Protein AF-A0A937MM17-F1 (afdb_monomer_lite)

Sequence (695 aa):
MYILSADNGTLSPAAGTAGKETASTADQSWEYTLTLENVSEKIFWFTDRPERNFGNVTTDYFFQTVWPNVYVKIAPNAILDGTIQPNELDDGLFLALRSPVYDSASKQVTFNVTLQNSTMTDKHPVNPVIFENIAVTINDNNQDSQVVEWVYTQMALLATLEPEGTEGKYYLNLEDVYPECYYMSLAPDRYAVTNTVGLLTDTWNNHFGDVPPNASITSYTSDGELQVNVFTLENPVYDSENTRITYTATLLANQTEADEYFYNPTLFIDAAKTDSCKKQMGADGFTGRFTVHNSSTASIWVVETSPGAPGSETAAQWDWWVNKYGEKYEIKGGGAKIFCIPDGGAPGGNFRFRMGCDDNGDNCKLGDATGPMAGINTLFEPSFGCKLNQENKKEIVPGCAFNPSANSTDFPKFPDCLTNPTSKNCPSIGGTDFFDVSTVDGYTIPLFLEVKGSNCRDGKGPRTTTDASMLDIASCPSDGKATLYSDNEQQNALIQAAAGISWLTKSGTSLQGCVSPCHWFEGSGIGDPHNPDPTPASDSPPFNSASYYCCIGTPDGPGNGSGKCAEGPSNGGKTYPITLTNYVKNLKAVGYKGYTWQYDDLEGTMTCNWGETISLTLVPGGGVPYDPATKWAYDGKKCSGGKKGSYSSLLACQQAKMKYNCETVTYATGPTVKYCIVDPQGTKTWDECQSSCTN

Foldseek 3Di:
DKKKWAFKKKWAFPPPPLPDPPDPPLDPQRKTKMKGFRIDQWIKDADKPPDGDIDIDGPCCCVVPVCVVFDAVAFKWKKKWFAWPPVRDTKIWIWRWADWDADPVRRMIMTTIGGLAMPDPPGRDSGMIMGGGIMMGTAGADPDPVFWKKKKKWKAQKWFWDDPPDPQKTKIKGFRIDQWMWIATTPPDGDIDIAGPVVCLVLVCLFQPPRFWKKWKWFADPVGDIWIWIWRWARWDADPVRRMIITTTGTSDTPDDDDRMGGGIMMMTHITGNPSVCVQLVHPFWDQFEKEFAQAQFKKKKAKFFPDDPPFPSSVLCVSCCVRQNRIHIAHHRGMDGDIAGLLWHEKIKIFMFTCAPPVRAPTLECHCDDLRNQFAWIKIKGAAHHDDPVPSPDGDPRHFFHLPCDCVNPVQANCCVRDNDPNRTDGGHQKMKIFTACQFFYTWFKKKFWADSFKAALVGHDGIFGRLQQQLLLFDFAAPQADAWPDPQLNVQRPDPRHWTQWDDDPLWTHGRGAPLSQQQTAPGTVVTDPDRDDADQEPPTTQSCLSQQHYDCVASVVADARSCQGDDDRRHRHHSCRTPQNQSCQAAVGQAHSHDRSRSRNMMMDGHPIHMYMYINPLYYDSGHQCWEWADPLQAIGIDNDYDHSGRSRRCLVRFAWDWDWDDDPNHDTAIHTYTDNPHDDHPVRRVVVRDD

pLDDT: mean 85.94, std 12.06, range [29.98, 98.12]

Structure (mmCIF, N/CA/C/O backbone):
data_AF-A0A937MM17-F1
#
_entry.id   AF-A0A937MM17-F1
#
loop_
_atom_site.group_PDB
_atom_site.id
_atom_site.type_symbol
_atom_site.label_atom_id
_atom_site.label_alt_id
_atom_site.label_comp_id
_atom_site.label_asym_id
_atom_site.label_entity_id
_atom_site.label_seq_id
_atom_site.pdbx_PDB_ins_code
_atom_site.Cartn_x
_atom_site.Cartn_y
_atom_site.Cartn_z
_atom_site.occupancy
_atom_site.B_iso_or_equiv
_atom_site.auth_seq_id
_atom_site.auth_comp_id
_atom_site.auth_asym_id
_atom_site.auth_atom_id
_atom_site.pdbx_PDB_model_num
ATOM 1 N N . MET A 1 1 ? -14.307 8.359 27.142 1.00 91.25 1 MET A N 1
ATOM 2 C CA . MET A 1 1 ? -15.031 8.145 25.868 1.00 91.25 1 MET A CA 1
ATOM 3 C C . MET A 1 1 ? -16.527 8.204 26.121 1.00 91.25 1 MET A C 1
ATOM 5 O O . MET A 1 1 ? -16.949 7.893 27.233 1.00 91.25 1 MET A O 1
ATOM 9 N N . TYR A 1 2 ? -17.309 8.626 25.126 1.00 95.06 2 TYR A N 1
ATOM 10 C CA . TYR A 1 2 ? -18.762 8.809 25.233 1.00 95.06 2 TYR A CA 1
ATOM 11 C C . TYR A 1 2 ? -19.480 8.072 24.103 1.00 95.06 2 TYR A C 1
ATOM 13 O O . TYR A 1 2 ? -19.024 8.135 22.970 1.00 95.06 2 TYR A O 1
ATOM 21 N N . ILE A 1 3 ? -20.600 7.415 24.396 1.00 94.12 3 ILE A N 1
ATOM 22 C CA . ILE A 1 3 ? -21.424 6.700 23.416 1.00 94.12 3 ILE A CA 1
ATOM 23 C C . ILE A 1 3 ? -22.804 7.352 23.382 1.00 94.12 3 ILE A C 1
ATOM 25 O O . ILE A 1 3 ? -23.532 7.371 24.380 1.00 94.12 3 ILE A O 1
ATOM 29 N N . LEU A 1 4 ? -23.123 7.923 22.226 1.00 94.44 4 LEU A N 1
ATOM 30 C CA . LEU A 1 4 ? -24.390 8.565 21.898 1.00 94.44 4 LEU A CA 1
ATOM 31 C C . LEU A 1 4 ? -25.197 7.627 21.003 1.00 94.44 4 LEU A C 1
ATOM 33 O O . LEU A 1 4 ? -24.645 7.134 20.030 1.00 94.44 4 LEU A O 1
ATOM 37 N N . SER A 1 5 ? -26.486 7.439 21.269 1.00 92.44 5 SER A N 1
ATOM 38 C CA . SER A 1 5 ? -27.364 6.669 20.382 1.00 92.44 5 SER A CA 1
ATOM 39 C C . SER A 1 5 ? -28.492 7.508 19.793 1.00 92.44 5 SER A C 1
ATOM 41 O O . SER A 1 5 ? -28.928 8.495 20.398 1.00 92.44 5 SER A O 1
ATOM 43 N N . ALA A 1 6 ? -28.936 7.121 18.600 1.00 93.19 6 ALA A N 1
ATOM 44 C CA . ALA A 1 6 ? -30.027 7.749 17.864 1.00 93.19 6 ALA A CA 1
ATOM 45 C C . ALA A 1 6 ? -30.747 6.712 16.990 1.00 93.19 6 ALA A C 1
ATOM 47 O O . ALA A 1 6 ? -30.114 5.784 16.486 1.00 93.19 6 ALA A O 1
ATOM 48 N N . ASP A 1 7 ? -32.050 6.890 16.774 1.00 91.00 7 ASP A N 1
ATOM 49 C CA . ASP A 1 7 ? -32.824 5.959 15.940 1.00 91.00 7 ASP A CA 1
ATOM 50 C C . ASP A 1 7 ? -32.467 6.113 14.459 1.00 91.00 7 ASP A C 1
ATOM 52 O O . ASP A 1 7 ? -32.375 5.130 13.730 1.00 91.00 7 ASP A O 1
ATOM 56 N N . ASN A 1 8 ? -32.295 7.363 14.014 1.00 92.75 8 ASN A N 1
ATOM 57 C CA . ASN A 1 8 ? -32.119 7.710 12.608 1.00 92.75 8 ASN A CA 1
ATOM 58 C C . ASN A 1 8 ? -31.039 8.771 12.435 1.00 92.75 8 ASN A C 1
ATOM 60 O O . ASN A 1 8 ? -30.802 9.609 13.312 1.00 92.75 8 ASN A O 1
ATOM 64 N N . GLY A 1 9 ? -30.424 8.786 11.259 1.00 94.94 9 GLY A N 1
ATOM 65 C CA . GLY A 1 9 ? -29.416 9.773 10.929 1.00 94.94 9 GLY A CA 1
ATOM 66 C C . GLY A 1 9 ? -29.244 9.972 9.438 1.00 94.94 9 GLY A C 1
ATOM 67 O O . GLY A 1 9 ? -29.578 9.124 8.614 1.00 94.94 9 GLY A O 1
ATOM 68 N N . THR A 1 10 ? -28.730 11.138 9.071 1.00 95.38 10 THR A N 1
ATOM 69 C CA . THR A 1 10 ? -28.422 11.481 7.686 1.00 95.38 10 THR A CA 1
ATOM 70 C C . THR A 1 10 ? -27.063 12.156 7.606 1.00 95.38 10 THR A C 1
ATOM 72 O O . THR A 1 10 ? -26.832 13.183 8.247 1.00 95.38 10 THR A O 1
ATOM 75 N N . LEU A 1 11 ? -26.179 11.611 6.771 1.00 94.31 11 LEU A N 1
ATOM 76 C CA . LEU A 1 11 ? -24.924 12.243 6.376 1.00 94.31 11 LEU A CA 1
ATOM 77 C C . LEU A 1 11 ? -25.126 12.930 5.023 1.00 94.31 11 LEU A C 1
ATOM 79 O O . LEU A 1 11 ? -25.283 12.263 4.004 1.00 94.31 11 LEU A O 1
ATOM 83 N N . SER A 1 12 ? -25.130 14.261 5.003 1.00 93.06 12 SER A N 1
ATOM 84 C CA . SER A 1 12 ? -25.339 15.062 3.789 1.00 93.06 12 SER A CA 1
ATOM 85 C C . SER A 1 12 ? -24.071 15.814 3.390 1.00 93.06 12 SER A C 1
ATOM 87 O O . SER A 1 12 ? -23.432 16.398 4.267 1.00 93.06 12 SER A O 1
ATOM 89 N N . PRO A 1 13 ? -23.692 15.865 2.098 1.00 88.31 13 PRO A N 1
ATOM 90 C CA . PRO A 1 13 ? -22.587 16.712 1.648 1.00 88.31 13 PRO A CA 1
ATOM 91 C C . PRO A 1 13 ? -22.806 18.172 2.064 1.00 88.31 13 PRO A C 1
ATOM 93 O O . PRO A 1 13 ? -23.921 18.688 1.945 1.00 88.31 13 PRO A O 1
ATOM 96 N N . ALA A 1 14 ? -21.761 18.853 2.540 1.00 81.69 14 ALA A N 1
ATOM 97 C CA . ALA A 1 14 ? -21.886 20.242 2.975 1.00 81.69 14 ALA A CA 1
ATOM 98 C C . ALA A 1 14 ? -22.383 21.162 1.834 1.00 81.69 14 ALA A C 1
ATOM 100 O O . ALA A 1 14 ? -21.933 21.087 0.686 1.00 81.69 14 ALA A O 1
ATOM 101 N N . ALA A 1 15 ? -23.318 22.072 2.133 1.00 58.97 15 ALA A N 1
ATOM 102 C CA . ALA A 1 15 ? -23.871 22.996 1.142 1.00 58.97 15 ALA A CA 1
ATOM 103 C C . ALA A 1 15 ? -22.771 23.922 0.575 1.00 58.97 15 ALA A C 1
ATOM 105 O O . ALA A 1 15 ? -22.318 24.850 1.242 1.00 58.97 15 ALA A O 1
ATOM 106 N N . GLY A 1 16 ? -22.335 23.662 -0.665 1.00 51.31 16 GLY A N 1
ATOM 107 C CA . GLY A 1 16 ? -21.262 24.396 -1.353 1.00 51.31 16 GLY A CA 1
ATOM 108 C C . GLY A 1 16 ? -20.172 23.521 -1.988 1.00 51.31 16 GLY A C 1
ATOM 109 O O . GLY A 1 16 ? -19.442 24.020 -2.844 1.00 51.31 16 GLY A O 1
ATOM 110 N N . THR A 1 17 ? -20.090 22.233 -1.630 1.00 44.41 17 THR A N 1
ATOM 111 C CA . THR A 1 17 ? -19.198 21.237 -2.267 1.00 44.41 17 THR A CA 1
ATOM 112 C C . THR A 1 17 ? -19.915 20.372 -3.308 1.00 44.41 17 THR A C 1
ATOM 114 O O . THR A 1 17 ? -19.273 19.853 -4.221 1.00 44.41 17 THR A O 1
ATOM 117 N N . ALA A 1 18 ? -21.248 20.290 -3.258 1.00 36.09 18 ALA A N 1
ATOM 118 C CA . ALA A 1 18 ? -22.059 19.667 -4.301 1.00 36.09 18 ALA A CA 1
ATOM 119 C C . ALA A 1 18 ? -21.964 20.468 -5.619 1.00 36.09 18 ALA A C 1
ATOM 121 O O . ALA A 1 18 ? -22.639 21.481 -5.803 1.00 36.09 18 ALA A O 1
ATOM 122 N N . GLY A 1 19 ? -21.095 20.022 -6.535 1.00 37.53 19 GLY A N 1
ATOM 123 C CA . GLY A 1 19 ? -21.005 20.534 -7.909 1.00 37.53 19 GLY A CA 1
ATOM 124 C C . GLY A 1 19 ? -19.837 21.476 -8.237 1.00 37.53 19 GLY A C 1
ATOM 125 O O . GLY A 1 19 ? -19.891 22.140 -9.271 1.00 37.53 19 GLY A O 1
ATOM 126 N N . LYS A 1 20 ? -18.773 21.547 -7.421 1.00 31.45 20 LYS A N 1
ATOM 127 C CA . LYS A 1 20 ? -17.515 22.228 -7.798 1.00 31.45 20 LYS A CA 1
ATOM 128 C C . LYS A 1 20 ? -16.298 21.303 -7.686 1.00 31.45 20 LYS A C 1
ATOM 130 O O . LYS A 1 20 ? -15.601 21.304 -6.677 1.00 31.45 20 LYS A O 1
ATOM 135 N N . GLU A 1 21 ? -15.978 20.604 -8.773 1.00 35.09 21 GLU A N 1
ATOM 136 C CA . GLU A 1 21 ? -14.653 20.003 -9.013 1.00 35.09 21 GLU A CA 1
ATOM 137 C C . GLU A 1 21 ? -13.604 21.087 -9.344 1.00 35.09 21 GLU A C 1
ATOM 139 O O . GLU A 1 21 ? -13.037 21.122 -10.433 1.00 35.09 21 GLU A O 1
ATOM 144 N N . THR A 1 22 ? -13.357 22.042 -8.442 1.00 32.69 22 THR A N 1
ATOM 145 C CA . THR A 1 22 ? -12.294 23.049 -8.660 1.00 32.69 22 THR A CA 1
ATOM 146 C C . THR A 1 22 ? -11.387 23.278 -7.455 1.00 32.69 22 THR A C 1
ATOM 148 O O . THR A 1 22 ? -10.758 24.328 -7.365 1.00 32.69 22 THR A O 1
ATOM 151 N N . ALA A 1 23 ? -11.275 22.319 -6.539 1.00 29.98 23 ALA A N 1
ATOM 152 C CA . ALA A 1 23 ? -10.208 22.320 -5.541 1.00 29.98 23 ALA A CA 1
ATOM 153 C C . ALA A 1 23 ? -9.246 21.167 -5.842 1.00 29.98 23 ALA A C 1
ATOM 155 O O . ALA A 1 23 ? -9.680 20.033 -6.032 1.00 29.98 23 ALA A O 1
ATOM 156 N N . SER A 1 24 ? -7.951 21.477 -5.930 1.00 34.88 24 SER A N 1
ATOM 157 C CA . SER A 1 24 ? -6.878 20.494 -6.073 1.00 34.88 24 SER A CA 1
ATOM 158 C C . SER A 1 24 ? -7.023 19.377 -5.041 1.00 34.88 24 SER A C 1
ATOM 160 O O . SER A 1 24 ? -7.298 19.654 -3.875 1.00 34.88 24 SER A O 1
ATOM 162 N N . THR A 1 25 ? -6.742 18.144 -5.449 1.00 36.84 25 THR A N 1
ATOM 163 C CA . THR A 1 25 ? -6.749 16.899 -4.655 1.00 36.84 25 THR A CA 1
ATOM 164 C C . THR A 1 25 ? -5.852 16.901 -3.403 1.00 36.84 25 THR A C 1
ATOM 166 O O . THR A 1 25 ? -5.766 15.887 -2.724 1.00 36.84 25 THR A O 1
ATOM 169 N N . ALA A 1 26 ? -5.188 18.016 -3.080 1.00 32.22 26 ALA A N 1
ATOM 170 C CA . ALA A 1 26 ? -4.282 18.168 -1.939 1.00 32.22 26 ALA A CA 1
ATOM 171 C C . ALA A 1 26 ? -4.986 18.342 -0.581 1.00 32.22 26 ALA A C 1
ATOM 173 O O . ALA A 1 26 ? -4.371 18.064 0.436 1.00 32.22 26 ALA A O 1
ATOM 174 N N . ASP A 1 27 ? -6.243 18.802 -0.564 1.00 36.81 27 ASP A N 1
ATOM 175 C CA . ASP A 1 27 ? -6.941 19.242 0.660 1.00 36.81 27 ASP A CA 1
ATOM 176 C C . ASP A 1 27 ? -8.403 18.752 0.720 1.00 36.81 27 ASP A C 1
ATOM 178 O O . ASP A 1 27 ? -9.281 19.449 1.231 1.00 36.81 27 ASP A O 1
ATOM 182 N N . GLN A 1 28 ? -8.729 17.573 0.179 1.00 45.12 28 GLN A N 1
ATOM 183 C CA . GLN A 1 28 ? -10.096 17.051 0.313 1.00 45.12 28 GLN A CA 1
ATOM 184 C C . GLN A 1 28 ? -10.323 16.479 1.718 1.00 45.12 28 GLN A C 1
ATOM 186 O O . GLN A 1 28 ? -10.342 15.271 1.932 1.00 45.12 28 GLN A O 1
ATOM 191 N N . SER A 1 29 ? -10.534 17.369 2.692 1.00 53.00 29 SER A N 1
ATOM 192 C CA . SER A 1 29 ? -11.378 17.031 3.829 1.00 53.00 29 SER A CA 1
ATOM 193 C C . SER A 1 29 ? -12.802 16.895 3.287 1.00 53.00 29 SER A C 1
ATOM 195 O O . SER A 1 29 ? -13.387 17.845 2.763 1.00 53.00 29 SER A O 1
ATOM 197 N N . TRP A 1 30 ? -13.345 15.679 3.308 1.00 75.12 30 TRP A N 1
ATOM 198 C CA . TRP A 1 30 ? -14.703 15.446 2.834 1.00 75.12 30 TRP A CA 1
ATOM 199 C C . TRP A 1 30 ? -15.670 15.936 3.898 1.00 75.12 30 TRP A C 1
ATOM 201 O O . TRP A 1 30 ? -15.914 15.271 4.904 1.00 75.12 30 TRP A O 1
ATOM 211 N N . GLU A 1 31 ? -16.115 17.171 3.702 1.00 89.62 31 GLU A N 1
ATOM 212 C CA . GLU A 1 31 ? -16.973 17.889 4.630 1.00 89.62 31 GLU A CA 1
ATOM 213 C C . GLU A 1 31 ? -18.442 17.529 4.427 1.00 89.62 31 GLU A C 1
ATOM 215 O O . GLU A 1 31 ? -19.008 17.689 3.339 1.00 89.62 31 GLU A O 1
ATOM 220 N N . TYR A 1 32 ? -19.068 17.114 5.520 1.00 93.69 32 TYR A N 1
ATOM 221 C CA . TYR A 1 32 ? -20.465 16.728 5.587 1.00 93.69 32 TYR A CA 1
ATOM 222 C C . TYR A 1 32 ? -21.164 17.401 6.767 1.00 93.69 32 TYR A C 1
ATOM 224 O O . TYR A 1 32 ? -20.549 17.914 7.705 1.00 93.69 32 TYR A O 1
ATOM 232 N N . THR A 1 33 ? -22.485 17.346 6.728 1.00 96.06 33 THR A N 1
ATOM 233 C CA . THR A 1 33 ? -23.360 17.588 7.865 1.00 96.06 33 THR A CA 1
ATOM 234 C C . THR A 1 33 ? -23.957 16.251 8.287 1.00 96.06 33 THR A C 1
ATOM 236 O O . THR A 1 33 ? -24.604 15.590 7.477 1.00 96.06 33 THR A O 1
ATOM 239 N N . LEU A 1 34 ? -23.722 15.852 9.537 1.00 97.00 34 LEU A N 1
ATOM 240 C CA . LEU A 1 34 ? -24.357 14.688 10.150 1.00 97.00 34 LEU A CA 1
ATOM 241 C C . LEU A 1 34 ? -25.508 15.170 11.029 1.00 97.00 34 LEU A C 1
ATOM 243 O O . LEU A 1 34 ? -25.267 15.872 12.009 1.00 97.00 34 LEU A O 1
ATOM 247 N N . THR A 1 35 ? -26.731 14.772 10.703 1.00 97.62 35 THR A N 1
ATOM 248 C CA . THR A 1 35 ? -27.919 15.014 11.529 1.00 97.62 35 THR A CA 1
ATOM 249 C C . THR A 1 35 ? -28.373 13.694 12.131 1.00 97.62 35 THR A C 1
ATOM 251 O O . THR A 1 35 ? -28.565 12.737 11.392 1.00 97.62 35 THR A O 1
ATOM 254 N N . LEU A 1 36 ? -28.528 13.645 13.453 1.00 97.75 36 LEU A N 1
ATOM 255 C CA . LEU A 1 36 ? -29.047 12.502 14.202 1.00 97.75 36 LEU A CA 1
ATOM 256 C C . LEU A 1 36 ? -30.385 12.887 14.833 1.00 97.75 36 LEU A C 1
ATOM 258 O O . LEU A 1 36 ? -30.500 13.963 15.427 1.00 97.75 36 LEU A O 1
ATOM 262 N N . GLU A 1 37 ? -31.373 12.011 14.717 1.00 97.06 37 GLU A N 1
ATOM 263 C CA . GLU A 1 37 ? -32.752 12.220 15.158 1.00 97.06 37 GLU A CA 1
ATOM 264 C C . GLU A 1 37 ? -33.151 11.191 16.215 1.00 97.06 37 GLU A C 1
ATOM 266 O O . GLU A 1 37 ? -32.625 10.079 16.246 1.00 97.06 37 GLU A O 1
ATOM 271 N N . ASN A 1 38 ? -34.094 11.567 17.084 1.00 95.38 38 ASN A N 1
ATOM 272 C CA . ASN A 1 38 ? -34.496 10.773 18.249 1.00 95.38 38 ASN A CA 1
ATOM 273 C C . ASN A 1 38 ? -33.299 10.353 19.112 1.00 95.38 38 ASN A C 1
ATOM 275 O O . ASN A 1 38 ? -33.165 9.210 19.539 1.00 95.38 38 ASN A O 1
ATOM 279 N N . VAL A 1 39 ? -32.411 11.306 19.372 1.00 95.00 39 VAL A N 1
ATOM 280 C CA . VAL A 1 39 ? -31.234 11.090 20.205 1.00 95.00 39 VAL A CA 1
ATOM 281 C C . VAL A 1 39 ? -31.663 10.675 21.616 1.00 95.00 39 VAL A C 1
ATOM 283 O O . VAL A 1 39 ? -32.557 11.292 22.211 1.00 95.00 39 VAL A O 1
ATOM 286 N N . SER A 1 40 ? -31.003 9.655 22.170 1.00 92.62 40 SER A N 1
ATOM 287 C CA . SER A 1 40 ? -31.236 9.194 23.543 1.00 92.62 40 SER A CA 1
ATOM 288 C C . SER A 1 40 ? -31.088 10.336 24.554 1.00 92.62 40 SER A C 1
ATOM 290 O O . SER A 1 40 ? -30.266 11.237 24.396 1.00 92.62 40 SER A O 1
ATOM 292 N N . GLU A 1 41 ? -31.863 10.300 25.641 1.00 93.12 41 GLU A N 1
ATOM 293 C CA . GLU A 1 41 ? -31.779 11.291 26.728 1.00 93.12 41 GLU A CA 1
ATOM 294 C C . GLU A 1 41 ? -30.521 11.119 27.596 1.00 93.12 41 GLU A C 1
ATOM 296 O O . GLU A 1 41 ? -30.167 12.014 28.376 1.00 93.12 41 GLU A O 1
ATOM 301 N N . LYS A 1 42 ? -29.851 9.967 27.473 1.00 92.44 42 LYS A N 1
ATOM 302 C CA . LYS A 1 42 ? -28.641 9.617 28.214 1.00 92.44 42 LYS A CA 1
ATOM 303 C C . LYS A 1 42 ? -27.507 9.272 27.260 1.00 92.44 42 LYS A C 1
ATOM 305 O O . LYS A 1 42 ? -27.696 8.543 26.293 1.00 92.44 42 LYS A O 1
ATOM 310 N N . ILE A 1 43 ? -26.315 9.733 27.615 1.00 94.19 43 ILE A N 1
ATOM 311 C CA . ILE A 1 43 ? -25.055 9.370 26.974 1.00 94.19 43 ILE A CA 1
ATOM 312 C C . ILE A 1 43 ? -24.272 8.517 27.958 1.00 94.19 43 ILE A C 1
ATOM 314 O O . ILE A 1 43 ? -24.003 8.945 29.090 1.00 94.19 43 ILE A O 1
ATOM 318 N N . PHE A 1 44 ? -23.906 7.320 27.517 1.00 93.31 44 PHE A N 1
ATOM 319 C CA . PHE A 1 44 ? -23.053 6.430 28.285 1.00 93.31 44 PHE A CA 1
ATOM 320 C C . PHE A 1 44 ? -21.598 6.883 28.167 1.00 93.31 44 PHE A C 1
ATOM 322 O O . PHE A 1 44 ? -21.174 7.376 27.123 1.00 93.31 44 PHE A O 1
ATOM 329 N N . TRP A 1 45 ? -20.814 6.733 29.226 1.00 94.00 45 TRP A N 1
ATOM 330 C CA . TRP A 1 45 ? -19.387 7.027 29.187 1.00 94.00 45 TRP A CA 1
ATOM 331 C C . TRP A 1 45 ? -18.595 6.000 29.977 1.00 94.00 45 TRP A C 1
ATOM 333 O O . TRP A 1 45 ? -19.078 5.449 30.966 1.00 94.00 45 TRP A O 1
ATOM 343 N N . PHE A 1 46 ? -17.353 5.796 29.554 1.00 93.50 46 PHE A N 1
ATOM 344 C CA . PHE A 1 46 ? -16.355 5.024 30.282 1.00 93.50 46 PHE A CA 1
ATOM 345 C C . PHE A 1 46 ? -14.968 5.651 30.104 1.00 93.50 46 PHE A C 1
ATOM 347 O O . PHE A 1 46 ? -14.716 6.389 29.141 1.00 93.50 46 PHE A O 1
ATOM 354 N N . THR A 1 47 ? -14.087 5.433 31.076 1.00 91.31 47 THR A N 1
ATOM 355 C CA . THR A 1 47 ? -12.706 5.925 31.030 1.00 91.31 47 THR A CA 1
ATOM 356 C C . THR A 1 47 ? -11.830 5.034 30.167 1.00 91.31 47 THR A C 1
ATOM 358 O O . THR A 1 47 ? -12.082 3.838 30.049 1.00 91.31 47 THR A O 1
ATOM 361 N N . ASP A 1 48 ? -10.776 5.619 29.607 1.00 86.94 48 ASP A N 1
ATOM 362 C CA . ASP A 1 48 ? -9.631 4.848 29.125 1.00 86.94 48 ASP A CA 1
ATOM 363 C C . ASP A 1 48 ? -8.897 4.202 30.314 1.00 86.94 48 ASP A C 1
ATOM 365 O O . ASP A 1 48 ? -9.139 4.550 31.478 1.00 86.94 48 ASP A O 1
ATOM 369 N N . ARG A 1 49 ? -8.009 3.253 30.033 1.00 87.88 49 ARG A N 1
ATOM 370 C CA . ARG A 1 49 ? -7.122 2.650 31.024 1.00 87.88 49 ARG A CA 1
ATOM 371 C C . ARG A 1 49 ? -6.074 3.649 31.548 1.00 87.88 49 ARG A C 1
ATOM 373 O O . ARG A 1 49 ? -5.636 4.524 30.806 1.00 87.88 49 ARG A O 1
ATOM 380 N N . PRO A 1 50 ? -5.584 3.480 32.795 1.00 88.25 50 PRO A N 1
ATOM 381 C CA . PRO A 1 50 ? -5.841 2.379 33.736 1.00 88.25 50 PRO A CA 1
ATOM 382 C C . PRO A 1 50 ? -7.158 2.488 34.516 1.00 88.25 50 PRO A C 1
ATOM 384 O O . PRO A 1 50 ? -7.551 1.528 35.181 1.00 88.25 50 PRO A O 1
ATOM 387 N N . GLU A 1 51 ? -7.845 3.626 34.464 1.00 91.88 51 GLU A N 1
ATOM 388 C CA . GLU A 1 51 ? -9.125 3.803 35.136 1.00 91.88 51 GLU A CA 1
ATOM 389 C C . GLU A 1 51 ? -10.201 2.861 34.561 1.00 91.88 51 GLU A C 1
ATOM 391 O O . GLU A 1 51 ? -10.154 2.416 33.413 1.00 91.88 51 GLU A O 1
ATOM 396 N N . ARG A 1 52 ? -11.189 2.516 35.393 1.00 92.88 52 ARG A N 1
ATOM 397 C CA . ARG A 1 52 ? -12.282 1.574 35.073 1.00 92.88 52 ARG A CA 1
ATOM 398 C C . ARG A 1 52 ? -13.653 2.172 35.385 1.00 92.88 52 ARG A C 1
ATOM 400 O O . ARG A 1 52 ? -14.585 1.463 35.752 1.00 92.88 52 ARG A O 1
ATOM 407 N N . ASN A 1 53 ? -13.752 3.498 35.330 1.00 93.06 53 ASN A N 1
ATOM 408 C CA . ASN A 1 53 ? -14.971 4.204 35.692 1.00 93.06 53 ASN A CA 1
ATOM 409 C C . ASN A 1 53 ? -15.920 4.248 34.499 1.00 93.06 53 ASN A C 1
ATOM 411 O O . ASN A 1 53 ? -15.492 4.396 33.357 1.00 93.06 53 ASN A O 1
ATOM 415 N N . PHE A 1 54 ? -17.213 4.183 34.782 1.00 93.50 54 PHE A N 1
ATOM 416 C CA . PHE A 1 54 ? -18.267 4.301 33.788 1.00 93.50 54 PHE A CA 1
ATOM 417 C C . PHE A 1 54 ? -19.504 4.944 34.405 1.00 93.50 54 PHE A C 1
ATOM 419 O O . PHE A 1 54 ? -19.651 5.020 35.629 1.00 93.50 54 PHE A O 1
ATOM 426 N N . GLY A 1 55 ? -20.415 5.407 33.559 1.00 93.44 55 GLY A N 1
ATOM 427 C CA . GLY A 1 55 ? -21.670 5.977 34.010 1.00 93.44 55 GLY A CA 1
ATOM 428 C C . GLY A 1 55 ? -22.514 6.524 32.875 1.00 93.44 55 GLY A C 1
ATOM 429 O O . GLY A 1 55 ? -22.272 6.271 31.700 1.00 93.44 55 GLY A O 1
ATOM 430 N N . ASN A 1 56 ? -23.525 7.302 33.251 1.00 93.19 56 ASN A N 1
ATOM 431 C CA . ASN A 1 56 ? -24.386 8.008 32.316 1.00 93.19 56 ASN A CA 1
ATOM 432 C C . ASN A 1 56 ? -24.414 9.496 32.668 1.00 93.19 56 ASN A C 1
ATOM 434 O O . ASN A 1 56 ? -24.405 9.865 33.844 1.00 93.19 56 ASN A O 1
ATOM 438 N N . VAL A 1 57 ? -24.491 10.342 31.648 1.00 96.00 57 VAL A N 1
ATOM 439 C CA . VAL A 1 57 ? -24.832 11.765 31.771 1.00 96.00 57 VAL A CA 1
ATOM 440 C C . VAL A 1 57 ? -26.053 12.065 30.912 1.00 96.00 57 VAL A C 1
ATOM 442 O O . VAL A 1 57 ? -26.372 11.297 30.008 1.00 96.00 57 VAL A O 1
ATOM 445 N N . THR A 1 58 ? -26.758 13.163 31.179 1.00 97.25 58 THR A N 1
ATOM 446 C CA . THR A 1 58 ? -27.837 13.589 30.279 1.00 97.25 58 THR A CA 1
ATOM 447 C C . THR A 1 58 ? -27.260 14.190 29.001 1.00 97.25 58 THR A C 1
ATOM 449 O O . THR A 1 58 ? -26.210 14.841 29.028 1.00 97.25 58 THR A O 1
ATOM 452 N N . THR A 1 59 ? -27.966 14.017 27.889 1.00 96.56 59 THR A N 1
ATOM 453 C CA . THR A 1 59 ? -27.576 14.573 26.582 1.00 96.56 59 THR A CA 1
ATOM 454 C C . THR A 1 59 ? -27.475 16.101 26.624 1.00 96.56 59 THR A C 1
ATOM 456 O O . THR A 1 59 ? -26.511 16.673 26.115 1.00 96.56 59 THR A O 1
ATOM 459 N N . ASP A 1 60 ? -28.382 16.766 27.353 1.00 96.94 60 ASP A N 1
ATOM 460 C CA . ASP A 1 60 ? -28.294 18.205 27.639 1.00 96.94 60 ASP A CA 1
ATOM 461 C C . ASP A 1 60 ? -26.989 18.581 28.352 1.00 96.94 60 ASP A C 1
ATOM 463 O O . ASP A 1 60 ? -26.287 19.500 27.929 1.00 96.94 60 ASP A O 1
ATOM 467 N N . TYR A 1 61 ? -26.633 17.868 29.427 1.00 97.62 61 TYR A N 1
ATOM 468 C CA . TYR A 1 61 ? -25.415 18.158 30.183 1.00 97.62 61 TYR A CA 1
ATOM 469 C C . TYR A 1 61 ? -24.164 17.970 29.322 1.00 97.62 61 TYR A C 1
ATOM 471 O O . TYR A 1 61 ? -23.248 18.794 29.373 1.00 97.62 61 TYR A O 1
ATOM 479 N N . PHE A 1 62 ? -24.130 16.920 28.502 1.00 97.62 62 PHE A N 1
ATOM 480 C CA . PHE A 1 62 ? -23.009 16.667 27.609 1.00 97.62 62 PHE A CA 1
ATOM 481 C C . PHE A 1 62 ? -22.792 17.820 26.622 1.00 97.62 62 PHE A C 1
ATOM 483 O O . PHE A 1 62 ? -21.708 18.404 26.608 1.00 97.62 62 PHE A O 1
ATOM 490 N N . PHE A 1 63 ? -23.811 18.214 25.853 1.00 97.44 63 PHE A N 1
ATOM 491 C CA . PHE A 1 63 ? -23.646 19.262 24.841 1.00 97.44 63 PHE A CA 1
ATOM 492 C C . PHE A 1 63 ? -23.500 20.671 25.430 1.00 97.44 63 PHE A C 1
ATOM 494 O O . PHE A 1 63 ? -22.807 21.500 24.844 1.00 97.44 63 PHE A O 1
ATOM 501 N N . GLN A 1 64 ? -24.093 20.954 26.595 1.00 96.38 64 GLN A N 1
ATOM 502 C CA . GLN A 1 64 ? -24.008 22.280 27.223 1.00 96.38 64 GLN A CA 1
ATOM 503 C C . GLN A 1 64 ? -22.773 22.455 28.117 1.00 96.38 64 GLN A C 1
ATOM 505 O O . GLN A 1 64 ? -22.320 23.582 28.310 1.00 96.38 64 GLN A O 1
ATOM 510 N N . THR A 1 65 ? -22.231 21.368 28.679 1.00 96.50 65 THR A N 1
ATOM 511 C CA . THR A 1 65 ? -21.147 21.436 29.676 1.00 96.50 65 THR A CA 1
ATOM 512 C C . THR A 1 65 ? -19.904 20.660 29.264 1.00 96.50 65 THR A C 1
ATOM 514 O O . THR A 1 65 ? -18.808 21.210 29.324 1.00 96.50 65 THR A O 1
ATOM 517 N N . VAL A 1 66 ? -20.025 19.399 28.849 1.00 95.88 66 VAL A N 1
ATOM 518 C CA . VAL A 1 66 ? -18.845 18.576 28.523 1.00 95.88 66 VAL A CA 1
ATOM 519 C C . VAL A 1 66 ? -18.213 19.043 27.213 1.00 95.88 66 VAL A C 1
ATOM 521 O O . VAL A 1 66 ? -17.033 19.392 27.185 1.00 95.88 66 VAL A O 1
ATOM 524 N N . TRP A 1 67 ? -19.004 19.124 26.142 1.00 96.19 67 TRP A N 1
ATOM 525 C CA . TRP A 1 67 ? -18.505 19.453 24.810 1.00 96.19 67 TRP A CA 1
ATOM 526 C C . TRP A 1 67 ? -17.758 20.794 24.747 1.00 96.19 67 TRP A C 1
ATOM 528 O O . TRP A 1 67 ? -16.631 20.812 24.240 1.00 96.19 67 TRP A O 1
ATOM 538 N N . PRO A 1 68 ? -18.296 21.909 25.291 1.00 95.44 68 PRO A N 1
ATOM 539 C CA . PRO A 1 68 ? -17.615 23.199 25.235 1.00 95.44 68 PRO A CA 1
ATOM 540 C C . PRO A 1 68 ? -16.261 23.211 25.951 1.00 95.44 68 PRO A C 1
ATOM 542 O O . PRO A 1 68 ? -15.367 23.960 25.561 1.00 95.44 68 PRO A O 1
ATOM 545 N N . ASN A 1 69 ? -16.107 22.372 26.979 1.00 93.31 69 ASN A N 1
ATOM 546 C CA . ASN A 1 69 ? -14.913 22.322 27.816 1.00 93.31 69 ASN A CA 1
ATOM 547 C C . ASN A 1 69 ? -13.840 21.367 27.280 1.00 93.31 69 ASN A C 1
ATOM 549 O O . ASN A 1 69 ? -12.654 21.643 27.447 1.00 93.31 69 ASN A O 1
ATOM 553 N N . VAL A 1 70 ? -14.237 20.264 26.638 1.00 91.31 70 VAL A N 1
ATOM 554 C CA . VAL A 1 70 ? -13.307 19.200 26.217 1.00 91.31 70 VAL A CA 1
ATOM 555 C C . VAL A 1 70 ? -12.956 19.296 24.728 1.00 91.31 70 VAL A C 1
ATOM 557 O O . VAL A 1 70 ? -11.793 19.161 24.349 1.00 91.31 70 VAL A O 1
ATOM 560 N N . TYR A 1 71 ? -13.938 19.593 23.873 1.00 94.00 71 TYR A N 1
ATOM 561 C CA . TYR A 1 71 ? -13.858 19.317 22.432 1.00 94.00 71 TYR A CA 1
ATOM 562 C C . TYR A 1 71 ? -13.814 20.561 21.533 1.00 94.00 71 TYR A C 1
ATOM 564 O O . TYR A 1 71 ? -13.609 20.453 20.325 1.00 94.00 71 TYR A O 1
ATOM 572 N N . VAL A 1 72 ? -13.969 21.769 22.087 1.00 88.44 72 VAL A N 1
ATOM 573 C CA . VAL A 1 72 ? -13.955 23.010 21.283 1.00 88.44 72 VAL A CA 1
ATOM 574 C C . VAL A 1 72 ? -12.574 23.328 20.722 1.00 88.44 72 VAL A C 1
ATOM 576 O O . VAL A 1 72 ? -12.462 23.761 19.577 1.00 88.44 72 VAL A O 1
ATOM 579 N N . LYS A 1 73 ? -11.514 23.136 21.517 1.00 87.31 73 LYS A N 1
ATOM 580 C CA . LYS A 1 73 ? -10.146 23.462 21.085 1.00 87.31 73 LYS A CA 1
ATOM 581 C C . LYS A 1 73 ? -9.637 22.472 20.038 1.00 87.31 73 LYS A C 1
ATOM 583 O O . LYS A 1 73 ? -8.969 22.873 19.089 1.00 87.31 73 LYS A O 1
ATOM 588 N N . ILE A 1 74 ? -9.928 21.191 20.239 1.00 89.31 74 ILE A N 1
ATOM 589 C CA . ILE A 1 74 ? -9.546 20.096 19.353 1.00 89.31 74 ILE A CA 1
ATOM 590 C C . ILE A 1 74 ? -10.793 19.241 19.153 1.00 89.31 74 ILE A C 1
ATOM 592 O O . ILE A 1 74 ? -11.290 18.628 20.095 1.00 89.31 74 ILE A O 1
ATOM 596 N N . ALA A 1 75 ? -11.290 19.218 17.920 1.00 92.69 75 ALA A N 1
ATOM 597 C CA . ALA A 1 75 ? -12.415 18.380 17.534 1.00 92.69 75 ALA A CA 1
ATOM 598 C C . ALA A 1 75 ? -12.078 16.894 17.762 1.00 92.69 75 ALA A C 1
ATOM 600 O O . ALA A 1 75 ? -10.996 16.481 17.328 1.00 92.69 75 ALA A O 1
ATOM 601 N N . PRO A 1 76 ? -12.946 16.093 18.397 1.00 95.25 76 PRO A N 1
ATOM 602 C CA . PRO A 1 76 ? -12.688 14.678 18.613 1.00 95.25 76 PRO A CA 1
ATOM 603 C C . PRO A 1 76 ? -12.832 13.887 17.319 1.00 95.25 76 PRO A C 1
ATOM 605 O O . PRO A 1 76 ? -13.576 14.273 16.411 1.00 95.25 76 PRO A O 1
ATOM 608 N N . ASN A 1 77 ? -12.127 12.760 17.267 1.00 93.56 77 ASN A N 1
ATOM 609 C CA . ASN A 1 77 ? -12.462 11.691 16.336 1.00 93.56 77 ASN A CA 1
ATOM 610 C C . ASN A 1 77 ? -13.603 10.848 16.924 1.00 93.56 77 ASN A C 1
ATOM 612 O O . ASN A 1 77 ? -13.756 10.764 18.145 1.00 93.56 77 ASN A O 1
ATOM 616 N N . ALA A 1 78 ? -14.405 10.239 16.063 1.00 94.50 78 ALA A N 1
ATOM 617 C CA . ALA A 1 78 ? -15.528 9.407 16.449 1.00 94.50 78 ALA A CA 1
ATOM 618 C C . ALA A 1 78 ? -15.755 8.279 15.443 1.00 94.50 78 ALA A C 1
ATOM 620 O O . ALA A 1 78 ? -15.394 8.396 14.269 1.00 94.50 78 ALA A O 1
ATOM 621 N N . ILE A 1 79 ? -16.389 7.217 15.925 1.00 91.62 79 ILE A N 1
ATOM 622 C CA . ILE A 1 79 ? -16.920 6.127 15.108 1.00 91.62 79 ILE A CA 1
ATOM 623 C C . ILE A 1 79 ? -18.427 6.242 15.127 1.00 91.62 79 ILE A C 1
ATOM 625 O O . ILE A 1 79 ? -19.002 6.379 16.204 1.00 91.62 79 ILE A O 1
ATOM 629 N N . LEU A 1 80 ? -19.043 6.197 13.955 1.00 91.69 80 LEU A N 1
ATOM 630 C CA . LEU A 1 80 ? -20.472 5.962 13.818 1.00 91.69 80 LEU A CA 1
ATOM 631 C C . LEU A 1 80 ? -20.651 4.535 13.313 1.00 91.69 80 LEU A C 1
ATOM 633 O O . LEU A 1 80 ? -20.131 4.223 12.241 1.00 91.69 80 LEU A O 1
ATOM 637 N N . ASP A 1 81 ? -21.358 3.707 14.074 1.00 86.94 81 ASP A N 1
ATOM 638 C CA . ASP A 1 81 ? -21.945 2.465 13.583 1.00 86.94 81 ASP A CA 1
ATOM 639 C C . ASP A 1 81 ? -23.444 2.670 13.321 1.00 86.94 81 ASP A C 1
ATOM 641 O O . ASP A 1 81 ? -24.083 3.568 13.879 1.00 86.94 81 ASP A O 1
ATOM 645 N N . GLY A 1 82 ? -23.974 1.901 12.378 1.00 83.56 82 GLY A N 1
ATOM 646 C CA . GLY A 1 82 ? -25.377 1.945 12.005 1.00 83.56 82 GLY A CA 1
ATOM 647 C C . GLY A 1 82 ? -25.636 1.227 10.691 1.00 83.56 82 GLY A C 1
ATOM 648 O O . GLY A 1 82 ? -24.722 0.959 9.907 1.00 83.56 82 GLY A O 1
ATOM 649 N N . THR A 1 83 ? -26.905 0.932 10.445 1.00 82.81 83 THR A N 1
ATOM 650 C CA . THR A 1 83 ? -27.340 0.188 9.265 1.00 82.81 83 THR A CA 1
ATOM 651 C C . THR A 1 83 ? -27.646 1.150 8.117 1.00 82.81 83 THR A C 1
ATOM 653 O O . THR A 1 83 ? -28.440 2.082 8.272 1.00 82.81 83 THR A O 1
ATOM 656 N N . ILE A 1 84 ? -27.035 0.931 6.945 1.00 81.88 84 ILE A N 1
ATOM 657 C CA . ILE A 1 84 ? -27.258 1.764 5.752 1.00 81.88 84 ILE A CA 1
ATOM 658 C C . ILE A 1 84 ? -28.427 1.238 4.912 1.00 81.88 84 ILE A C 1
ATOM 660 O O . ILE A 1 84 ? -28.409 0.119 4.391 1.00 81.88 84 ILE A O 1
ATOM 664 N N . GLN A 1 85 ? -29.410 2.104 4.672 1.00 76.50 85 GLN A N 1
ATOM 665 C CA . GLN A 1 85 ? -30.560 1.813 3.812 1.00 76.50 85 GLN A CA 1
ATOM 666 C C . GLN A 1 85 ? -30.239 2.029 2.313 1.00 76.50 85 GLN A C 1
ATOM 668 O O . GLN A 1 85 ? -29.508 2.963 1.967 1.00 76.50 85 GLN A O 1
ATOM 673 N N . PRO A 1 86 ? -30.791 1.223 1.376 1.00 59.22 86 PRO A N 1
ATOM 674 C CA . PRO A 1 86 ? -31.718 0.097 1.560 1.00 59.22 86 PRO A CA 1
ATOM 675 C C . PRO A 1 86 ? -31.033 -1.280 1.660 1.00 59.22 86 PRO A C 1
ATOM 677 O O . PRO A 1 86 ? -31.705 -2.303 1.588 1.00 59.22 86 PRO A O 1
ATOM 680 N N . ASN A 1 87 ? -29.699 -1.320 1.694 1.00 58.78 87 ASN A N 1
ATOM 681 C CA . ASN A 1 87 ? -28.941 -2.561 1.509 1.00 58.78 87 ASN A CA 1
ATOM 682 C C . ASN A 1 87 ? -28.697 -3.333 2.815 1.00 58.78 87 ASN A C 1
ATOM 684 O O . ASN A 1 87 ? -28.128 -4.417 2.741 1.00 58.78 87 ASN A O 1
ATOM 688 N N . GLU A 1 88 ? -29.099 -2.774 3.964 1.00 62.69 88 GLU A N 1
ATOM 689 C CA . GLU A 1 88 ? -28.912 -3.346 5.306 1.00 62.69 88 GLU A CA 1
ATOM 690 C C . GLU A 1 88 ? -27.454 -3.759 5.578 1.00 62.69 88 GLU A C 1
ATOM 692 O O . GLU A 1 88 ? -27.178 -4.807 6.151 1.00 62.69 88 GLU A O 1
ATOM 697 N N . LEU A 1 89 ? -26.501 -2.945 5.113 1.00 60.88 89 LEU A N 1
ATOM 698 C CA . LEU A 1 89 ? -25.083 -3.160 5.389 1.00 60.88 89 LEU A CA 1
ATOM 699 C C . LEU A 1 89 ? -24.703 -2.413 6.666 1.00 60.88 89 LEU A C 1
ATOM 701 O O . LEU A 1 89 ? -24.999 -1.220 6.787 1.00 60.88 89 LEU A O 1
ATOM 705 N N . ASP A 1 90 ? -24.031 -3.110 7.580 1.00 63.47 90 ASP A N 1
ATOM 706 C CA . ASP A 1 90 ? -23.407 -2.499 8.750 1.00 63.47 90 ASP A CA 1
ATOM 707 C C . ASP A 1 90 ? -22.080 -1.875 8.311 1.00 63.47 90 ASP A C 1
ATOM 709 O O . ASP A 1 90 ? -21.097 -2.571 8.053 1.00 63.47 90 ASP A O 1
ATOM 713 N N . ASP A 1 91 ? -22.072 -0.549 8.182 1.00 68.25 91 ASP A N 1
ATOM 714 C CA . ASP A 1 91 ? -20.914 0.210 7.721 1.00 68.25 91 ASP A CA 1
ATOM 715 C C . ASP A 1 91 ? -20.476 1.235 8.779 1.00 68.25 91 ASP A C 1
ATOM 717 O O . ASP A 1 91 ? -21.230 2.125 9.170 1.00 68.25 91 ASP A O 1
ATOM 721 N N . GLY A 1 92 ? -19.219 1.143 9.216 1.00 76.56 92 GLY A N 1
ATOM 722 C CA . GLY A 1 92 ? -18.596 2.109 10.116 1.00 76.56 92 GLY A CA 1
ATOM 723 C C . GLY A 1 92 ? -18.089 3.366 9.395 1.00 76.56 92 GLY A C 1
ATOM 724 O O . GLY A 1 92 ? -17.346 3.293 8.405 1.00 76.56 92 GLY A O 1
ATOM 725 N N . LEU A 1 93 ? -18.422 4.545 9.931 1.00 87.00 93 LEU A N 1
ATOM 726 C CA . LEU A 1 93 ? -17.821 5.818 9.523 1.00 87.00 93 LEU A CA 1
ATOM 727 C C . LEU A 1 93 ? -16.789 6.306 10.538 1.00 87.00 93 LEU A C 1
ATOM 729 O O . LEU A 1 93 ? -17.058 6.355 11.737 1.00 87.00 93 LEU A O 1
ATOM 733 N N . PHE A 1 94 ? -15.653 6.793 10.038 1.00 88.62 94 PHE A N 1
ATOM 734 C CA . PHE A 1 94 ? -14.627 7.457 10.842 1.00 88.62 94 PHE A CA 1
ATOM 735 C C . PHE A 1 94 ? -14.739 8.961 10.652 1.00 88.62 94 PHE A C 1
ATOM 737 O O . PHE A 1 94 ? -14.517 9.476 9.555 1.00 88.62 94 PHE A O 1
ATOM 744 N N . LEU A 1 95 ? -15.096 9.675 11.712 1.00 92.56 95 LEU A N 1
ATOM 745 C CA . LEU A 1 95 ? -15.503 11.073 11.639 1.00 92.56 95 LEU A CA 1
ATOM 746 C C . LEU A 1 95 ? -14.630 11.947 12.535 1.00 92.56 95 LEU A C 1
ATOM 748 O O . LEU A 1 95 ? -14.281 11.554 13.641 1.00 92.56 95 LEU A O 1
ATOM 752 N N . ALA A 1 96 ? -14.349 13.175 12.106 1.00 93.19 96 ALA A N 1
ATOM 753 C CA . ALA A 1 96 ? -13.979 14.253 13.021 1.00 93.19 96 ALA A CA 1
ATOM 754 C C . ALA A 1 96 ? -15.204 15.144 13.252 1.00 93.19 96 ALA A C 1
ATOM 756 O O . ALA A 1 96 ? -15.691 15.769 12.309 1.00 93.19 96 ALA A O 1
ATOM 757 N N . LEU A 1 97 ? -15.705 15.202 14.488 1.00 95.88 97 LEU A N 1
ATOM 758 C CA . LEU A 1 97 ? -16.967 15.869 14.822 1.00 95.88 97 LEU A CA 1
ATOM 759 C C . LEU A 1 97 ? -16.742 17.316 15.269 1.00 95.88 97 LEU A C 1
ATOM 761 O O . LEU A 1 97 ? -15.932 17.589 16.154 1.00 95.88 97 LEU A O 1
ATOM 765 N N . ARG A 1 98 ? -17.483 18.265 14.692 1.00 95.00 98 ARG A N 1
ATOM 766 C CA . ARG A 1 98 ? -17.338 19.701 14.966 1.00 95.00 98 ARG A CA 1
ATOM 767 C C . ARG A 1 98 ? -18.677 20.386 15.161 1.00 95.00 98 ARG A C 1
ATOM 769 O O . ARG A 1 98 ? -19.673 20.033 14.539 1.00 95.00 98 ARG A O 1
ATOM 776 N N . SER A 1 99 ? -18.642 21.437 15.978 1.00 94.19 99 SER A N 1
ATOM 777 C CA . SER A 1 99 ? -19.721 22.424 16.098 1.00 94.19 99 SER A CA 1
ATOM 778 C C . SER A 1 99 ? -21.120 21.806 16.261 1.00 94.19 99 SER A C 1
ATOM 780 O O . SER A 1 99 ? -21.993 22.111 15.450 1.00 94.19 99 SER A O 1
ATOM 782 N N . PRO A 1 100 ? -21.348 20.940 17.268 1.00 97.06 100 PRO A N 1
ATOM 783 C CA . PRO A 1 100 ? -22.658 20.355 17.481 1.00 97.06 100 PRO A CA 1
ATOM 784 C C . PRO A 1 100 ? -23.697 21.431 17.777 1.00 97.06 100 PRO A C 1
ATOM 786 O O . PRO A 1 100 ? -23.442 22.374 18.532 1.00 97.06 100 PRO A O 1
ATOM 789 N N . VAL A 1 101 ? -24.892 21.231 17.239 1.00 97.31 101 VAL A N 1
ATOM 790 C CA . VAL A 1 101 ? -26.102 21.966 17.597 1.00 97.31 101 VAL A CA 1
ATOM 791 C C . VAL A 1 101 ? -27.120 20.940 18.067 1.00 97.31 101 VAL A C 1
ATOM 793 O O . VAL A 1 101 ? -27.621 20.166 17.256 1.00 97.31 101 VAL A O 1
ATOM 796 N N . TYR A 1 102 ? -27.380 20.912 19.373 1.00 97.25 102 TYR A N 1
ATOM 797 C CA . TYR A 1 102 ? -28.363 20.024 19.987 1.00 97.25 102 TYR A CA 1
ATOM 798 C C . TYR A 1 102 ? -29.643 20.794 20.316 1.00 97.25 102 TYR A C 1
ATOM 800 O O . TYR A 1 102 ? -29.594 21.827 20.987 1.00 97.25 102 TYR A O 1
ATOM 808 N N . ASP A 1 103 ? -30.775 20.274 19.851 1.00 97.06 103 ASP A N 1
ATOM 809 C CA . ASP A 1 103 ? -32.115 20.734 20.190 1.00 97.06 103 ASP A CA 1
ATOM 810 C C . ASP A 1 103 ? -32.828 19.650 21.005 1.00 97.06 103 ASP A C 1
ATOM 812 O O . ASP A 1 103 ? -33.260 18.620 20.483 1.00 97.06 103 ASP A O 1
ATOM 816 N N . SER A 1 104 ? -32.966 19.892 22.309 1.00 94.12 104 SER A N 1
ATOM 817 C CA . SER A 1 104 ? -33.618 18.958 23.225 1.00 94.12 104 SER A CA 1
ATOM 818 C C . SER A 1 104 ? -35.129 18.858 23.026 1.00 94.12 104 SER A C 1
ATOM 820 O O . SER A 1 104 ? -35.716 17.848 23.413 1.00 94.12 104 SER A O 1
ATOM 822 N N . ALA A 1 105 ? -35.774 19.850 22.397 1.00 94.06 105 ALA A N 1
ATOM 823 C CA . ALA A 1 105 ? -37.209 19.800 22.127 1.00 94.06 105 ALA A CA 1
ATOM 824 C C . ALA A 1 105 ? -37.539 18.826 20.989 1.00 94.06 105 ALA A C 1
ATOM 826 O O . ALA A 1 105 ? -38.542 18.116 21.062 1.00 94.06 105 ALA A O 1
ATOM 827 N N . SER A 1 106 ? -36.691 18.782 19.958 1.00 94.81 106 SER A N 1
ATOM 828 C CA . SER A 1 106 ? -36.814 17.854 18.828 1.00 94.81 106 SER A CA 1
ATOM 829 C C . SER A 1 106 ? -35.976 16.580 18.980 1.00 94.81 106 SER A C 1
ATOM 831 O O . SER A 1 106 ? -36.076 15.695 18.135 1.00 94.81 106 SER A O 1
ATOM 833 N N . LYS A 1 107 ? -35.175 16.465 20.052 1.00 96.44 107 LYS A N 1
ATOM 834 C CA . LYS A 1 107 ? -34.203 15.377 20.271 1.00 96.44 107 LYS A CA 1
ATOM 835 C C . LYS A 1 107 ? -33.289 15.177 19.059 1.00 96.44 107 LYS A C 1
ATOM 837 O O . LYS A 1 107 ? -33.007 14.049 18.662 1.00 96.44 107 LYS A O 1
ATOM 842 N N . GLN A 1 108 ? -32.842 16.280 18.466 1.00 97.88 108 GLN A N 1
ATOM 843 C CA . GLN A 1 108 ? -32.009 16.280 17.270 1.00 97.88 108 GLN A CA 1
ATOM 844 C C . GLN A 1 108 ? -30.639 16.877 17.588 1.00 97.88 108 GLN A C 1
ATOM 846 O O . GLN A 1 108 ? -30.542 17.907 18.258 1.00 97.88 108 GLN A O 1
ATOM 851 N N . VAL A 1 109 ? -29.570 16.264 17.080 1.00 98.12 109 VAL A N 1
ATOM 852 C CA . VAL A 1 109 ? -28.240 16.886 17.054 1.00 98.12 109 VAL A CA 1
ATOM 853 C C . VAL A 1 109 ? -27.712 16.948 15.633 1.00 98.12 109 VAL A C 1
ATOM 855 O O . VAL A 1 109 ? -27.850 16.005 14.861 1.00 98.12 109 VAL A O 1
ATOM 858 N N . THR A 1 110 ? -27.088 18.069 15.284 1.00 97.88 110 THR A N 1
ATOM 859 C CA . THR A 1 110 ? -26.383 18.232 14.011 1.00 97.88 110 THR A CA 1
ATOM 860 C C . THR A 1 110 ? -24.914 18.547 14.250 1.00 97.88 110 THR A C 1
ATOM 862 O O . THR A 1 110 ? -24.604 19.423 15.053 1.00 97.88 110 THR A O 1
ATOM 865 N N . PHE A 1 111 ? -24.020 17.872 13.531 1.00 97.50 111 PHE A N 1
ATOM 866 C CA . PHE A 1 111 ? -22.579 18.114 13.521 1.00 97.50 111 PHE A CA 1
ATOM 867 C C . PHE A 1 111 ? -22.113 18.545 12.130 1.00 97.50 111 PHE A C 1
ATOM 869 O O . PHE A 1 111 ? -22.577 18.024 11.116 1.00 97.50 111 PHE A O 1
ATOM 876 N N . ASN A 1 112 ? -21.104 19.412 12.087 1.00 95.50 112 ASN A N 1
ATOM 877 C CA . ASN A 1 112 ? -20.216 19.491 10.930 1.00 95.50 112 ASN A CA 1
ATOM 878 C C . ASN A 1 112 ? -19.183 18.374 11.071 1.00 95.50 112 ASN A C 1
ATOM 880 O O . ASN A 1 112 ? -18.550 18.272 12.122 1.00 95.50 112 ASN A O 1
ATOM 884 N N . VAL A 1 113 ? -18.985 17.551 10.046 1.00 94.25 113 VAL A N 1
ATOM 885 C CA . VAL A 1 113 ? -18.085 16.398 10.140 1.00 94.25 113 VAL A CA 1
ATOM 886 C C . VAL A 1 113 ? -17.122 16.340 8.967 1.00 94.25 113 VAL A C 1
ATOM 888 O O . VAL A 1 113 ? -17.504 16.586 7.828 1.00 94.25 113 VAL A O 1
ATOM 891 N N . THR A 1 114 ? -15.876 15.971 9.249 1.00 90.25 114 THR A N 1
ATOM 892 C CA . THR A 1 114 ? -14.955 15.497 8.211 1.00 90.25 114 THR A CA 1
ATOM 893 C C . THR A 1 114 ? -14.991 13.976 8.208 1.00 90.25 114 THR A C 1
ATOM 895 O O . THR A 1 114 ? -14.696 13.370 9.241 1.00 90.25 114 THR A O 1
ATOM 898 N N . LEU A 1 115 ? -15.312 13.363 7.068 1.00 87.81 115 LEU A N 1
ATOM 899 C CA . LEU A 1 115 ? -15.207 11.916 6.884 1.00 87.81 115 LEU A CA 1
ATOM 900 C C . LEU A 1 115 ? -13.740 11.539 6.632 1.00 87.81 115 LEU A C 1
ATOM 902 O O . LEU A 1 115 ? -13.182 11.871 5.588 1.00 87.81 115 LEU A O 1
ATOM 906 N N . GLN A 1 116 ? -13.118 10.880 7.610 1.00 81.69 116 GLN A N 1
ATOM 907 C CA . GLN A 1 116 ? -11.709 10.470 7.576 1.00 81.69 116 GLN A CA 1
ATOM 908 C C . GLN A 1 116 ? -11.517 9.156 6.814 1.00 81.69 116 GLN A C 1
ATOM 910 O O . GLN A 1 116 ? -10.552 8.996 6.073 1.00 81.69 116 GLN A O 1
ATOM 915 N N . ASN A 1 117 ? -12.430 8.204 7.002 1.00 80.50 117 ASN A N 1
ATOM 916 C CA . ASN A 1 117 ? -12.449 6.913 6.319 1.00 80.50 117 ASN A CA 1
ATOM 917 C C . ASN A 1 117 ? -13.857 6.301 6.446 1.00 80.50 117 ASN A C 1
ATOM 919 O O . ASN A 1 117 ? -14.666 6.761 7.256 1.00 80.50 117 ASN A O 1
ATOM 923 N N . SER A 1 118 ? -14.145 5.251 5.686 1.00 82.38 118 SER A N 1
ATOM 924 C CA . SER A 1 118 ? -15.380 4.474 5.813 1.00 82.38 118 SER A CA 1
ATOM 925 C C . SER A 1 118 ? -15.219 3.069 5.244 1.00 82.38 118 SER A C 1
ATOM 927 O O . SER A 1 118 ? -14.311 2.793 4.452 1.00 82.38 118 SER A O 1
ATOM 929 N N . THR A 1 119 ? -16.120 2.187 5.658 1.00 74.88 119 THR A N 1
ATOM 930 C CA . THR A 1 119 ? -16.284 0.828 5.113 1.00 74.88 119 THR A CA 1
ATOM 931 C C . THR A 1 119 ? -17.220 0.791 3.911 1.00 74.88 119 THR A C 1
ATOM 933 O O . THR A 1 119 ? -17.199 -0.163 3.136 1.00 74.88 119 THR A O 1
ATOM 936 N N . MET A 1 120 ? -17.968 1.879 3.712 1.00 78.00 120 MET A N 1
ATOM 937 C CA . MET A 1 120 ? -18.879 2.055 2.595 1.00 78.00 120 MET A CA 1
ATOM 938 C C . MET A 1 120 ? -18.200 1.787 1.253 1.00 78.00 120 MET A C 1
ATOM 940 O O . MET A 1 120 ? -17.081 2.228 0.973 1.00 78.00 120 MET A O 1
ATOM 944 N N . THR A 1 121 ? -18.951 1.139 0.360 1.00 70.50 121 THR A N 1
ATOM 945 C CA . THR A 1 121 ? -18.524 0.925 -1.033 1.00 70.50 121 THR A CA 1
ATOM 946 C C . THR A 1 121 ? -18.225 2.250 -1.744 1.00 70.50 121 THR A C 1
ATOM 948 O O . THR A 1 121 ? -17.297 2.328 -2.552 1.00 70.50 121 THR A O 1
ATOM 951 N N . ASP A 1 122 ? -19.015 3.289 -1.463 1.00 72.50 122 ASP A N 1
ATOM 952 C CA . ASP A 1 122 ? -18.717 4.661 -1.864 1.00 72.50 122 ASP A CA 1
ATOM 953 C C . ASP A 1 122 ? -18.090 5.402 -0.683 1.00 72.50 122 ASP A C 1
ATOM 955 O O . ASP A 1 122 ? -18.785 5.830 0.237 1.00 72.50 122 ASP A O 1
ATOM 959 N N . LYS A 1 123 ? -16.761 5.539 -0.700 1.00 71.81 123 LYS A N 1
ATOM 960 C CA . LYS A 1 123 ? -16.029 6.169 0.403 1.00 71.81 123 LYS A CA 1
ATOM 961 C C . LYS A 1 123 ? -16.334 7.660 0.555 1.00 71.81 123 LYS A C 1
ATOM 963 O O . LYS A 1 123 ? -16.117 8.202 1.638 1.00 71.81 123 LYS A O 1
ATOM 968 N N . HIS A 1 124 ? -16.835 8.309 -0.500 1.00 77.50 124 HIS A N 1
ATOM 969 C CA . HIS A 1 124 ? -17.085 9.750 -0.557 1.00 77.50 124 HIS A CA 1
ATOM 970 C C . HIS A 1 124 ? -18.445 10.028 -1.201 1.00 77.50 124 HIS A C 1
ATOM 972 O O . HIS A 1 124 ? -18.517 10.534 -2.326 1.00 77.50 124 HIS A O 1
ATOM 978 N N . PRO A 1 125 ? -19.542 9.708 -0.494 1.00 80.12 125 PRO A N 1
ATOM 979 C CA . PRO A 1 125 ? -20.874 9.828 -1.054 1.00 80.12 125 PRO A CA 1
ATOM 980 C C . PRO A 1 125 ? -21.166 11.277 -1.451 1.00 80.12 125 PRO A C 1
ATOM 982 O O . PRO A 1 125 ? -20.971 12.212 -0.673 1.00 80.12 125 PRO A O 1
ATOM 985 N N . VAL A 1 126 ? -21.646 11.460 -2.681 1.00 79.12 126 VAL A N 1
ATOM 986 C CA . VAL A 1 126 ? -22.094 12.764 -3.218 1.00 79.12 126 VAL A CA 1
ATOM 987 C C . VAL A 1 126 ? -23.592 13.000 -3.026 1.00 79.12 126 VAL A C 1
ATOM 989 O O . VAL A 1 126 ? -24.088 14.098 -3.269 1.00 79.12 126 VAL A O 1
ATOM 992 N N . ASN A 1 127 ? -24.311 11.967 -2.591 1.00 85.75 127 ASN A N 1
ATOM 993 C CA . ASN A 1 127 ? -25.716 12.022 -2.214 1.00 85.75 127 ASN A CA 1
ATOM 994 C C . ASN A 1 127 ? -25.841 11.763 -0.707 1.00 85.75 127 ASN A C 1
ATOM 996 O O . ASN A 1 127 ? -24.959 11.115 -0.142 1.00 85.75 127 ASN A O 1
ATOM 1000 N N . PRO A 1 128 ? -26.918 12.235 -0.057 1.00 90.50 128 PRO A N 1
ATOM 1001 C CA . PRO A 1 128 ? -27.162 11.922 1.342 1.00 90.50 128 PRO A CA 1
ATOM 1002 C C . PRO A 1 128 ? -27.202 10.412 1.606 1.00 90.50 128 PRO A C 1
ATOM 1004 O O . PRO A 1 128 ? -27.806 9.667 0.833 1.00 90.50 128 PRO A O 1
ATOM 1007 N N . VAL A 1 129 ? -26.586 9.989 2.709 1.00 90.69 129 VAL A N 1
ATOM 1008 C CA . VAL A 1 129 ? -26.627 8.608 3.213 1.00 90.69 129 VAL A CA 1
ATOM 1009 C C . VAL A 1 129 ? -27.514 8.566 4.450 1.00 90.69 129 VAL A C 1
ATOM 1011 O O . VAL A 1 129 ? -27.385 9.430 5.318 1.00 90.69 129 VAL A O 1
ATOM 1014 N N . ILE A 1 130 ? -28.416 7.587 4.506 1.00 91.81 130 ILE A N 1
ATOM 1015 C CA . ILE A 1 130 ? -29.393 7.415 5.584 1.00 91.81 130 ILE A CA 1
ATOM 1016 C C . ILE A 1 130 ? -28.977 6.218 6.435 1.00 91.81 130 ILE A C 1
ATOM 1018 O O . ILE A 1 130 ? -28.682 5.151 5.892 1.00 91.81 130 ILE A O 1
ATOM 1022 N N . PHE A 1 131 ? -28.982 6.427 7.747 1.00 90.00 131 PHE A N 1
ATOM 1023 C CA . PHE A 1 131 ? -28.613 5.451 8.761 1.00 90.00 131 PHE A CA 1
ATOM 1024 C C . PHE A 1 131 ? -29.789 5.208 9.701 1.00 90.00 131 PHE A C 1
ATOM 1026 O O . PHE A 1 131 ? -30.506 6.149 10.053 1.00 90.00 131 PHE A O 1
ATOM 1033 N N . GLU A 1 132 ? -29.920 3.967 10.143 1.00 88.75 132 GLU A N 1
ATOM 1034 C CA . GLU A 1 132 ? -30.807 3.541 11.224 1.00 88.75 132 GLU A CA 1
ATOM 1035 C C . GLU A 1 132 ? -29.979 2.839 12.305 1.00 88.75 132 GLU A C 1
ATOM 1037 O O . GLU A 1 132 ? -28.873 2.375 12.016 1.00 88.75 132 GLU A O 1
ATOM 1042 N N . ASN A 1 133 ? -30.514 2.752 13.527 1.00 84.50 133 ASN A N 1
ATOM 1043 C CA . ASN A 1 133 ? -29.891 2.042 14.650 1.00 84.50 133 ASN A CA 1
ATOM 1044 C C . ASN A 1 133 ? -28.450 2.525 14.893 1.00 84.50 133 ASN A C 1
ATOM 1046 O O . ASN A 1 133 ? -27.480 1.830 14.603 1.00 84.50 133 ASN A O 1
ATOM 1050 N N . ILE A 1 134 ? -28.302 3.769 15.345 1.00 89.00 134 ILE A N 1
ATOM 1051 C CA . ILE A 1 134 ? -27.005 4.448 15.348 1.00 89.00 134 ILE A CA 1
ATOM 1052 C C . ILE A 1 134 ? -26.395 4.438 16.743 1.00 89.00 134 ILE A C 1
ATOM 1054 O O . ILE A 1 134 ? -27.028 4.925 17.688 1.00 89.00 134 ILE A O 1
ATOM 1058 N N . ALA A 1 135 ? -25.124 4.041 16.853 1.00 90.94 135 ALA A N 1
ATOM 1059 C CA . ALA A 1 135 ? -24.264 4.428 17.962 1.00 90.94 135 ALA A CA 1
ATOM 1060 C C . ALA A 1 135 ? -23.051 5.236 17.469 1.00 90.94 135 ALA A C 1
ATOM 1062 O O . ALA A 1 135 ? -22.313 4.878 16.554 1.00 90.94 135 ALA A O 1
ATOM 1063 N N . VAL A 1 136 ? -22.821 6.378 18.115 1.00 94.19 136 VAL A N 1
ATOM 1064 C CA . VAL A 1 136 ? -21.655 7.229 17.891 1.00 94.19 136 VAL A CA 1
ATOM 1065 C C . VAL A 1 136 ? -20.748 7.157 19.108 1.00 94.19 136 VAL A C 1
ATOM 1067 O O . VAL A 1 136 ? -21.059 7.716 20.163 1.00 94.19 136 VAL A O 1
ATOM 1070 N N . THR A 1 137 ? -19.598 6.507 18.947 1.00 94.00 137 THR A N 1
ATOM 1071 C CA . THR A 1 137 ? -18.529 6.483 19.949 1.00 94.00 137 THR A CA 1
ATOM 1072 C C . THR A 1 137 ? -17.607 7.679 19.730 1.00 94.00 137 THR A C 1
ATOM 1074 O O . THR A 1 137 ? -16.856 7.737 18.760 1.00 94.00 137 THR A O 1
ATOM 1077 N N . ILE A 1 138 ? -17.686 8.660 20.627 1.00 95.56 138 ILE A N 1
ATOM 1078 C CA . ILE A 1 138 ? -16.887 9.887 20.638 1.00 95.56 138 ILE A CA 1
ATOM 1079 C C . ILE A 1 138 ? -15.645 9.652 21.498 1.00 95.56 138 ILE A C 1
ATOM 1081 O O . ILE A 1 138 ? -15.733 9.420 22.715 1.00 95.56 138 ILE A O 1
ATOM 1085 N N . ASN A 1 139 ? -14.482 9.743 20.861 1.00 93.50 139 ASN A N 1
ATOM 1086 C CA . ASN A 1 139 ? -13.213 9.451 21.508 1.00 93.50 139 ASN A CA 1
ATOM 1087 C C . ASN A 1 139 ? -12.744 10.610 22.392 1.00 93.50 139 ASN A C 1
ATOM 1089 O O . ASN A 1 139 ? -13.192 11.754 22.265 1.00 93.50 139 ASN A O 1
ATOM 1093 N N . ASP A 1 140 ? -11.827 10.309 23.310 1.00 89.62 140 ASP A N 1
ATOM 1094 C CA . ASP A 1 140 ? -11.086 11.368 23.990 1.00 89.62 140 ASP A CA 1
ATOM 1095 C C . ASP A 1 140 ? -10.036 11.982 23.049 1.00 89.62 140 ASP A C 1
ATOM 1097 O O . ASP A 1 140 ? -9.700 11.429 21.997 1.00 89.62 140 ASP A O 1
ATOM 1101 N N . ASN A 1 141 ? -9.526 13.148 23.423 1.00 89.62 141 ASN A N 1
ATOM 1102 C CA . ASN A 1 141 ? -8.388 13.751 22.755 1.00 89.62 141 ASN A CA 1
ATOM 1103 C C . ASN A 1 141 ? -7.109 13.347 23.482 1.00 89.62 141 ASN A C 1
ATOM 1105 O O . ASN A 1 141 ? -7.004 13.462 24.704 1.00 89.62 141 ASN A O 1
ATOM 1109 N N . ASN A 1 142 ? -6.104 12.967 22.713 1.00 82.06 142 ASN A N 1
ATOM 1110 C CA . ASN A 1 142 ? -4.771 12.753 23.221 1.00 82.06 142 ASN A CA 1
ATOM 1111 C C . ASN A 1 142 ? -4.164 14.088 23.686 1.00 82.06 142 ASN A C 1
ATOM 1113 O O . ASN A 1 142 ? -3.999 15.043 22.919 1.00 82.06 142 ASN A O 1
ATOM 1117 N N . GLN A 1 143 ? -3.855 14.148 24.980 1.00 71.00 143 GLN A N 1
ATOM 1118 C CA . GLN A 1 143 ? -3.281 15.321 25.639 1.00 71.00 143 GLN A CA 1
ATOM 1119 C C . GLN A 1 143 ? -1.806 15.540 25.246 1.00 71.00 143 GLN A C 1
ATOM 1121 O O . GLN A 1 143 ? -1.309 16.660 25.372 1.00 71.00 143 GLN A O 1
ATOM 1126 N N . ASP A 1 144 ? -1.117 14.498 24.764 1.00 62.84 144 ASP A N 1
ATOM 1127 C CA . ASP A 1 144 ? 0.282 14.522 24.334 1.00 62.84 144 ASP A CA 1
ATOM 1128 C C . ASP A 1 144 ? 0.391 14.375 22.810 1.00 62.84 144 ASP A C 1
ATOM 1130 O O . ASP A 1 144 ? 0.468 13.277 22.261 1.00 62.84 144 ASP A O 1
ATOM 1134 N N . SER A 1 145 ? 0.456 15.506 22.106 1.00 56.62 145 SER A N 1
ATOM 1135 C CA . SER A 1 145 ? 0.537 15.534 20.640 1.00 56.62 145 SER A CA 1
ATOM 1136 C C . SER A 1 145 ? 1.834 14.952 20.053 1.00 56.62 145 SER A C 1
ATOM 1138 O O . SER A 1 145 ? 2.033 15.050 18.844 1.00 56.62 145 SER A O 1
ATOM 1140 N N . GLN A 1 146 ? 2.759 14.437 20.874 1.00 50.62 146 GLN A N 1
ATOM 1141 C CA . GLN A 1 146 ? 4.011 13.832 20.406 1.00 50.62 146 GLN A CA 1
ATOM 1142 C C . GLN A 1 146 ? 3.927 12.310 20.224 1.00 50.62 146 GLN A C 1
ATOM 1144 O O . GLN A 1 146 ? 4.805 11.735 19.577 1.00 50.62 146 GLN A O 1
ATOM 1149 N N . VAL A 1 147 ? 2.898 11.655 20.769 1.00 63.78 147 VAL A N 1
ATOM 1150 C CA . VAL A 1 147 ? 2.710 10.199 20.691 1.00 63.78 147 VAL A CA 1
ATOM 1151 C C . VAL A 1 147 ? 1.357 9.916 20.071 1.00 63.78 147 VAL A C 1
ATOM 1153 O O . VAL A 1 147 ? 0.364 10.367 20.608 1.00 63.78 147 VAL A O 1
ATOM 1156 N N . VAL A 1 148 ? 1.282 9.144 18.987 1.00 70.81 148 VAL A N 1
ATOM 1157 C CA . VAL A 1 148 ? -0.020 8.753 18.427 1.00 70.81 148 VAL A CA 1
ATOM 1158 C C . VAL A 1 148 ? -0.634 7.649 19.293 1.00 70.81 148 VAL A C 1
ATOM 1160 O O . VAL A 1 148 ? -0.007 6.615 19.544 1.00 70.81 148 VAL A O 1
ATOM 1163 N N . GLU A 1 149 ? -1.868 7.863 19.738 1.00 84.06 149 GLU A N 1
ATOM 1164 C CA . GLU A 1 149 ? -2.669 6.870 20.458 1.00 84.06 149 GLU A CA 1
ATOM 1165 C C . GLU A 1 149 ? -3.772 6.347 19.547 1.00 84.06 149 GLU A C 1
ATOM 1167 O O . GLU A 1 149 ? -4.433 7.140 18.884 1.00 84.06 149 GLU A O 1
ATOM 1172 N N . TRP A 1 150 ? -3.965 5.029 19.506 1.00 87.56 150 TRP A N 1
ATOM 1173 C CA . TRP A 1 150 ? -4.894 4.367 18.590 1.00 87.56 150 TRP A CA 1
ATOM 1174 C C . TRP A 1 150 ? -5.987 3.627 19.342 1.00 87.56 150 TRP A C 1
ATOM 1176 O O . TRP A 1 150 ? -5.674 2.848 20.236 1.00 87.56 150 TRP A O 1
ATOM 1186 N N . VAL A 1 151 ? -7.236 3.821 18.936 1.00 91.38 151 VAL A N 1
ATOM 1187 C CA . VAL A 1 151 ? -8.383 2.994 19.330 1.00 91.38 151 VAL A CA 1
ATOM 1188 C C . VAL A 1 151 ? -8.665 1.957 18.253 1.00 91.38 151 VAL A C 1
ATOM 1190 O O . VAL A 1 151 ? -8.319 2.167 17.083 1.00 91.38 151 VAL A O 1
ATOM 1193 N N . TYR A 1 152 ? -9.309 0.859 18.645 1.00 92.31 152 TYR A N 1
ATOM 1194 C CA . TYR A 1 152 ? -9.556 -0.273 17.755 1.00 92.31 152 TYR A CA 1
ATOM 1195 C C . TYR A 1 152 ? -11.036 -0.604 17.693 1.00 92.31 152 TYR A C 1
ATOM 1197 O O . TYR A 1 152 ? -11.756 -0.469 18.681 1.00 92.31 152 TYR A O 1
ATOM 1205 N N . THR A 1 153 ? -11.514 -1.038 16.533 1.00 90.94 153 THR A N 1
ATOM 1206 C CA . THR A 1 153 ? -12.909 -1.454 16.375 1.00 90.94 153 THR A CA 1
ATOM 1207 C C . THR A 1 153 ? -13.023 -2.689 15.509 1.00 90.94 153 THR A C 1
ATOM 1209 O O . THR A 1 153 ? -12.337 -2.815 14.493 1.00 90.94 153 THR A O 1
ATOM 1212 N N . GLN A 1 154 ? -13.873 -3.608 15.942 1.00 91.19 154 GLN A N 1
ATOM 1213 C CA . GLN A 1 154 ? -14.171 -4.865 15.273 1.00 91.19 154 GLN A CA 1
ATOM 1214 C C . GLN A 1 154 ? -15.677 -5.017 15.155 1.00 91.19 154 GLN A C 1
ATOM 1216 O O . GLN A 1 154 ? -16.423 -4.568 16.022 1.00 91.19 154 GLN A O 1
ATOM 1221 N N . MET A 1 155 ? -16.100 -5.665 14.081 1.00 87.94 155 MET A N 1
ATOM 1222 C CA . MET A 1 155 ? -17.502 -5.930 13.792 1.00 87.94 155 MET A CA 1
ATOM 1223 C C . MET A 1 155 ? -17.665 -7.433 13.593 1.00 87.94 155 MET A C 1
ATOM 1225 O O . MET A 1 155 ? -16.767 -8.090 13.059 1.00 87.94 155 MET A O 1
ATOM 1229 N N . ALA A 1 156 ? -18.790 -7.979 14.034 1.00 89.75 156 ALA A N 1
ATOM 1230 C CA . ALA A 1 156 ? -19.149 -9.383 13.850 1.00 89.75 156 ALA A CA 1
ATOM 1231 C C . ALA A 1 156 ? -20.655 -9.496 13.595 1.00 89.75 156 ALA A C 1
ATOM 1233 O O . ALA A 1 156 ? -21.393 -8.547 13.852 1.00 89.75 156 ALA A O 1
ATOM 1234 N N . LEU A 1 157 ? -21.123 -10.651 13.118 1.00 86.81 157 LEU A N 1
ATOM 1235 C CA . LEU A 1 157 ? -22.568 -10.901 13.004 1.00 86.81 157 LEU A CA 1
ATOM 1236 C C . LEU A 1 157 ? -23.182 -11.311 14.346 1.00 86.81 157 LEU A C 1
ATOM 1238 O O . LEU A 1 157 ? -24.352 -11.035 14.618 1.00 86.81 157 LEU A O 1
ATOM 1242 N N . LEU A 1 158 ? -22.390 -11.961 15.199 1.00 89.06 158 LEU A N 1
ATOM 1243 C CA . LEU A 1 158 ? -22.838 -12.466 16.488 1.00 89.06 158 LEU A CA 1
ATOM 1244 C C . LEU A 1 158 ? -21.709 -12.385 17.513 1.00 89.06 158 LEU A C 1
ATOM 1246 O O . LEU A 1 158 ? -20.553 -12.653 17.194 1.00 89.06 158 LEU A O 1
ATOM 1250 N N . ALA A 1 159 ? -22.048 -12.084 18.764 1.00 91.56 159 ALA A N 1
ATOM 1251 C CA . ALA A 1 159 ? -21.161 -12.354 19.885 1.00 91.56 159 ALA A CA 1
ATOM 1252 C C . ALA A 1 159 ? -21.870 -13.086 21.022 1.00 91.56 159 ALA A C 1
ATOM 1254 O O . ALA A 1 159 ? -23.080 -12.959 21.195 1.00 91.56 159 ALA A O 1
ATOM 1255 N N . THR A 1 160 ? -21.108 -13.858 21.792 1.00 91.62 160 THR A N 1
ATOM 1256 C CA . THR A 1 160 ? -21.606 -14.614 22.948 1.00 91.62 160 THR A CA 1
ATOM 1257 C C . THR A 1 160 ? -20.698 -14.452 24.158 1.00 91.62 160 THR A C 1
ATOM 1259 O O . THR A 1 160 ? -19.496 -14.200 24.025 1.00 91.62 160 THR A O 1
ATOM 1262 N N . LEU A 1 161 ? -21.280 -14.607 25.350 1.00 89.94 161 LEU A N 1
ATOM 1263 C CA . LEU A 1 161 ? -20.551 -14.653 26.618 1.00 89.94 161 LEU A CA 1
ATOM 1264 C C . LEU A 1 161 ? -20.646 -16.047 27.229 1.00 89.94 161 LEU A C 1
ATOM 1266 O O . LEU A 1 161 ? -21.680 -16.439 27.765 1.00 89.94 161 LEU A O 1
ATOM 1270 N N . GLU A 1 162 ? -19.536 -16.778 27.206 1.00 90.81 162 GLU A N 1
ATOM 1271 C CA . GLU A 1 162 ? -19.422 -18.074 27.873 1.00 90.81 162 GLU A CA 1
ATOM 1272 C C . GLU A 1 162 ? -18.726 -17.903 29.233 1.00 90.81 162 GLU A C 1
ATOM 1274 O O . GLU A 1 162 ? -17.641 -17.329 29.284 1.00 90.81 162 GLU A O 1
ATOM 1279 N N . PRO A 1 163 ? -19.287 -18.375 30.361 1.00 90.38 163 PRO A N 1
ATOM 1280 C CA . PRO A 1 163 ? -18.621 -18.263 31.658 1.00 90.38 163 PRO A CA 1
ATOM 1281 C C . PRO A 1 163 ? -17.251 -18.961 31.689 1.00 90.38 163 PRO A C 1
ATOM 1283 O O . PRO A 1 163 ? -17.144 -20.151 31.409 1.00 90.38 163 PRO A O 1
ATOM 1286 N N . GLU A 1 164 ? -16.211 -18.252 32.139 1.00 89.56 164 GLU A N 1
ATOM 1287 C CA . GLU A 1 164 ? -14.850 -18.810 32.281 1.00 89.56 164 GLU A CA 1
ATOM 1288 C C . GLU A 1 164 ? -14.705 -19.690 33.546 1.00 89.56 164 GLU A C 1
ATOM 1290 O O . GLU A 1 164 ? -13.708 -20.379 33.756 1.00 89.56 164 GLU A O 1
ATOM 1295 N N . GLY A 1 165 ? -15.698 -19.642 34.443 1.00 86.94 165 GLY A N 1
ATOM 1296 C CA . GLY A 1 165 ? -15.691 -20.314 35.748 1.00 86.94 165 GLY A CA 1
ATOM 1297 C C . GLY A 1 165 ? -15.313 -19.416 36.934 1.00 86.94 165 GLY A C 1
ATOM 1298 O O . GLY A 1 165 ? -15.447 -19.846 38.079 1.00 86.94 165 GLY A O 1
ATOM 1299 N N . THR A 1 166 ? -14.904 -18.165 36.686 1.00 89.75 166 THR A N 1
ATOM 1300 C CA . THR A 1 166 ? -14.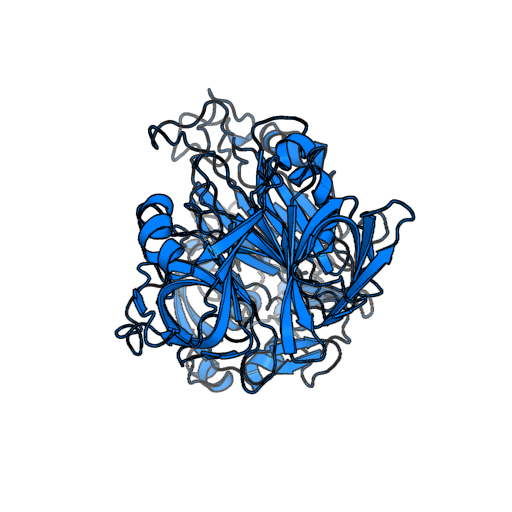756 -17.118 37.715 1.00 89.75 166 THR A CA 1
ATOM 1301 C C . THR A 1 166 ? -15.905 -16.117 37.601 1.00 89.75 166 THR A C 1
ATOM 1303 O O . THR A 1 166 ? -16.252 -15.698 36.501 1.00 89.75 166 THR A O 1
ATOM 1306 N N . GLU A 1 167 ? -16.501 -15.720 38.727 1.00 87.81 167 GLU A N 1
ATOM 1307 C CA . GLU A 1 167 ? -17.597 -14.742 38.740 1.00 87.81 167 GLU A CA 1
ATOM 1308 C C . GLU A 1 167 ? -17.177 -13.426 38.061 1.00 87.81 167 GLU A C 1
ATOM 1310 O O . GLU A 1 167 ? -16.119 -12.871 38.360 1.00 87.81 167 GLU A O 1
ATOM 1315 N N . GLY A 1 168 ? -18.001 -12.948 37.123 1.00 86.69 168 GLY A N 1
ATOM 1316 C CA . GLY A 1 168 ? -17.733 -11.736 36.344 1.00 86.69 168 GLY A CA 1
ATOM 1317 C C . GLY A 1 168 ? -16.721 -11.901 35.202 1.00 86.69 168 GLY A C 1
ATOM 1318 O O . GLY A 1 168 ? -16.440 -10.912 34.522 1.00 86.69 168 GLY A O 1
ATOM 1319 N N . LYS A 1 169 ? -16.194 -13.113 34.969 1.00 93.31 169 LYS A N 1
ATOM 1320 C CA . LYS A 1 169 ? -15.294 -13.423 33.851 1.00 93.31 169 LYS A CA 1
ATOM 1321 C C . LYS A 1 169 ? -15.918 -14.366 32.829 1.00 93.31 169 LYS A C 1
ATOM 1323 O O . LYS A 1 169 ? -16.554 -15.363 33.176 1.00 93.31 169 LYS A O 1
ATOM 1328 N N . TYR A 1 170 ? -15.667 -14.060 31.564 1.00 93.44 170 TYR A N 1
ATOM 1329 C CA . TYR A 1 170 ? -16.256 -14.726 30.413 1.00 93.44 170 TYR A CA 1
ATOM 1330 C C . TYR A 1 170 ? -15.216 -14.941 29.313 1.00 93.44 170 TYR A C 1
ATOM 1332 O O . TYR A 1 170 ? -14.233 -14.205 29.222 1.00 93.44 170 TYR A O 1
ATOM 1340 N N . TYR A 1 171 ? -15.468 -15.901 28.435 1.00 94.94 171 TYR A N 1
ATOM 1341 C CA . TYR A 1 171 ? -14.970 -15.877 27.072 1.00 94.94 171 TYR A CA 1
ATOM 1342 C C . TYR A 1 171 ? -15.965 -15.088 26.222 1.00 94.94 171 TYR A C 1
ATOM 1344 O O . TYR A 1 171 ? -17.116 -15.495 26.066 1.00 94.94 171 TYR A O 1
ATOM 1352 N N . LEU A 1 172 ? -15.526 -13.937 25.715 1.00 95.56 172 LEU A N 1
ATOM 1353 C CA . LEU A 1 172 ? -16.268 -13.159 24.729 1.00 95.56 172 LEU A CA 1
ATOM 1354 C C . LEU A 1 172 ? -15.888 -13.683 23.344 1.00 95.56 172 LEU A C 1
ATOM 1356 O O . LEU A 1 172 ? -14.755 -13.482 22.903 1.00 95.56 172 LEU A O 1
ATOM 1360 N N . ASN A 1 173 ? -16.822 -14.358 22.679 1.00 95.31 173 ASN A N 1
ATOM 1361 C CA . ASN A 1 173 ? -16.634 -14.881 21.327 1.00 95.31 173 ASN A CA 1
ATOM 1362 C C . ASN A 1 173 ? -17.325 -13.958 20.330 1.00 95.31 173 ASN A C 1
ATOM 1364 O O . ASN A 1 173 ? -18.504 -13.677 20.507 1.00 95.31 173 ASN A O 1
ATOM 1368 N N . LEU A 1 174 ? -16.612 -13.507 19.299 1.00 95.25 174 LEU A N 1
ATOM 1369 C CA . LEU A 1 174 ? -17.177 -12.829 18.132 1.00 95.25 174 LEU A CA 1
ATOM 1370 C C . LEU A 1 174 ? -17.126 -13.819 16.965 1.00 95.25 174 LEU A C 1
ATOM 1372 O O . LEU A 1 174 ? -16.037 -14.217 16.544 1.00 95.25 174 LEU A O 1
ATOM 1376 N N . GLU A 1 175 ? -18.297 -14.217 16.483 1.00 93.56 175 GLU A N 1
ATOM 1377 C CA . GLU A 1 175 ? -18.498 -15.169 15.388 1.00 93.56 175 GLU A CA 1
ATOM 1378 C C . GLU A 1 175 ? -18.775 -14.419 14.080 1.00 93.56 175 GLU A C 1
ATOM 1380 O O . GLU A 1 175 ? -19.378 -13.339 14.084 1.00 93.56 175 GLU A O 1
ATOM 1385 N N . ASP A 1 176 ? -18.326 -14.998 12.962 1.00 90.62 176 ASP A N 1
ATOM 1386 C CA . ASP A 1 176 ? -18.346 -14.358 11.641 1.00 90.62 176 ASP A CA 1
ATOM 1387 C C . ASP A 1 176 ? -17.765 -12.933 11.702 1.00 90.62 176 ASP A C 1
ATOM 1389 O O . ASP A 1 176 ? -18.335 -11.964 11.192 1.00 90.62 176 ASP A O 1
ATOM 1393 N N . VAL A 1 177 ? -16.630 -12.798 12.400 1.00 90.12 177 VAL A N 1
ATOM 1394 C CA . VAL A 1 177 ? -15.937 -11.518 12.538 1.00 90.12 177 VAL A CA 1
ATOM 1395 C C . VAL A 1 177 ? -15.457 -11.066 11.167 1.00 90.12 177 VAL A C 1
ATOM 1397 O O . VAL A 1 177 ? -14.845 -11.834 10.413 1.00 90.12 177 VAL A O 1
ATOM 1400 N N . TYR A 1 178 ? -15.706 -9.799 10.852 1.00 85.44 178 TYR A N 1
ATOM 1401 C CA . TYR A 1 178 ? -15.149 -9.196 9.653 1.00 85.44 178 TYR A CA 1
ATOM 1402 C C . TYR A 1 178 ? -13.617 -9.274 9.743 1.00 85.44 178 TYR A C 1
ATOM 1404 O O . TYR A 1 178 ? -13.048 -9.012 10.809 1.00 85.44 178 TYR A O 1
ATOM 1412 N N . PRO A 1 179 ? -12.913 -9.672 8.667 1.00 79.56 179 PRO A N 1
ATOM 1413 C CA . PRO A 1 179 ? -11.459 -9.786 8.706 1.00 79.56 179 PRO A CA 1
ATOM 1414 C C . PRO A 1 179 ? -10.787 -8.430 8.959 1.00 79.56 179 PRO A C 1
ATOM 1416 O O . PRO A 1 179 ? -9.657 -8.391 9.452 1.00 79.56 179 PRO A O 1
ATOM 1419 N N . GLU A 1 180 ? -11.476 -7.331 8.652 1.00 82.25 180 GLU A N 1
ATOM 1420 C CA . GLU A 1 180 ? -11.079 -5.961 8.924 1.00 82.25 180 GLU A CA 1
ATOM 1421 C C . GLU A 1 180 ? -11.218 -5.570 10.405 1.00 82.25 180 GLU A C 1
ATOM 1423 O O . GLU A 1 180 ? -12.251 -5.742 11.046 1.00 82.25 180 GLU A O 1
ATOM 1428 N N . CYS A 1 181 ? -10.176 -4.935 10.932 1.00 87.19 181 CYS A N 1
ATOM 1429 C CA . CYS A 1 181 ? -10.176 -4.221 12.195 1.00 87.19 181 CYS A CA 1
ATOM 1430 C C . CYS A 1 181 ? -9.765 -2.769 11.951 1.00 87.19 181 CYS A C 1
ATOM 1432 O O . CYS A 1 181 ? -8.774 -2.481 11.271 1.00 87.19 181 CYS A O 1
ATOM 1434 N N . TYR A 1 182 ? -10.521 -1.838 12.513 1.00 85.31 182 TYR A N 1
ATOM 1435 C CA . TYR A 1 182 ? -10.308 -0.413 12.311 1.00 85.31 182 TYR A CA 1
ATOM 1436 C C . TYR A 1 182 ? -9.419 0.155 13.387 1.00 85.31 182 TYR A C 1
ATOM 1438 O O . TYR A 1 182 ? -9.653 -0.068 14.566 1.00 85.31 182 TYR A O 1
ATOM 1446 N N . TYR A 1 183 ? -8.399 0.885 12.964 1.00 86.50 183 TYR A N 1
ATOM 1447 C CA . TYR A 1 183 ? -7.447 1.546 13.833 1.00 86.50 183 TYR A CA 1
ATOM 1448 C C . TYR A 1 183 ? -7.615 3.032 13.576 1.00 86.50 183 TYR A C 1
ATOM 1450 O O . TYR A 1 183 ? -7.445 3.499 12.445 1.00 86.50 183 TYR A O 1
ATOM 1458 N N . MET A 1 184 ? -7.933 3.786 14.615 1.00 86.19 184 MET A N 1
ATOM 1459 C CA . MET A 1 184 ? -8.100 5.226 14.498 1.00 86.19 184 MET A CA 1
ATOM 1460 C C . MET A 1 184 ? -7.298 5.941 15.565 1.00 86.19 184 MET A C 1
ATOM 1462 O O . MET A 1 184 ? -7.347 5.570 16.733 1.00 86.19 184 MET A O 1
ATOM 1466 N N . SER A 1 185 ? -6.575 6.984 15.172 1.00 84.94 185 SER A N 1
ATOM 1467 C CA . SER A 1 185 ? -5.858 7.798 16.136 1.00 84.94 185 SER A CA 1
ATOM 1468 C C . SER A 1 185 ? -6.828 8.619 16.988 1.00 84.94 185 SER A C 1
ATOM 1470 O O . SER A 1 185 ? -7.882 9.055 16.517 1.00 84.94 185 SER A O 1
ATOM 1472 N N . LEU A 1 186 ? -6.467 8.906 18.231 1.00 87.81 186 LEU A N 1
ATOM 1473 C CA . LEU A 1 186 ? -7.091 9.976 18.999 1.00 87.81 186 LEU A CA 1
ATOM 1474 C C . LEU A 1 186 ? -6.705 11.339 18.407 1.00 87.81 186 LEU A C 1
ATOM 1476 O O . LEU A 1 186 ? -5.639 11.497 17.816 1.00 87.81 186 LEU A O 1
ATOM 1480 N N . ALA A 1 187 ? -7.568 12.343 18.561 1.00 86.88 187 ALA A N 1
ATOM 1481 C CA . ALA A 1 187 ? -7.240 13.697 18.115 1.00 86.88 187 ALA A CA 1
ATOM 1482 C C . ALA A 1 187 ? -6.088 14.277 18.966 1.00 86.88 187 ALA A C 1
ATOM 1484 O O . ALA A 1 187 ? -6.008 13.940 20.143 1.00 86.88 187 ALA A O 1
ATOM 1485 N N . PRO A 1 188 ? -5.234 15.183 18.451 1.00 78.62 188 PRO A N 1
ATOM 1486 C CA . PRO A 1 188 ? -5.397 15.953 17.216 1.00 78.62 188 PRO A CA 1
ATOM 1487 C C . PRO A 1 188 ? -5.068 15.194 15.929 1.00 78.62 188 PRO A C 1
ATOM 1489 O O . PRO A 1 188 ? -5.438 15.685 14.859 1.00 78.62 188 PRO A O 1
ATOM 1492 N N . ASP A 1 189 ? -4.420 14.032 16.025 1.00 77.88 189 ASP A N 1
ATOM 1493 C CA . ASP A 1 189 ? -4.116 13.184 14.877 1.00 77.88 189 ASP A CA 1
ATOM 1494 C C . ASP A 1 189 ? -5.402 12.712 14.183 1.00 77.88 189 ASP A C 1
ATOM 1496 O O . ASP A 1 189 ? -6.447 12.525 14.814 1.00 77.88 189 ASP A O 1
ATOM 1500 N N . ARG A 1 190 ? -5.344 12.538 12.861 1.00 79.00 190 ARG A N 1
ATOM 1501 C CA . ARG A 1 190 ? -6.505 12.196 12.013 1.00 79.00 190 ARG A CA 1
ATOM 1502 C C . ARG A 1 190 ? -6.287 10.919 11.210 1.00 79.00 190 ARG A C 1
ATOM 1504 O O . ARG A 1 190 ? -6.849 10.753 10.133 1.00 79.00 190 ARG A O 1
ATOM 1511 N N . TYR A 1 191 ? -5.449 10.023 11.714 1.00 76.12 191 TYR A N 1
ATOM 1512 C CA . TYR A 1 191 ? -5.168 8.772 11.034 1.00 76.12 191 TYR A CA 1
ATOM 1513 C C . TYR A 1 191 ? -6.317 7.790 11.249 1.00 76.12 191 TYR A C 1
ATOM 1515 O O . TYR A 1 191 ? -6.754 7.548 12.372 1.00 76.12 191 TYR A O 1
ATOM 1523 N N . ALA A 1 192 ? -6.780 7.191 10.160 1.00 79.19 192 ALA A N 1
ATOM 1524 C CA . ALA A 1 192 ? -7.708 6.074 10.184 1.00 79.19 192 ALA A CA 1
ATOM 1525 C C . ALA A 1 192 ? -7.222 5.028 9.178 1.00 79.19 192 ALA A C 1
ATOM 1527 O O . ALA A 1 192 ? -7.071 5.315 7.986 1.00 79.19 192 ALA A O 1
ATOM 1528 N N . VAL A 1 193 ? -6.942 3.815 9.650 1.00 76.12 193 VAL A N 1
ATOM 1529 C CA . VAL A 1 193 ? -6.505 2.685 8.823 1.00 76.12 193 VAL A CA 1
ATOM 1530 C C . VAL A 1 193 ? -7.354 1.458 9.095 1.00 76.12 193 VAL A C 1
ATOM 1532 O O . VAL A 1 193 ? -7.876 1.269 10.189 1.00 76.12 193 VAL A O 1
ATOM 1535 N N . THR A 1 194 ? -7.486 0.628 8.069 1.00 78.19 194 THR A N 1
ATOM 1536 C CA . THR A 1 194 ? -8.110 -0.683 8.179 1.00 78.19 194 THR A CA 1
ATOM 1537 C C . THR A 1 194 ? -6.993 -1.710 8.123 1.00 78.19 194 THR A C 1
ATOM 1539 O O . THR A 1 194 ? -6.225 -1.754 7.164 1.00 78.19 194 THR A O 1
ATOM 1542 N N . ASN A 1 195 ? -6.877 -2.485 9.187 1.00 82.69 195 ASN A N 1
ATOM 1543 C CA . ASN A 1 195 ? -5.927 -3.572 9.359 1.00 82.69 195 ASN A CA 1
ATOM 1544 C C . ASN A 1 195 ? -6.696 -4.883 9.509 1.00 82.69 195 ASN A C 1
ATOM 1546 O O . ASN A 1 195 ? -7.913 -4.894 9.379 1.00 82.69 195 ASN A O 1
ATOM 1550 N N . THR A 1 196 ? -6.009 -5.995 9.754 1.00 84.25 196 THR A N 1
ATOM 1551 C CA . THR A 1 196 ? -6.678 -7.285 9.942 1.00 84.25 196 THR A CA 1
ATOM 1552 C C . THR A 1 196 ? -6.862 -7.608 11.421 1.00 84.25 196 THR A C 1
ATOM 1554 O O . THR A 1 196 ? -6.048 -7.212 12.258 1.00 84.25 196 THR A O 1
ATOM 1557 N N . VAL A 1 197 ? -7.900 -8.377 11.754 1.00 88.31 197 VAL A N 1
ATOM 1558 C CA . VAL A 1 197 ? -8.099 -8.926 13.110 1.00 88.31 197 VAL A CA 1
ATOM 1559 C C . VAL A 1 197 ? -6.895 -9.770 13.553 1.00 88.31 197 VAL A C 1
ATOM 1561 O O . VAL A 1 197 ? -6.468 -9.705 14.710 1.00 88.31 197 VAL A O 1
ATOM 1564 N N . GLY A 1 198 ? -6.288 -10.507 12.616 1.00 86.75 198 GLY A N 1
ATOM 1565 C CA . GLY A 1 198 ? -5.048 -11.243 12.859 1.00 86.75 198 GLY A CA 1
ATOM 1566 C C . GLY A 1 198 ? -3.895 -10.329 13.278 1.00 86.75 198 GLY A C 1
ATOM 1567 O O . GLY A 1 198 ? -3.218 -10.624 14.259 1.00 86.75 198 GLY A O 1
ATOM 1568 N N . LEU A 1 199 ? -3.724 -9.178 12.615 1.00 84.00 199 LEU A N 1
ATOM 1569 C CA . LEU A 1 199 ? -2.684 -8.220 12.986 1.00 84.00 199 LEU A CA 1
ATOM 1570 C C . LEU A 1 199 ? -2.894 -7.675 14.403 1.00 84.00 199 LEU A C 1
ATOM 1572 O O . LEU A 1 199 ? -1.933 -7.649 15.165 1.00 84.00 199 LEU A O 1
ATOM 1576 N N . LEU A 1 200 ? -4.123 -7.288 14.772 1.00 88.69 200 LEU A N 1
ATOM 1577 C CA . LEU A 1 200 ? -4.430 -6.821 16.133 1.00 88.69 200 LEU A CA 1
ATOM 1578 C C . LEU A 1 200 ? -4.070 -7.873 17.184 1.00 88.69 200 LEU A C 1
ATOM 1580 O O . LEU A 1 200 ? -3.516 -7.539 18.231 1.00 88.69 200 LEU A O 1
ATOM 1584 N N . THR A 1 201 ? -4.369 -9.137 16.891 1.00 89.81 201 THR A N 1
ATOM 1585 C CA . THR A 1 201 ? -4.063 -10.268 17.771 1.00 89.81 201 THR A CA 1
ATOM 1586 C C . THR A 1 201 ? -2.550 -10.443 17.928 1.00 89.81 201 THR A C 1
ATOM 1588 O O . THR A 1 201 ? -2.045 -10.489 19.051 1.00 89.81 201 THR A O 1
ATOM 1591 N N . ASP A 1 202 ? -1.807 -10.434 16.818 1.00 82.44 202 ASP A N 1
ATOM 1592 C CA . ASP A 1 202 ? -0.345 -10.568 16.806 1.00 82.44 202 ASP A CA 1
ATOM 1593 C C . ASP A 1 202 ? 0.363 -9.407 17.526 1.00 82.44 202 ASP A C 1
ATOM 1595 O O . ASP A 1 202 ? 1.431 -9.584 18.122 1.00 82.44 202 ASP A O 1
ATOM 1599 N N . THR A 1 203 ? -0.218 -8.204 17.487 1.00 81.44 203 THR A N 1
ATOM 1600 C CA . THR A 1 203 ? 0.342 -7.001 18.116 1.00 81.44 203 THR A CA 1
ATOM 1601 C C . THR A 1 203 ? -0.299 -6.648 19.457 1.00 81.44 203 THR A C 1
ATOM 1603 O O . THR A 1 203 ? 0.103 -5.653 20.064 1.00 81.44 203 THR A O 1
ATOM 1606 N N . TRP A 1 204 ? -1.217 -7.463 19.985 1.00 88.75 204 TRP A N 1
ATOM 1607 C CA . TRP A 1 204 ? -1.982 -7.165 21.204 1.00 88.75 204 TRP A CA 1
ATOM 1608 C C . TRP A 1 204 ? -1.089 -6.778 22.386 1.00 88.75 204 TRP A C 1
ATOM 1610 O O . TRP A 1 204 ? -1.189 -5.687 22.947 1.00 88.75 204 TRP A O 1
ATOM 1620 N N . ASN A 1 205 ? -0.114 -7.631 22.705 1.00 83.88 205 ASN A N 1
ATOM 1621 C CA . ASN A 1 205 ? 0.820 -7.404 23.811 1.00 83.88 205 ASN A CA 1
ATOM 1622 C C . ASN A 1 205 ? 1.787 -6.234 23.569 1.00 83.88 205 ASN A C 1
ATOM 1624 O O . ASN A 1 205 ? 2.497 -5.833 24.496 1.00 83.88 205 ASN A O 1
ATOM 1628 N N . ASN A 1 206 ? 1.878 -5.726 22.339 1.00 75.94 206 ASN A N 1
ATOM 1629 C CA . ASN A 1 206 ? 2.645 -4.525 22.016 1.00 75.94 206 ASN A CA 1
ATOM 1630 C C . ASN A 1 206 ? 1.803 -3.256 22.201 1.00 75.94 206 ASN A C 1
ATOM 1632 O O . ASN A 1 206 ? 2.363 -2.219 22.536 1.00 75.94 206 ASN A O 1
ATOM 1636 N N . HIS A 1 207 ? 0.486 -3.341 22.011 1.00 82.19 207 HIS A N 1
ATOM 1637 C CA . HIS A 1 207 ? -0.445 -2.235 22.230 1.00 82.19 207 HIS A CA 1
ATOM 1638 C C . HIS A 1 207 ? -0.801 -2.062 23.711 1.00 82.19 207 HIS A C 1
ATOM 1640 O O . HIS A 1 207 ? -0.771 -0.954 24.248 1.00 82.19 207 HIS A O 1
ATOM 1646 N N . PHE A 1 208 ? -1.131 -3.161 24.385 1.00 85.50 208 PHE A N 1
ATOM 1647 C CA . PHE A 1 208 ? -1.764 -3.114 25.704 1.00 85.50 208 PHE A CA 1
ATOM 1648 C C . PHE A 1 208 ? -0.804 -3.467 26.847 1.00 85.50 208 PHE A C 1
ATOM 1650 O O . PHE A 1 208 ? -0.957 -2.973 27.963 1.00 85.50 208 PHE A O 1
ATOM 1657 N N . GLY A 1 209 ? 0.253 -4.234 26.559 1.00 81.75 209 GLY A N 1
ATOM 1658 C CA . GLY A 1 209 ? 1.235 -4.637 27.565 1.00 81.75 209 GLY A CA 1
ATOM 1659 C C . GLY A 1 209 ? 0.571 -5.338 28.752 1.00 81.75 209 GLY A C 1
ATOM 1660 O O . GLY A 1 209 ? -0.272 -6.208 28.558 1.00 81.75 209 GLY A O 1
ATOM 1661 N N . ASP A 1 210 ? 0.946 -4.937 29.968 1.00 84.69 210 ASP A N 1
ATOM 1662 C CA . ASP A 1 210 ? 0.448 -5.542 31.213 1.00 84.69 210 ASP A CA 1
ATOM 1663 C C . ASP A 1 210 ? -0.842 -4.886 31.742 1.00 84.69 210 ASP A C 1
ATOM 1665 O O . ASP A 1 210 ? -1.381 -5.325 32.757 1.00 84.69 210 ASP A O 1
ATOM 1669 N N . VAL A 1 211 ? -1.326 -3.812 31.103 1.00 88.88 211 VAL A N 1
ATOM 1670 C CA . VAL A 1 211 ? -2.563 -3.120 31.496 1.00 88.88 211 VAL A CA 1
ATOM 1671 C C . VAL A 1 211 ? -3.595 -3.362 30.399 1.00 88.88 211 VAL A C 1
ATOM 1673 O O . VAL A 1 211 ? -3.565 -2.667 29.381 1.00 88.88 211 VAL A O 1
ATOM 1676 N N . PRO A 1 212 ? -4.512 -4.327 30.577 1.00 92.44 212 PRO A N 1
ATOM 1677 C CA . PRO A 1 212 ? -5.434 -4.671 29.511 1.00 92.44 212 PRO A CA 1
ATOM 1678 C C . PRO A 1 212 ? -6.395 -3.508 29.197 1.00 92.44 212 PRO A C 1
ATOM 1680 O O . PRO A 1 212 ? -6.648 -2.667 30.071 1.00 92.44 212 PRO A O 1
ATOM 1683 N N . PRO A 1 213 ? -6.912 -3.415 27.965 1.00 95.06 213 PRO A N 1
ATOM 1684 C CA . PRO A 1 213 ? -7.810 -2.342 27.566 1.00 95.06 213 PRO A CA 1
ATOM 1685 C C . PRO A 1 213 ? -9.186 -2.459 28.204 1.00 95.06 213 PRO A C 1
ATOM 1687 O O . PRO A 1 213 ? -9.666 -3.566 28.468 1.00 95.06 213 PRO A O 1
ATOM 1690 N N . ASN A 1 214 ? -9.841 -1.313 28.380 1.00 95.31 214 ASN A N 1
ATOM 1691 C CA . ASN A 1 214 ? -11.293 -1.276 28.439 1.00 95.31 214 ASN A CA 1
ATOM 1692 C C . ASN A 1 214 ? -11.854 -1.402 27.025 1.00 95.31 214 ASN A C 1
ATOM 1694 O O . ASN A 1 214 ? -11.311 -0.855 26.068 1.00 95.31 214 ASN A O 1
ATOM 1698 N N . ALA A 1 215 ? -12.975 -2.089 26.899 1.00 95.12 215 ALA A N 1
ATOM 1699 C CA . ALA A 1 215 ? -13.684 -2.214 25.643 1.00 95.12 215 ALA A CA 1
ATOM 1700 C C . ALA A 1 215 ? -15.181 -2.088 25.874 1.00 95.12 215 ALA A C 1
ATOM 1702 O O . ALA A 1 215 ? -15.681 -2.525 26.909 1.00 95.12 215 ALA A O 1
ATOM 1703 N N . SER A 1 216 ? -15.896 -1.521 24.911 1.00 92.81 216 SER A N 1
ATOM 1704 C CA . SER A 1 216 ? -17.354 -1.499 24.889 1.00 92.81 216 SER A CA 1
ATOM 1705 C C . SER A 1 216 ? -17.861 -2.288 23.696 1.00 92.81 216 SER A C 1
ATOM 1707 O O . SER A 1 216 ? -17.366 -2.095 22.590 1.00 92.81 216 SER A O 1
ATOM 1709 N N . ILE A 1 217 ? -18.871 -3.122 23.905 1.00 91.31 217 ILE A N 1
ATOM 1710 C CA . ILE A 1 217 ? -19.640 -3.733 22.823 1.00 91.31 217 ILE A CA 1
ATOM 1711 C C . ILE A 1 217 ? -20.981 -3.003 22.720 1.00 91.31 217 ILE A C 1
ATOM 1713 O O . ILE A 1 217 ? -21.703 -2.898 23.717 1.00 91.31 217 ILE A O 1
ATOM 1717 N N . THR A 1 218 ? -21.285 -2.453 21.548 1.00 88.44 218 THR A N 1
ATOM 1718 C CA . THR A 1 218 ? -22.629 -1.988 21.181 1.00 88.44 218 THR A CA 1
ATOM 1719 C C . THR A 1 218 ? -23.317 -3.105 20.407 1.00 88.44 218 THR A C 1
ATOM 1721 O O . THR A 1 218 ? -22.692 -3.754 19.574 1.00 88.44 218 THR A O 1
ATOM 1724 N N . SER A 1 219 ? -24.572 -3.404 20.738 1.00 84.50 219 SER A N 1
ATOM 1725 C CA . SER A 1 219 ? -25.337 -4.503 20.126 1.00 84.50 219 SER A CA 1
ATOM 1726 C C . SER A 1 219 ? -26.837 -4.299 20.310 1.00 84.50 219 SER A C 1
ATOM 1728 O O . SER A 1 219 ? -27.238 -3.398 21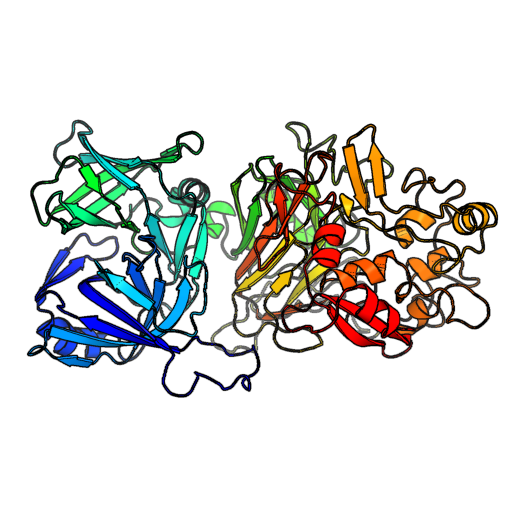.044 1.00 84.50 219 SER A O 1
ATOM 1730 N N . TYR A 1 220 ? -27.660 -5.152 19.700 1.00 76.81 220 TYR A N 1
ATOM 1731 C CA . TYR A 1 220 ? -29.120 -5.067 19.788 1.00 76.81 220 TYR A CA 1
ATOM 1732 C C . TYR A 1 220 ? -29.734 -6.278 20.491 1.00 76.81 220 TYR A C 1
ATOM 1734 O O . TYR A 1 220 ? -29.296 -7.414 20.288 1.00 76.81 220 TYR A O 1
ATOM 1742 N N . THR A 1 221 ? -30.777 -6.042 21.294 1.00 69.94 221 THR A N 1
ATOM 1743 C CA . THR A 1 221 ? -31.623 -7.119 21.836 1.00 69.94 221 THR A CA 1
ATOM 1744 C C . THR A 1 221 ? -32.477 -7.757 20.748 1.00 69.94 221 THR A C 1
ATOM 1746 O O . THR A 1 221 ? -32.655 -7.197 19.666 1.00 69.94 221 THR A O 1
ATOM 1749 N N . SER A 1 222 ? -33.106 -8.898 21.055 1.00 68.12 222 SER A N 1
ATOM 1750 C CA . SER A 1 222 ? -34.127 -9.492 20.178 1.00 68.12 222 SER A CA 1
ATOM 1751 C C . SER A 1 222 ? -35.305 -8.558 19.882 1.00 68.12 222 SER A C 1
ATOM 1753 O O . SER A 1 222 ? -35.993 -8.746 18.881 1.00 68.12 222 SER A O 1
ATOM 1755 N N . ASP A 1 223 ? -35.536 -7.569 20.749 1.00 68.88 223 ASP A N 1
ATOM 1756 C CA . ASP A 1 223 ? -36.606 -6.579 20.622 1.00 68.88 223 ASP A CA 1
ATOM 1757 C C . ASP A 1 223 ? -36.132 -5.293 19.910 1.00 68.88 223 ASP A C 1
ATOM 1759 O O . ASP A 1 223 ? -36.922 -4.369 19.732 1.00 68.88 223 ASP A O 1
ATOM 1763 N N . GLY A 1 224 ? -34.864 -5.241 19.473 1.00 67.75 224 GLY A N 1
ATOM 1764 C CA . GLY A 1 224 ? -34.272 -4.130 18.717 1.00 67.75 224 GLY A CA 1
ATOM 1765 C C . GLY A 1 224 ? -33.716 -2.984 19.568 1.00 67.75 224 GLY A C 1
ATOM 1766 O O . GLY A 1 224 ? -33.345 -1.948 19.026 1.00 67.75 224 GLY A O 1
ATOM 1767 N N . GLU A 1 225 ? -33.638 -3.144 20.889 1.00 73.12 225 GLU A N 1
ATOM 1768 C CA . GLU A 1 225 ? -33.106 -2.112 21.789 1.00 73.12 225 GLU A CA 1
ATOM 1769 C C . GLU A 1 225 ? -31.570 -2.148 21.809 1.00 73.12 225 GLU A C 1
ATOM 1771 O O . GLU A 1 225 ? -30.973 -3.217 21.957 1.00 73.12 225 GLU A O 1
ATOM 1776 N N . LEU A 1 226 ? -30.920 -0.984 21.708 1.00 77.62 226 LEU A N 1
ATOM 1777 C CA . LEU A 1 226 ? -29.462 -0.879 21.800 1.00 77.62 226 LEU A CA 1
ATOM 1778 C C . LEU A 1 226 ? -28.982 -1.187 23.230 1.00 77.62 226 LEU A C 1
ATOM 1780 O O . LEU A 1 226 ? -29.390 -0.539 24.196 1.00 77.62 226 LEU A O 1
ATOM 1784 N N . GLN A 1 227 ? -28.040 -2.116 23.360 1.00 82.31 227 GLN A N 1
ATOM 1785 C CA . GLN A 1 227 ? -27.321 -2.428 24.590 1.00 82.31 227 GLN A CA 1
ATOM 1786 C C . GLN A 1 227 ? -25.846 -2.040 24.487 1.00 82.31 227 GLN A C 1
ATOM 1788 O O . GLN A 1 227 ? -25.207 -2.208 23.448 1.00 82.31 227 GLN A O 1
ATOM 1793 N N . VAL A 1 228 ? -25.288 -1.586 25.614 1.00 87.50 228 VAL A N 1
ATOM 1794 C CA . VAL A 1 228 ? -23.851 -1.341 25.778 1.00 87.50 228 VAL A CA 1
ATOM 1795 C C . VAL A 1 228 ? -23.334 -2.151 26.960 1.00 87.50 228 VAL A C 1
ATOM 1797 O O . VAL A 1 228 ? -23.801 -1.966 28.088 1.00 87.50 228 VAL A O 1
ATOM 1800 N N . ASN A 1 229 ? -22.340 -3.005 26.718 1.00 89.44 229 ASN A N 1
ATOM 1801 C CA . ASN A 1 229 ? -21.611 -3.718 27.771 1.00 89.44 229 ASN A CA 1
ATOM 1802 C C . ASN A 1 229 ? -20.133 -3.329 27.734 1.00 89.44 229 ASN A C 1
ATOM 1804 O O . ASN A 1 229 ? -19.571 -3.143 26.658 1.00 89.44 229 ASN A O 1
ATOM 1808 N N . VAL A 1 230 ? -19.508 -3.186 28.904 1.00 92.94 230 VAL A N 1
ATOM 1809 C CA . VAL A 1 230 ? -18.102 -2.774 29.027 1.00 92.94 230 VAL A CA 1
ATOM 1810 C C . VAL A 1 230 ? -17.295 -3.866 29.702 1.00 92.94 230 VAL A C 1
ATOM 1812 O O . VAL A 1 230 ? -17.693 -4.380 30.747 1.00 92.94 230 VAL A O 1
ATOM 1815 N N . PHE A 1 231 ? -16.129 -4.164 29.144 1.00 94.44 231 PHE A N 1
ATOM 1816 C CA . PHE A 1 231 ? -15.226 -5.210 29.600 1.00 94.44 231 PHE A CA 1
ATOM 1817 C C . PHE A 1 231 ? -13.810 -4.677 29.794 1.00 94.44 231 PHE A C 1
ATOM 1819 O O . PHE A 1 231 ? -13.412 -3.688 29.187 1.00 94.44 231 PHE A O 1
ATOM 1826 N N . THR A 1 232 ? -13.023 -5.381 30.599 1.00 95.62 232 THR A N 1
ATOM 1827 C CA . THR A 1 232 ? -11.573 -5.467 30.402 1.00 95.62 232 THR A CA 1
ATOM 1828 C C . THR A 1 232 ? -11.288 -6.693 29.537 1.00 95.62 232 THR A C 1
ATOM 1830 O O . THR A 1 232 ? -11.799 -7.765 29.864 1.00 95.62 232 THR A O 1
ATOM 1833 N N . LEU A 1 233 ? -10.510 -6.556 28.459 1.00 97.06 233 LEU A N 1
ATOM 1834 C CA . LEU A 1 233 ? -10.210 -7.659 27.531 1.00 97.06 233 LEU A CA 1
ATOM 1835 C C . LEU A 1 233 ? -8.769 -8.145 27.649 1.00 97.06 233 LEU A C 1
ATOM 1837 O O . LEU A 1 233 ? -7.846 -7.349 27.758 1.00 97.06 233 LEU A O 1
ATOM 1841 N N . GLU A 1 234 ? -8.564 -9.451 27.552 1.00 95.38 234 GLU A N 1
ATOM 1842 C CA . GLU A 1 234 ? -7.266 -10.112 27.632 1.00 95.38 234 GLU A CA 1
ATOM 1843 C C . GLU A 1 234 ? -7.188 -11.255 26.609 1.00 95.38 234 GLU A C 1
ATOM 1845 O O . GLU A 1 234 ? -8.208 -11.797 26.186 1.00 95.38 234 GLU A O 1
ATOM 1850 N N . ASN A 1 235 ? -5.964 -11.650 26.250 1.00 94.31 235 ASN A N 1
ATOM 1851 C CA . ASN A 1 235 ? -5.664 -12.890 25.522 1.00 94.31 235 ASN A CA 1
ATOM 1852 C C . ASN A 1 235 ? -6.520 -13.135 24.259 1.00 94.31 235 ASN A C 1
ATOM 1854 O O . ASN A 1 235 ? -7.184 -14.171 24.186 1.00 94.31 235 ASN A O 1
ATOM 1858 N N . PRO A 1 236 ? -6.516 -12.229 23.260 1.00 96.38 236 PRO A N 1
ATOM 1859 C CA . PRO A 1 236 ? -7.199 -12.499 22.002 1.00 96.38 236 PRO A CA 1
ATOM 1860 C C . PRO A 1 236 ? -6.646 -13.758 21.330 1.00 96.38 236 PRO A C 1
ATOM 1862 O O . PRO A 1 236 ? -5.431 -13.952 21.250 1.00 96.38 236 PRO A O 1
ATOM 1865 N N . VAL A 1 237 ? -7.541 -14.580 20.789 1.00 95.56 237 VAL A N 1
ATOM 1866 C CA . VAL A 1 237 ? -7.207 -15.727 19.941 1.00 95.56 237 VAL A CA 1
ATOM 1867 C C . VAL A 1 237 ? -8.056 -15.654 18.681 1.00 95.56 237 VAL A C 1
ATOM 1869 O O . VAL A 1 237 ? -9.276 -15.785 18.757 1.00 95.56 237 VAL A O 1
ATOM 1872 N N . TYR A 1 238 ? -7.410 -15.448 17.531 1.00 93.75 238 TYR A N 1
ATOM 1873 C CA . TYR A 1 238 ? -8.077 -15.382 16.233 1.00 93.75 238 TYR A CA 1
ATOM 1874 C C . TYR A 1 238 ? -7.949 -16.703 15.470 1.00 93.75 238 TYR A C 1
ATOM 1876 O O . TYR A 1 238 ? -6.845 -17.174 15.195 1.00 93.75 238 TYR A O 1
ATOM 1884 N N . ASP A 1 239 ? -9.093 -17.272 15.108 1.00 90.62 239 ASP A N 1
ATOM 1885 C CA . ASP A 1 239 ? -9.238 -18.397 14.197 1.00 90.62 239 ASP A CA 1
ATOM 1886 C C . ASP A 1 239 ? -9.711 -17.869 12.837 1.00 90.62 239 ASP A C 1
ATOM 1888 O O . ASP A 1 239 ? -10.896 -17.603 12.619 1.00 90.62 239 ASP A O 1
ATOM 1892 N N . SER A 1 240 ? -8.763 -17.694 11.915 1.00 82.88 240 SER A N 1
ATOM 1893 C CA . SER A 1 240 ? -9.048 -17.197 10.568 1.00 82.88 240 SER A CA 1
ATOM 1894 C C . SER A 1 240 ? -9.808 -18.199 9.697 1.00 82.88 240 SER A C 1
ATOM 1896 O O . SER A 1 240 ? -10.423 -17.785 8.719 1.00 82.88 240 SER A O 1
ATOM 1898 N N . GLU A 1 241 ? -9.745 -19.502 9.998 1.00 84.06 241 GLU A N 1
ATOM 1899 C CA . GLU A 1 241 ? -10.442 -20.528 9.209 1.00 84.06 241 GLU A CA 1
ATOM 1900 C C . GLU A 1 241 ? -11.946 -20.512 9.485 1.00 84.06 241 GLU A C 1
ATOM 1902 O O . GLU A 1 241 ? -12.739 -20.672 8.557 1.00 84.06 241 GLU A O 1
ATOM 1907 N N . ASN A 1 242 ? -12.325 -20.276 10.744 1.00 87.19 242 ASN A N 1
ATOM 1908 C CA . ASN A 1 242 ? -13.719 -20.202 11.188 1.00 87.19 242 ASN A CA 1
ATOM 1909 C C . ASN A 1 242 ? -14.214 -18.763 11.401 1.00 87.19 242 ASN A C 1
ATOM 1911 O O . ASN A 1 242 ? -15.296 -18.572 11.947 1.00 87.19 242 ASN A O 1
ATOM 1915 N N . THR A 1 243 ? -13.423 -17.758 11.007 1.00 90.19 243 THR A N 1
ATOM 1916 C CA . THR A 1 243 ? -13.744 -16.327 11.168 1.00 90.19 243 THR A CA 1
ATOM 1917 C C . THR A 1 243 ? -14.223 -15.983 12.580 1.00 90.19 243 THR A C 1
ATOM 1919 O O . THR A 1 243 ? -15.237 -15.313 12.761 1.00 90.19 243 THR A O 1
ATOM 1922 N N . ARG A 1 244 ? -13.482 -16.443 13.594 1.00 94.62 244 ARG A N 1
ATOM 1923 C CA . ARG A 1 244 ? -13.834 -16.255 15.006 1.00 94.62 244 ARG A CA 1
ATOM 1924 C C . ARG A 1 244 ? -12.696 -15.622 15.784 1.00 94.62 244 ARG A C 1
ATOM 1926 O O . ARG A 1 244 ? -11.552 -16.054 15.660 1.00 94.62 244 ARG A O 1
ATOM 1933 N N . ILE A 1 245 ? -13.003 -14.656 16.646 1.00 96.69 245 ILE A N 1
ATOM 1934 C CA . ILE A 1 245 ? -12.063 -14.180 17.667 1.00 96.69 245 ILE A CA 1
ATOM 1935 C C . ILE A 1 245 ? -12.639 -14.362 19.069 1.00 96.69 245 ILE A C 1
ATOM 1937 O O . ILE A 1 245 ? -13.801 -14.055 19.322 1.00 96.69 245 ILE A O 1
ATOM 1941 N N . THR A 1 246 ? -11.809 -14.860 19.982 1.00 97.25 246 THR A N 1
ATOM 1942 C CA . THR A 1 246 ? -12.161 -15.052 21.392 1.00 97.25 246 THR A CA 1
ATOM 1943 C C . THR A 1 246 ? -11.278 -14.179 22.274 1.00 97.25 246 THR A C 1
ATOM 1945 O O . THR A 1 246 ? -10.062 -14.159 22.095 1.00 97.25 246 THR A O 1
ATOM 1948 N N . TYR A 1 247 ? -11.881 -13.509 23.255 1.00 97.88 247 TYR A N 1
ATOM 1949 C CA . TYR A 1 247 ? -11.198 -12.769 24.317 1.00 97.88 247 TYR A CA 1
ATOM 1950 C C . TYR A 1 247 ? -11.522 -13.371 25.681 1.00 97.88 247 TYR A C 1
ATOM 1952 O O . TYR A 1 247 ? -12.658 -13.773 25.928 1.00 97.88 247 TYR A O 1
ATOM 1960 N N . THR A 1 248 ? -10.575 -13.336 26.615 1.00 96.75 248 THR A N 1
ATOM 1961 C CA . THR A 1 248 ? -10.911 -13.397 28.043 1.00 96.75 248 THR A CA 1
ATOM 1962 C C . THR A 1 248 ? -11.426 -12.020 28.461 1.00 96.75 248 THR A C 1
ATOM 1964 O O . THR A 1 248 ? -10.723 -11.024 28.313 1.00 96.75 248 THR A O 1
ATOM 1967 N N . ALA A 1 249 ? -12.651 -11.941 28.968 1.00 95.62 249 ALA A N 1
ATOM 1968 C CA . ALA A 1 249 ? -13.333 -10.692 29.275 1.00 95.62 249 ALA A CA 1
ATOM 1969 C C . ALA A 1 249 ? -13.739 -10.632 30.751 1.00 95.62 249 ALA A C 1
ATOM 1971 O O . ALA A 1 249 ? -14.384 -11.540 31.267 1.00 95.62 249 ALA A O 1
ATOM 1972 N N . THR A 1 250 ? -13.401 -9.539 31.434 1.00 94.75 250 THR A N 1
ATOM 1973 C CA . THR A 1 250 ? -13.929 -9.224 32.771 1.00 94.75 250 THR A CA 1
ATOM 1974 C C . THR A 1 250 ? -14.989 -8.140 32.633 1.00 94.75 250 THR A C 1
ATOM 1976 O O . THR A 1 250 ? -14.668 -7.033 32.205 1.00 94.75 250 THR A O 1
ATOM 1979 N N . LEU A 1 251 ? -16.241 -8.441 32.978 1.00 91.44 251 LEU A N 1
ATOM 1980 C CA . LEU A 1 251 ? -17.349 -7.490 32.871 1.00 91.44 251 LEU A CA 1
ATOM 1981 C C . LEU A 1 251 ? -17.169 -6.345 33.881 1.00 91.44 251 LEU A C 1
ATOM 1983 O O . LEU A 1 251 ? -17.049 -6.577 35.083 1.00 91.44 251 LEU A O 1
ATOM 1987 N N . LEU A 1 252 ? -17.159 -5.109 33.385 1.00 90.38 252 LEU A N 1
ATOM 1988 C CA . LEU A 1 252 ? -17.087 -3.887 34.190 1.00 90.38 252 LEU A CA 1
ATOM 1989 C C . LEU A 1 252 ? -18.473 -3.275 34.391 1.00 90.38 252 LEU A C 1
ATOM 1991 O O . LEU A 1 252 ? -18.814 -2.878 35.503 1.00 90.38 252 LEU A O 1
ATOM 1995 N N . ALA A 1 253 ? -19.258 -3.197 33.315 1.00 82.75 253 ALA A N 1
ATOM 1996 C CA . ALA A 1 253 ? -20.572 -2.570 33.307 1.00 82.75 253 ALA A CA 1
ATOM 1997 C C . ALA A 1 253 ? -21.519 -3.280 32.343 1.00 82.75 253 ALA A C 1
ATOM 1999 O O . ALA A 1 253 ? -21.110 -3.672 31.251 1.00 82.75 253 ALA A O 1
ATOM 2000 N N . ASN A 1 254 ? -22.792 -3.349 32.718 1.00 74.81 254 ASN A N 1
ATOM 2001 C CA . ASN A 1 254 ? -23.885 -3.791 31.866 1.00 74.81 254 ASN A CA 1
ATOM 2002 C C . ASN A 1 254 ? -25.075 -2.827 31.990 1.00 74.81 254 ASN A C 1
ATOM 2004 O O . ASN A 1 254 ? -25.392 -2.353 33.083 1.00 74.81 254 ASN A O 1
ATOM 2008 N N . GLN A 1 255 ? -25.725 -2.494 30.873 1.00 61.31 255 GLN A N 1
ATOM 2009 C CA . GLN A 1 255 ? -26.977 -1.719 30.902 1.00 61.31 255 GLN A CA 1
ATOM 2010 C C . GLN A 1 255 ? -28.208 -2.605 31.183 1.00 61.31 255 GLN A C 1
ATOM 2012 O O . GLN A 1 255 ? -29.238 -2.098 31.627 1.00 61.31 255 GLN A O 1
ATOM 2017 N N . THR A 1 256 ? -28.077 -3.920 30.997 1.00 53.88 256 THR A N 1
ATOM 2018 C CA . THR A 1 256 ? -29.110 -4.966 31.133 1.00 53.88 256 THR A CA 1
ATOM 2019 C C . THR A 1 256 ? -28.480 -6.261 31.673 1.00 53.88 256 THR A C 1
ATOM 2021 O O . THR A 1 256 ? -27.254 -6.368 31.718 1.00 53.88 256 THR A O 1
ATOM 2024 N N . GLU A 1 257 ? -29.261 -7.251 32.134 1.00 57.38 257 GLU A N 1
ATOM 2025 C CA . GLU A 1 257 ? -28.692 -8.597 32.358 1.00 57.38 257 GLU A CA 1
ATOM 2026 C C . GLU A 1 257 ? -28.043 -9.061 31.049 1.00 57.38 257 GLU A C 1
ATOM 2028 O O . GLU A 1 257 ? -28.617 -8.842 29.987 1.00 57.38 257 GLU A O 1
ATOM 2033 N N . ALA A 1 258 ? -26.816 -9.588 31.113 1.00 54.50 258 ALA A N 1
ATOM 2034 C CA . ALA A 1 258 ? -26.086 -9.958 29.910 1.00 54.50 258 ALA A CA 1
ATOM 2035 C C . ALA A 1 258 ? -26.873 -11.050 29.175 1.00 54.50 258 ALA A C 1
ATOM 2037 O O . ALA A 1 258 ? -26.933 -12.188 29.647 1.00 54.50 258 ALA A O 1
ATOM 2038 N N . ASP A 1 259 ? -27.498 -10.688 28.056 1.00 59.44 259 ASP A N 1
ATOM 2039 C CA . ASP A 1 259 ? -28.055 -11.666 27.137 1.00 59.44 259 ASP A CA 1
ATOM 2040 C C . ASP A 1 259 ? -26.919 -12.591 26.679 1.00 59.44 259 ASP A C 1
ATOM 2042 O O . ASP A 1 259 ? -25.772 -12.172 26.508 1.00 59.44 259 ASP A O 1
ATOM 2046 N N . GLU A 1 260 ? -27.226 -13.874 26.491 1.00 66.62 260 GLU A N 1
ATOM 2047 C CA . GLU A 1 260 ? -26.242 -14.863 26.030 1.00 66.62 260 GLU A CA 1
ATOM 2048 C C . GLU A 1 260 ? -25.726 -14.533 24.611 1.00 66.62 260 GLU A C 1
ATOM 2050 O O . GLU A 1 260 ? -24.638 -14.972 24.234 1.00 66.62 260 GLU A O 1
ATOM 2055 N N . TYR A 1 261 ? -26.481 -13.722 23.855 1.00 81.88 261 TYR A N 1
ATOM 2056 C CA . TYR A 1 261 ? -26.247 -13.392 22.452 1.00 81.88 261 TYR A CA 1
ATOM 2057 C C . TYR A 1 261 ? -26.344 -11.884 22.192 1.00 81.88 261 TYR A C 1
ATOM 2059 O O . TYR A 1 261 ? -27.323 -11.240 22.565 1.00 81.88 261 TYR A O 1
ATOM 2067 N N . PHE A 1 262 ? -25.364 -11.357 21.464 1.00 84.38 262 PHE A N 1
ATOM 2068 C CA . PHE A 1 262 ? -25.317 -9.993 20.950 1.00 84.38 262 PHE A CA 1
ATOM 2069 C C . PHE A 1 262 ? -25.400 -10.028 19.425 1.00 84.38 262 PHE A C 1
ATOM 2071 O O . PHE A 1 262 ? -24.529 -10.619 18.786 1.00 84.38 262 PHE A O 1
ATOM 2078 N N . TYR A 1 263 ? -26.423 -9.404 18.842 1.00 84.19 263 TYR A N 1
ATOM 2079 C CA . TYR A 1 263 ? -26.601 -9.347 17.387 1.00 84.19 263 TYR A CA 1
ATOM 2080 C C . TYR A 1 263 ? -25.941 -8.103 16.797 1.00 84.19 263 TYR A C 1
ATOM 2082 O O . TYR A 1 263 ? -26.044 -7.021 17.383 1.00 84.19 263 TYR A O 1
ATOM 2090 N N . ASN A 1 264 ? -25.274 -8.287 15.652 1.00 81.56 264 ASN A N 1
ATOM 2091 C CA . ASN A 1 264 ? -24.483 -7.274 14.944 1.00 81.56 264 ASN A CA 1
ATOM 2092 C C . ASN A 1 264 ? -23.586 -6.442 15.882 1.00 81.56 264 ASN A C 1
ATOM 2094 O O . ASN A 1 264 ? -23.688 -5.214 15.914 1.00 81.56 264 ASN A O 1
ATOM 2098 N N . PRO A 1 265 ? -22.756 -7.090 16.724 1.00 88.81 265 PRO A N 1
ATOM 2099 C CA . PRO A 1 265 ? -21.954 -6.375 17.697 1.00 88.81 265 PRO A CA 1
ATOM 2100 C C . PRO A 1 265 ? -20.845 -5.546 17.045 1.00 88.81 265 PRO A C 1
ATOM 2102 O O . PRO A 1 265 ? -20.049 -6.057 16.248 1.00 88.81 265 PRO A O 1
ATOM 2105 N N . THR A 1 266 ? -20.695 -4.313 17.521 1.00 89.94 266 THR A N 1
ATOM 2106 C CA . THR A 1 266 ? -19.491 -3.504 17.313 1.00 89.94 266 THR A CA 1
ATOM 2107 C C . THR A 1 266 ? -18.684 -3.484 18.607 1.00 89.94 266 THR A C 1
ATOM 2109 O O . THR A 1 266 ? -19.109 -2.929 19.621 1.00 89.94 266 THR A O 1
ATOM 2112 N N . LEU A 1 267 ? -17.499 -4.094 18.589 1.00 93.69 267 LEU A N 1
ATOM 2113 C CA . LEU A 1 267 ? -16.557 -4.072 19.704 1.00 93.69 267 LEU A CA 1
ATOM 2114 C C . LEU A 1 267 ? -15.562 -2.928 19.517 1.00 93.69 267 LEU A C 1
ATOM 2116 O O . LEU A 1 267 ? -14.724 -2.961 18.620 1.00 93.69 267 LEU A O 1
ATOM 2120 N N . PHE A 1 268 ? -15.627 -1.938 20.396 1.00 93.81 268 PHE A N 1
ATOM 2121 C CA . PHE A 1 268 ? -14.680 -0.837 20.493 1.00 93.81 268 PHE A CA 1
ATOM 2122 C C . PHE A 1 268 ? -13.681 -1.099 21.627 1.00 93.81 268 PHE A C 1
ATOM 2124 O O . PHE A 1 268 ? -14.087 -1.448 22.731 1.00 93.81 268 PHE A O 1
ATOM 2131 N N . ILE A 1 269 ? -12.389 -0.882 21.386 1.00 94.94 269 ILE A N 1
ATOM 2132 C CA . ILE A 1 269 ? -11.289 -1.106 22.335 1.00 94.94 269 ILE A CA 1
ATOM 2133 C C . ILE A 1 269 ? -10.539 0.215 22.544 1.00 94.94 269 ILE A C 1
ATOM 2135 O O . ILE A 1 269 ? -10.188 0.890 21.570 1.00 94.94 269 ILE A O 1
ATOM 2139 N N . ASP A 1 270 ? -10.309 0.574 23.810 1.00 91.19 270 ASP A N 1
ATOM 2140 C CA . ASP A 1 270 ? -9.716 1.848 24.227 1.00 91.19 270 ASP A CA 1
ATOM 2141 C C . ASP A 1 270 ? -8.267 2.059 23.765 1.00 91.19 270 ASP A C 1
ATOM 2143 O O . ASP A 1 270 ? -7.624 1.188 23.163 1.00 91.19 270 ASP A O 1
ATOM 2147 N N . ALA A 1 271 ? -7.770 3.281 23.964 1.00 88.19 271 ALA A N 1
ATOM 2148 C CA . ALA A 1 271 ? -6.629 3.752 23.212 1.00 88.19 271 ALA A CA 1
ATOM 2149 C C . ALA A 1 271 ? -5.332 3.094 23.677 1.00 88.19 271 ALA A C 1
ATOM 2151 O O . ALA A 1 271 ? -5.076 2.880 24.858 1.00 88.19 271 ALA A O 1
ATOM 2152 N N . ALA A 1 272 ? -4.460 2.771 22.734 1.00 84.69 272 ALA A N 1
ATOM 2153 C CA . ALA A 1 272 ? -3.121 2.294 23.007 1.00 84.69 272 ALA A CA 1
ATOM 2154 C C . ALA A 1 272 ? -2.089 3.215 22.382 1.00 84.69 272 ALA A C 1
ATOM 2156 O O . ALA A 1 272 ? -2.151 3.521 21.189 1.00 84.69 272 ALA A O 1
ATOM 2157 N N . LYS A 1 273 ? -1.071 3.564 23.171 1.00 75.44 273 LYS A N 1
ATOM 2158 C CA . LYS A 1 273 ? 0.170 4.112 22.633 1.00 75.44 273 LYS A CA 1
ATOM 2159 C C . LYS A 1 273 ? 0.792 3.055 21.736 1.00 75.44 273 LYS A C 1
ATOM 2161 O O . LYS A 1 273 ? 1.213 1.998 22.206 1.00 75.44 273 LYS A O 1
ATOM 2166 N N . THR A 1 274 ? 0.871 3.327 20.441 1.00 61.06 274 THR A N 1
ATOM 2167 C CA . THR A 1 274 ? 1.688 2.508 19.548 1.00 61.06 274 THR A CA 1
ATOM 2168 C C . THR A 1 274 ? 3.141 2.913 19.717 1.00 61.06 274 THR A C 1
ATOM 2170 O O . THR A 1 274 ? 3.695 3.615 18.882 1.00 61.06 274 THR A O 1
ATOM 2173 N N . ASP A 1 275 ? 3.772 2.440 20.788 1.00 55.28 275 ASP A N 1
ATOM 2174 C CA . ASP A 1 275 ? 5.223 2.241 20.784 1.00 55.28 275 ASP A CA 1
ATOM 2175 C C . ASP A 1 275 ? 5.531 0.749 20.582 1.00 55.28 275 ASP A C 1
ATOM 2177 O O . ASP A 1 275 ? 6.387 0.140 21.228 1.00 55.28 275 ASP A O 1
ATOM 2181 N N . SER A 1 276 ? 4.764 0.120 19.678 1.00 54.84 276 SER A N 1
ATOM 2182 C CA . SER A 1 276 ? 4.928 -1.292 19.322 1.00 54.84 276 SER A CA 1
ATOM 2183 C C . SER A 1 276 ? 6.344 -1.570 18.824 1.00 54.84 276 SER A C 1
ATOM 2185 O O . SER A 1 276 ? 6.877 -2.664 19.022 1.00 54.84 276 SER A O 1
ATOM 2187 N N . CYS A 1 277 ? 6.983 -0.549 18.257 1.00 71.00 277 CYS A N 1
ATOM 2188 C CA . CYS A 1 277 ? 8.338 -0.622 17.769 1.00 71.00 277 CYS A CA 1
ATOM 2189 C C . CYS A 1 277 ? 9.389 -0.650 18.866 1.00 71.00 277 CYS A C 1
ATOM 2191 O O . CYS A 1 277 ? 10.340 -1.403 18.701 1.00 71.00 277 CYS A O 1
ATOM 2193 N N . LYS A 1 278 ? 9.227 0.012 20.015 1.00 68.69 278 LYS A N 1
ATOM 2194 C CA . LYS A 1 278 ? 10.201 -0.141 21.103 1.00 68.69 278 LYS A CA 1
ATOM 2195 C C . LYS A 1 278 ? 10.321 -1.583 21.584 1.00 68.69 278 LYS A C 1
ATOM 2197 O O . LYS A 1 278 ? 11.427 -2.111 21.701 1.00 68.69 278 LYS A O 1
ATOM 2202 N N . LYS A 1 279 ? 9.191 -2.256 21.825 1.00 65.75 279 LYS A N 1
ATOM 2203 C CA . LYS A 1 279 ? 9.184 -3.667 22.251 1.00 65.75 279 LYS A CA 1
ATOM 2204 C C . LYS A 1 279 ? 9.637 -4.597 21.127 1.00 65.75 279 LYS A C 1
ATOM 2206 O O . LYS A 1 279 ? 10.407 -5.522 21.374 1.00 65.75 279 LYS A O 1
ATOM 2211 N N . GLN A 1 280 ? 9.202 -4.336 19.894 1.00 67.25 280 GLN A N 1
ATOM 2212 C CA . GLN A 1 280 ? 9.602 -5.122 18.730 1.00 67.25 280 GLN A CA 1
ATOM 2213 C C . GLN A 1 280 ? 11.099 -4.983 18.441 1.00 67.25 280 GLN A C 1
ATOM 2215 O O . GLN A 1 280 ? 11.763 -5.990 18.233 1.00 67.25 280 GLN A O 1
ATOM 2220 N N . MET A 1 281 ? 11.653 -3.776 18.451 1.00 77.31 281 MET A N 1
ATOM 2221 C CA . MET A 1 281 ? 13.051 -3.501 18.111 1.00 77.31 281 MET A CA 1
ATOM 2222 C C . MET A 1 281 ? 14.002 -3.669 19.301 1.00 77.31 281 MET A C 1
ATOM 2224 O O . MET A 1 281 ? 15.201 -3.823 19.099 1.00 77.31 281 MET A O 1
ATOM 2228 N N . GLY A 1 282 ? 13.487 -3.665 20.533 1.00 72.12 282 GLY A N 1
ATOM 2229 C CA . GLY A 1 282 ? 14.297 -3.686 21.753 1.00 72.12 282 GLY A CA 1
ATOM 2230 C C . GLY A 1 282 ? 15.024 -2.365 22.033 1.00 72.12 282 GLY A C 1
ATOM 2231 O O . GLY A 1 282 ? 15.918 -2.337 22.877 1.00 72.12 282 GLY A O 1
ATOM 2232 N N . ALA A 1 283 ? 14.669 -1.286 21.328 1.00 73.12 283 ALA A N 1
ATOM 2233 C CA . ALA A 1 283 ? 15.303 0.025 21.413 1.00 73.12 283 ALA A CA 1
ATOM 2234 C C . ALA A 1 283 ? 14.316 1.146 21.050 1.00 73.12 283 ALA A C 1
ATOM 2236 O O . ALA A 1 283 ? 13.395 0.935 20.262 1.00 73.12 283 ALA A O 1
ATOM 2237 N N . ASP A 1 284 ? 14.540 2.336 21.610 1.00 78.62 284 ASP A N 1
ATOM 2238 C CA . ASP A 1 284 ? 13.868 3.568 21.185 1.00 78.62 284 ASP A CA 1
ATOM 2239 C C . ASP A 1 284 ? 14.327 3.994 19.776 1.00 78.62 284 ASP A C 1
ATOM 2241 O O . ASP A 1 284 ? 15.369 3.553 19.287 1.00 78.62 284 ASP A O 1
ATOM 2245 N N . GLY A 1 285 ? 13.576 4.899 19.138 1.00 80.81 285 GLY A N 1
ATOM 2246 C CA . GLY A 1 285 ? 13.964 5.504 17.857 1.00 80.81 285 GLY A CA 1
ATOM 2247 C C . GLY A 1 285 ? 13.508 4.729 16.622 1.00 80.81 285 GLY A C 1
ATOM 2248 O O . GLY A 1 285 ? 14.169 4.797 15.589 1.00 80.81 285 GLY A O 1
ATOM 2249 N N . PHE A 1 286 ? 12.392 4.007 16.719 1.00 84.81 286 PHE A N 1
ATOM 2250 C CA . PHE A 1 286 ? 11.724 3.374 15.586 1.00 84.81 286 PHE A CA 1
ATOM 2251 C C . PHE A 1 286 ? 10.227 3.670 15.620 1.00 84.81 286 PHE A C 1
ATOM 2253 O O . PHE A 1 286 ? 9.606 3.586 16.677 1.00 84.81 286 PHE A O 1
ATOM 2260 N N . THR A 1 287 ? 9.636 3.915 14.453 1.00 80.56 287 THR A N 1
ATOM 2261 C CA . THR A 1 287 ? 8.203 4.186 14.297 1.00 80.56 287 THR A CA 1
ATOM 2262 C C . THR A 1 287 ? 7.564 3.181 13.337 1.00 80.56 287 THR A C 1
ATOM 2264 O O . THR A 1 287 ? 8.076 2.915 12.247 1.00 80.56 287 THR A O 1
ATOM 2267 N N . GLY A 1 288 ? 6.421 2.616 13.729 1.00 82.56 288 GLY A N 1
ATOM 2268 C CA . GLY A 1 288 ? 5.653 1.660 12.927 1.00 82.56 288 GLY A CA 1
ATOM 2269 C C . GLY A 1 288 ? 4.823 2.383 11.879 1.00 82.56 288 GLY A C 1
ATOM 2270 O O . GLY A 1 288 ? 3.653 2.656 12.111 1.00 82.56 288 GLY A O 1
ATOM 2271 N N . ARG A 1 289 ? 5.444 2.728 10.748 1.00 83.81 289 ARG A N 1
ATOM 2272 C CA . ARG A 1 289 ? 4.826 3.562 9.702 1.00 83.81 289 ARG A CA 1
ATOM 2273 C C . ARG A 1 289 ? 4.784 2.919 8.321 1.00 83.81 289 ARG A C 1
ATOM 2275 O O . ARG A 1 289 ? 4.349 3.568 7.382 1.00 83.81 289 ARG A O 1
ATOM 2282 N N . PHE A 1 290 ? 5.221 1.668 8.186 1.00 90.75 290 PHE A N 1
ATOM 2283 C CA . PHE A 1 290 ? 5.136 0.915 6.937 1.00 90.75 290 PHE A CA 1
ATOM 2284 C C . PHE A 1 290 ? 4.372 -0.385 7.161 1.00 90.75 290 PHE A C 1
ATOM 2286 O O . PHE A 1 290 ? 4.831 -1.252 7.897 1.00 90.75 290 PHE A O 1
ATOM 2293 N N . THR A 1 291 ? 3.207 -0.522 6.539 1.00 89.00 291 THR A N 1
ATOM 2294 C CA . THR A 1 291 ? 2.365 -1.715 6.634 1.00 89.00 291 THR A CA 1
ATOM 2295 C C . THR A 1 291 ? 2.290 -2.397 5.281 1.00 89.00 291 THR A C 1
ATOM 2297 O O . THR A 1 291 ? 1.997 -1.750 4.280 1.00 89.00 291 THR A O 1
ATOM 2300 N N . VAL A 1 292 ? 2.526 -3.705 5.244 1.00 93.56 292 VAL A N 1
ATOM 2301 C CA . VAL A 1 292 ? 2.340 -4.525 4.044 1.00 93.56 292 VAL A CA 1
ATOM 2302 C C . VAL A 1 292 ? 1.167 -5.467 4.268 1.00 93.56 292 VAL A C 1
ATOM 2304 O O . VAL A 1 292 ? 1.173 -6.234 5.229 1.00 93.56 292 VAL A O 1
ATOM 2307 N N . HIS A 1 293 ? 0.176 -5.423 3.384 1.00 90.00 293 HIS A N 1
ATOM 2308 C CA . HIS A 1 293 ? -0.991 -6.301 3.392 1.00 90.00 293 HIS A CA 1
ATOM 2309 C C . HIS A 1 293 ? -0.846 -7.350 2.289 1.00 90.00 293 HIS A C 1
ATOM 2311 O O . HIS A 1 293 ? -0.462 -7.021 1.170 1.00 90.00 293 HIS A O 1
ATOM 2317 N N . ASN A 1 294 ? -1.175 -8.604 2.582 1.00 91.56 294 ASN A N 1
ATOM 2318 C CA . ASN A 1 294 ? -1.252 -9.675 1.598 1.00 91.56 294 ASN A CA 1
ATOM 2319 C C . ASN A 1 294 ? -2.720 -10.039 1.354 1.00 91.56 294 ASN A C 1
ATOM 2321 O O . ASN A 1 294 ? -3.319 -10.780 2.129 1.00 91.56 294 ASN A O 1
ATOM 2325 N N . SER A 1 295 ? -3.291 -9.558 0.252 1.00 85.81 295 SER A N 1
ATOM 2326 C CA . SER A 1 295 ? -4.673 -9.871 -0.137 1.00 85.81 295 SER A CA 1
ATOM 2327 C C . SER A 1 295 ? -4.802 -11.190 -0.915 1.00 85.81 295 SER A C 1
ATOM 2329 O O . SER A 1 295 ? -5.902 -11.572 -1.318 1.00 85.81 295 SER A O 1
ATOM 2331 N N . SER A 1 296 ? -3.699 -11.909 -1.150 1.00 86.38 296 SER A N 1
ATOM 2332 C CA . SER A 1 296 ? -3.733 -13.256 -1.721 1.00 86.38 296 SER A CA 1
ATOM 2333 C C . SER A 1 296 ? -4.183 -14.283 -0.684 1.00 86.38 296 SER A C 1
ATOM 2335 O O . SER A 1 296 ? -4.006 -14.110 0.517 1.00 86.38 296 SER A O 1
ATOM 2337 N N . THR A 1 297 ? -4.694 -15.417 -1.160 1.00 82.94 297 THR A N 1
ATOM 2338 C CA . THR A 1 297 ? -4.879 -16.615 -0.329 1.00 82.94 297 THR A CA 1
ATOM 2339 C C . THR A 1 297 ? -3.569 -17.375 -0.096 1.00 82.94 297 THR A C 1
ATOM 2341 O O . THR A 1 297 ? -3.523 -18.258 0.750 1.00 82.94 297 THR A O 1
ATOM 2344 N N . ALA A 1 298 ? -2.520 -17.094 -0.875 1.00 90.75 298 ALA A N 1
ATOM 2345 C CA . ALA A 1 298 ? -1.200 -17.699 -0.720 1.00 90.75 298 ALA A CA 1
ATOM 2346 C C . ALA A 1 298 ? -0.273 -16.787 0.094 1.00 90.75 298 ALA A C 1
ATOM 2348 O O . ALA A 1 298 ? -0.412 -15.565 0.058 1.00 90.75 298 ALA A O 1
ATOM 2349 N N . SER A 1 299 ? 0.709 -17.372 0.780 1.00 94.62 299 SER A N 1
ATOM 2350 C CA . SER A 1 299 ? 1.769 -16.602 1.433 1.00 94.62 299 SER A CA 1
ATOM 2351 C C . SER A 1 299 ? 2.609 -15.819 0.424 1.00 94.62 299 SER A C 1
ATOM 2353 O O . SER A 1 299 ? 2.894 -16.295 -0.683 1.00 94.62 299 SER A O 1
ATOM 2355 N N . ILE A 1 300 ? 3.039 -14.630 0.840 1.00 97.38 300 ILE A N 1
ATOM 2356 C CA . ILE A 1 300 ? 3.990 -13.790 0.115 1.00 97.38 300 ILE A CA 1
ATOM 2357 C C . ILE A 1 300 ? 5.196 -13.533 1.008 1.00 97.38 300 ILE A C 1
ATOM 2359 O O . ILE A 1 300 ? 5.054 -13.198 2.181 1.00 97.38 300 ILE A O 1
ATOM 2363 N N . TRP A 1 301 ? 6.384 -13.657 0.430 1.00 97.56 301 TRP A N 1
ATOM 2364 C CA . TRP A 1 301 ? 7.641 -13.352 1.095 1.00 97.56 301 TRP A CA 1
ATOM 2365 C C . TRP A 1 301 ? 8.102 -11.954 0.704 1.00 97.56 301 TRP A C 1
ATOM 2367 O O . TRP A 1 301 ? 8.307 -11.674 -0.479 1.00 97.56 301 TRP A O 1
ATOM 2377 N N . VAL A 1 302 ? 8.261 -11.088 1.699 1.00 96.94 302 VAL A N 1
ATOM 2378 C CA . VAL A 1 302 ? 8.855 -9.758 1.555 1.00 96.94 302 VAL A CA 1
ATOM 2379 C C . VAL A 1 302 ? 10.360 -9.901 1.697 1.00 96.94 302 VAL A C 1
ATOM 2381 O O . VAL A 1 302 ? 10.843 -10.435 2.696 1.00 96.94 302 VAL A O 1
ATOM 2384 N N . VAL A 1 303 ? 11.095 -9.432 0.697 1.00 94.88 303 VAL A N 1
ATOM 2385 C CA . VAL A 1 303 ? 12.555 -9.486 0.662 1.00 94.88 303 VAL A CA 1
ATOM 2386 C C . VAL A 1 303 ? 13.063 -8.073 0.473 1.00 94.88 303 VAL A C 1
ATOM 2388 O O . VAL A 1 303 ? 12.672 -7.388 -0.470 1.00 94.88 303 VAL A O 1
ATOM 2391 N N . GLU A 1 304 ? 13.927 -7.646 1.376 1.00 93.00 304 GLU A N 1
ATOM 2392 C CA . GLU A 1 304 ? 14.620 -6.373 1.260 1.00 93.00 304 GLU A CA 1
ATOM 2393 C C . GLU A 1 304 ? 15.866 -6.543 0.380 1.00 93.00 304 GLU A C 1
ATOM 2395 O O . GLU A 1 304 ? 16.471 -7.620 0.309 1.00 93.00 304 GLU A O 1
ATOM 2400 N N . THR A 1 305 ? 16.200 -5.491 -0.359 1.00 88.19 305 THR A N 1
ATOM 2401 C CA . THR A 1 305 ? 17.489 -5.348 -1.026 1.00 88.19 305 THR A CA 1
ATOM 2402 C C . THR A 1 305 ? 18.121 -4.061 -0.529 1.00 88.19 305 THR A C 1
ATOM 2404 O O . THR A 1 305 ? 17.661 -2.963 -0.862 1.00 88.19 305 THR A O 1
ATOM 2407 N N . SER A 1 306 ? 19.180 -4.208 0.264 1.00 83.50 306 SER A N 1
ATOM 2408 C CA . SER A 1 306 ? 19.897 -3.068 0.820 1.00 83.50 306 SER A CA 1
ATOM 2409 C C . SER A 1 306 ? 20.580 -2.249 -0.273 1.00 83.50 306 SER A C 1
ATOM 2411 O O . SER A 1 306 ? 21.042 -2.810 -1.273 1.00 83.50 306 SER A O 1
ATOM 2413 N N . PRO A 1 307 ? 20.700 -0.926 -0.091 1.00 80.19 307 PRO A N 1
ATOM 2414 C CA . PRO A 1 307 ? 21.466 -0.107 -1.008 1.00 80.19 307 PRO A CA 1
ATOM 2415 C C . PRO A 1 307 ? 22.952 -0.426 -0.981 1.00 80.19 307 PRO A C 1
ATOM 2417 O O . PRO A 1 307 ? 23.536 -0.747 0.052 1.00 80.19 307 PRO A O 1
ATOM 2420 N N . GLY A 1 308 ? 23.597 -0.201 -2.121 1.00 80.00 308 GLY A N 1
ATOM 2421 C CA . GLY A 1 308 ? 25.037 -0.373 -2.259 1.00 80.00 308 GLY A CA 1
ATOM 2422 C C . GLY A 1 308 ? 25.464 -1.838 -2.345 1.00 80.00 308 GLY A C 1
ATOM 2423 O O . GLY A 1 308 ? 24.658 -2.760 -2.433 1.00 80.00 308 GLY A O 1
ATOM 2424 N N . ALA A 1 309 ? 26.778 -2.056 -2.378 1.00 81.31 309 ALA A N 1
ATOM 2425 C CA . ALA A 1 309 ? 27.321 -3.406 -2.457 1.00 81.31 309 ALA A CA 1
ATOM 2426 C C . ALA A 1 309 ? 27.086 -4.165 -1.135 1.00 81.31 309 ALA A C 1
ATOM 2428 O O . ALA A 1 309 ? 27.198 -3.551 -0.065 1.00 81.31 309 ALA A O 1
ATOM 2429 N N . PRO A 1 310 ? 26.839 -5.489 -1.174 1.00 82.75 310 PRO A N 1
ATOM 2430 C CA . PRO A 1 310 ? 26.760 -6.311 0.030 1.00 82.75 310 PRO A CA 1
ATOM 2431 C C . PRO A 1 310 ? 27.968 -6.099 0.953 1.00 82.75 310 PRO A C 1
ATOM 2433 O O . PRO A 1 310 ? 29.116 -6.141 0.507 1.00 82.75 310 PRO A O 1
ATOM 2436 N N . GLY A 1 311 ? 27.705 -5.850 2.238 1.00 81.88 311 GLY A N 1
ATOM 2437 C CA . GLY A 1 311 ? 28.732 -5.582 3.253 1.00 81.88 311 GLY A CA 1
ATOM 2438 C C . GLY A 1 311 ? 29.357 -4.181 3.207 1.00 81.88 311 GLY A C 1
ATOM 2439 O O . GLY A 1 311 ? 30.292 -3.917 3.960 1.00 81.88 311 GLY A O 1
ATOM 2440 N N . SER A 1 312 ? 28.879 -3.283 2.339 1.00 83.81 312 SER A N 1
ATOM 2441 C CA . SER A 1 312 ? 29.267 -1.870 2.383 1.00 83.81 312 SER A CA 1
ATOM 2442 C C . SER A 1 312 ? 28.606 -1.141 3.555 1.00 83.81 312 SER A C 1
ATOM 2444 O O . SER A 1 312 ? 27.527 -1.514 4.005 1.00 83.81 312 SER A O 1
ATOM 2446 N N . GLU A 1 313 ? 29.210 -0.039 3.998 1.00 84.44 313 GLU A N 1
ATOM 2447 C CA . GLU A 1 313 ? 28.626 0.850 5.015 1.00 84.44 313 GLU A CA 1
ATOM 2448 C C . GLU A 1 313 ? 27.277 1.449 4.566 1.00 84.44 313 GLU A C 1
ATOM 2450 O O . GLU A 1 313 ? 26.430 1.785 5.387 1.00 84.44 313 GLU A O 1
ATOM 2455 N N . THR A 1 314 ? 27.040 1.555 3.253 1.00 82.81 314 THR A N 1
ATOM 2456 C CA . THR A 1 314 ? 25.732 1.951 2.714 1.00 82.81 314 THR A CA 1
ATOM 2457 C C . THR A 1 314 ? 24.683 0.866 2.940 1.00 82.81 314 THR A C 1
ATOM 2459 O O . THR A 1 314 ? 23.594 1.190 3.411 1.00 82.81 314 THR A O 1
ATOM 2462 N N . ALA A 1 315 ? 25.030 -0.401 2.696 1.00 87.00 315 ALA A N 1
ATOM 2463 C CA . ALA A 1 315 ? 24.156 -1.532 3.001 1.00 87.00 315 ALA A CA 1
ATOM 2464 C C . ALA A 1 315 ? 23.906 -1.646 4.513 1.00 87.00 315 ALA A C 1
ATOM 2466 O O . ALA A 1 315 ? 22.775 -1.868 4.933 1.00 87.00 315 ALA A O 1
ATOM 2467 N N . ALA A 1 316 ? 24.926 -1.369 5.333 1.00 89.12 316 ALA A N 1
ATOM 2468 C CA . ALA A 1 316 ? 24.826 -1.420 6.791 1.00 89.12 316 ALA A CA 1
ATOM 2469 C C . ALA A 1 316 ? 23.784 -0.446 7.380 1.00 89.12 316 ALA A C 1
ATOM 2471 O O . ALA A 1 316 ? 23.237 -0.691 8.456 1.00 89.12 316 ALA A O 1
ATOM 2472 N N . GLN A 1 317 ? 23.428 0.634 6.667 1.00 88.88 317 GLN A N 1
ATOM 2473 C CA . GLN A 1 317 ? 22.336 1.532 7.080 1.00 88.88 317 GLN A CA 1
ATOM 2474 C C . GLN A 1 317 ? 20.949 0.853 7.057 1.00 88.88 317 GLN A C 1
ATOM 2476 O O . GLN A 1 317 ? 19.996 1.403 7.612 1.00 88.88 317 GLN A O 1
ATOM 2481 N N . TRP A 1 318 ? 20.838 -0.342 6.468 1.00 91.88 318 TRP A N 1
ATOM 2482 C CA . TRP A 1 318 ? 19.647 -1.195 6.458 1.00 91.88 318 TRP A CA 1
ATOM 2483 C C . TRP A 1 318 ? 19.764 -2.453 7.325 1.00 91.88 318 TRP A C 1
ATOM 2485 O O . TRP A 1 318 ? 18.790 -3.194 7.447 1.00 91.88 318 TRP A O 1
ATOM 2495 N N . ASP A 1 319 ? 20.882 -2.664 8.029 1.00 90.50 319 ASP A N 1
ATOM 2496 C CA . ASP A 1 319 ? 21.086 -3.845 8.885 1.00 90.50 319 ASP A CA 1
ATOM 2497 C C . ASP A 1 319 ? 19.983 -4.011 9.942 1.00 90.50 319 ASP A C 1
ATOM 2499 O O . ASP A 1 319 ? 19.685 -5.126 10.369 1.00 90.50 319 ASP A O 1
ATOM 2503 N N . TRP A 1 320 ? 19.336 -2.918 10.365 1.00 89.81 320 TRP A N 1
ATOM 2504 C CA . TRP A 1 320 ? 18.181 -2.961 11.267 1.00 89.81 320 TRP A CA 1
ATOM 2505 C C . TRP A 1 320 ? 17.046 -3.842 10.729 1.00 89.81 320 TRP A C 1
ATOM 2507 O O . TRP A 1 320 ? 16.348 -4.471 11.526 1.00 89.81 320 TRP A O 1
ATOM 2517 N N . TRP A 1 321 ? 16.872 -3.909 9.405 1.00 92.25 321 TRP A N 1
ATOM 2518 C CA . TRP A 1 321 ? 15.876 -4.755 8.766 1.00 92.25 321 TRP A CA 1
ATOM 2519 C C . TRP A 1 321 ? 16.258 -6.222 8.918 1.00 92.25 321 TRP A C 1
ATOM 2521 O O . TRP A 1 321 ? 15.531 -6.979 9.562 1.00 92.25 321 TRP A O 1
ATOM 2531 N N . VAL A 1 322 ? 17.418 -6.617 8.384 1.00 88.62 322 VAL A N 1
ATOM 2532 C CA . VAL A 1 322 ? 17.865 -8.018 8.373 1.00 88.62 322 VAL A CA 1
ATOM 2533 C C . VAL A 1 322 ? 18.011 -8.555 9.795 1.00 88.62 322 VAL A C 1
ATOM 2535 O O . VAL A 1 322 ? 17.539 -9.651 10.093 1.00 88.62 322 VAL A O 1
ATOM 2538 N N . ASN A 1 323 ? 18.565 -7.761 10.714 1.00 88.69 323 ASN A N 1
ATOM 2539 C CA . ASN A 1 323 ? 18.707 -8.149 12.118 1.00 88.69 323 ASN A CA 1
ATOM 2540 C C . ASN A 1 323 ? 17.360 -8.397 12.812 1.00 88.69 323 ASN A C 1
ATOM 2542 O O . ASN A 1 323 ? 17.297 -9.170 13.770 1.00 88.69 323 ASN A O 1
ATOM 2546 N N . LYS A 1 324 ? 16.283 -7.737 12.367 1.00 89.00 324 LYS A N 1
ATOM 2547 C CA . LYS A 1 324 ? 14.970 -7.826 13.010 1.00 89.00 324 LYS A CA 1
ATOM 2548 C C . LYS A 1 324 ? 14.019 -8.808 12.338 1.00 89.00 324 LYS A C 1
ATOM 2550 O O . LYS A 1 324 ? 13.303 -9.526 13.039 1.00 89.00 324 LYS A O 1
ATOM 2555 N N . TYR A 1 325 ? 13.959 -8.773 11.015 1.00 90.12 325 TYR A N 1
ATOM 2556 C CA . TYR A 1 325 ? 12.981 -9.494 10.203 1.00 90.12 325 TYR A CA 1
ATOM 2557 C C . TYR A 1 325 ? 13.598 -10.674 9.450 1.00 90.12 325 TYR A C 1
ATOM 2559 O O . TYR A 1 325 ? 12.852 -11.495 8.926 1.00 90.12 325 TYR A O 1
ATOM 2567 N N . GLY A 1 326 ? 14.930 -10.782 9.434 1.00 90.50 326 GLY A N 1
ATOM 2568 C CA . GLY A 1 326 ? 15.666 -11.709 8.583 1.00 90.50 326 GLY A CA 1
ATOM 2569 C C . GLY A 1 326 ? 15.820 -11.186 7.153 1.00 90.50 326 GLY A C 1
ATOM 2570 O O . GLY A 1 326 ? 15.323 -10.118 6.799 1.00 90.50 326 GLY A O 1
ATOM 2571 N N . GLU A 1 327 ? 16.500 -11.966 6.312 1.00 90.25 327 GLU A N 1
ATOM 2572 C CA . GLU A 1 327 ? 16.666 -11.663 4.878 1.00 90.25 327 GLU A CA 1
ATOM 2573 C C . GLU A 1 327 ? 15.330 -11.686 4.114 1.00 90.25 327 GLU A C 1
ATOM 2575 O O . GLU A 1 327 ? 15.180 -11.065 3.063 1.00 90.25 327 GLU A O 1
ATOM 2580 N N . LYS A 1 328 ? 14.349 -12.422 4.642 1.00 93.31 328 LYS A N 1
ATOM 2581 C CA . LYS A 1 328 ? 13.018 -12.601 4.066 1.00 93.31 328 LYS A CA 1
ATOM 2582 C C . LYS A 1 328 ? 11.989 -12.787 5.172 1.00 93.31 328 LYS A C 1
ATOM 2584 O O . LYS A 1 328 ? 12.248 -13.490 6.147 1.00 93.31 328 LYS A O 1
ATOM 2589 N N . TYR A 1 329 ? 10.820 -12.181 4.995 1.00 95.25 329 TYR A N 1
ATOM 2590 C CA . TYR A 1 329 ? 9.721 -12.236 5.954 1.00 95.25 329 TYR A CA 1
ATOM 2591 C C . TYR A 1 329 ? 8.443 -12.746 5.287 1.00 95.25 329 TYR A C 1
ATOM 2593 O O . TYR A 1 329 ? 7.993 -12.176 4.293 1.00 95.25 329 TYR A O 1
ATOM 2601 N N . GLU A 1 330 ? 7.846 -13.805 5.832 1.00 96.06 330 GLU A N 1
ATOM 2602 C CA . GLU A 1 330 ? 6.585 -14.351 5.330 1.00 96.06 330 GLU A CA 1
ATOM 2603 C C . GLU A 1 330 ? 5.386 -13.548 5.853 1.00 96.06 330 GLU A C 1
ATOM 2605 O O . GLU A 1 330 ? 5.217 -13.358 7.058 1.00 96.06 330 GLU A O 1
ATOM 2610 N N . ILE A 1 331 ? 4.507 -13.135 4.942 1.00 93.06 331 ILE A N 1
ATOM 2611 C CA . ILE A 1 331 ? 3.159 -12.661 5.253 1.00 93.06 331 ILE A CA 1
ATOM 2612 C C . ILE A 1 331 ? 2.179 -13.702 4.719 1.00 93.06 331 ILE A C 1
ATOM 2614 O O . ILE A 1 331 ? 2.028 -13.871 3.504 1.00 93.06 331 ILE A O 1
ATOM 2618 N N . LYS A 1 332 ? 1.505 -14.402 5.635 1.00 88.44 332 LYS A N 1
ATOM 2619 C CA . LYS A 1 332 ? 0.482 -15.402 5.300 1.00 88.44 332 LYS A CA 1
ATOM 2620 C C . LYS A 1 332 ? -0.645 -14.790 4.465 1.00 88.44 332 LYS A C 1
ATOM 2622 O O . LYS A 1 332 ? -0.860 -13.578 4.495 1.00 88.44 332 LYS A O 1
ATOM 2627 N N . GLY A 1 333 ? -1.358 -15.631 3.717 1.00 84.44 333 GLY A N 1
ATOM 2628 C CA . GLY A 1 333 ? -2.519 -15.198 2.936 1.00 84.44 333 GLY A CA 1
ATOM 2629 C C . GLY A 1 333 ? -3.567 -14.499 3.809 1.00 84.44 333 GLY A C 1
ATOM 2630 O O . GLY A 1 333 ? -3.846 -14.958 4.914 1.00 84.44 333 GLY A O 1
ATOM 2631 N N . GLY A 1 334 ? -4.096 -13.366 3.345 1.00 77.62 334 GLY A N 1
ATOM 2632 C CA . GLY A 1 334 ? -4.994 -12.494 4.113 1.00 77.62 334 GLY A CA 1
ATOM 2633 C C . GLY A 1 334 ? -4.329 -11.745 5.277 1.00 77.62 334 GLY A C 1
ATOM 2634 O O . GLY A 1 334 ? -5.001 -11.004 5.987 1.00 77.62 334 GLY A O 1
ATOM 2635 N N . GLY A 1 335 ? -3.029 -11.940 5.508 1.00 79.56 335 GLY A N 1
ATOM 2636 C CA . GLY A 1 335 ? -2.289 -11.335 6.609 1.00 79.56 335 GLY A CA 1
ATOM 2637 C C . GLY A 1 335 ? -1.819 -9.910 6.320 1.00 79.56 335 GLY A C 1
ATOM 2638 O O . GLY A 1 335 ? -1.860 -9.421 5.191 1.00 79.56 335 GLY A O 1
ATOM 2639 N N . ALA A 1 336 ? -1.311 -9.245 7.354 1.00 86.12 336 ALA A N 1
ATOM 2640 C CA . ALA A 1 336 ? -0.641 -7.957 7.236 1.00 86.12 336 ALA A CA 1
ATOM 2641 C C . ALA A 1 336 ? 0.545 -7.879 8.205 1.00 86.12 336 ALA A C 1
ATOM 2643 O O . ALA A 1 336 ? 0.587 -8.596 9.204 1.00 86.12 336 ALA A O 1
ATOM 2644 N N . LYS A 1 337 ? 1.510 -7.001 7.921 1.00 86.44 337 LYS A N 1
ATOM 2645 C CA . LYS A 1 337 ? 2.673 -6.764 8.777 1.00 86.44 337 LYS A CA 1
ATOM 2646 C C 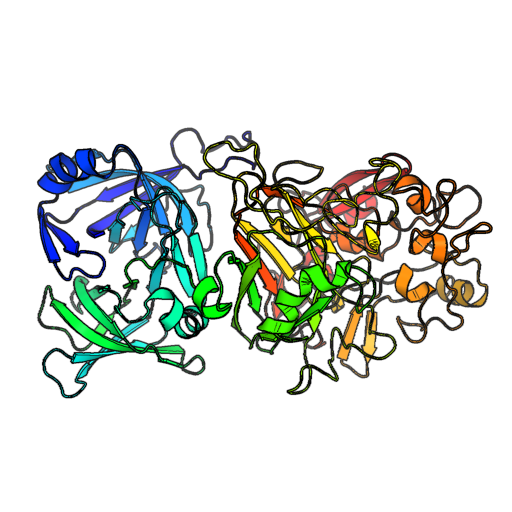. LYS A 1 337 ? 2.993 -5.283 8.879 1.00 86.44 337 LYS A C 1
ATOM 2648 O O . LYS A 1 337 ? 3.225 -4.640 7.862 1.00 86.44 337 LYS A O 1
ATOM 2653 N N . ILE A 1 338 ? 3.098 -4.782 10.110 1.00 85.38 338 ILE A N 1
ATOM 2654 C CA . ILE A 1 338 ? 3.697 -3.475 10.399 1.00 85.38 338 ILE A CA 1
ATOM 2655 C C . ILE A 1 338 ? 5.212 -3.651 10.565 1.00 85.38 338 ILE A C 1
ATOM 2657 O O . ILE A 1 338 ? 5.686 -4.416 11.415 1.00 85.38 338 ILE A O 1
ATOM 2661 N N . PHE A 1 339 ? 5.967 -2.916 9.759 1.00 88.44 339 PHE A N 1
ATOM 2662 C CA . PHE A 1 339 ? 7.410 -2.779 9.829 1.00 88.44 339 PHE A CA 1
ATOM 2663 C C . PHE A 1 339 ? 7.783 -1.466 10.525 1.00 88.44 339 PHE A C 1
ATOM 2665 O O . PHE A 1 339 ? 7.293 -0.380 10.206 1.00 88.44 339 PHE A O 1
ATOM 2672 N N . CYS A 1 340 ? 8.669 -1.596 11.507 1.00 87.56 340 CYS A N 1
ATOM 2673 C CA . CYS A 1 340 ? 9.233 -0.498 12.277 1.00 87.56 340 CYS A CA 1
ATOM 2674 C C . CYS A 1 340 ? 10.406 0.123 11.532 1.00 87.56 340 CYS A C 1
ATOM 2676 O O . CYS A 1 340 ? 11.414 -0.549 11.334 1.00 87.56 340 CYS A O 1
ATOM 2678 N N . ILE A 1 341 ? 10.271 1.390 11.159 1.00 90.12 341 ILE A N 1
ATOM 2679 C CA . ILE A 1 341 ? 11.269 2.154 10.410 1.00 90.12 341 ILE A CA 1
ATOM 2680 C C . ILE A 1 341 ? 12.081 3.012 11.391 1.00 90.12 341 ILE A C 1
ATOM 2682 O O . ILE A 1 341 ? 11.469 3.603 12.284 1.00 90.12 341 ILE A O 1
ATOM 2686 N N . PRO A 1 342 ? 13.417 3.122 11.256 1.00 90.75 342 PRO A N 1
ATOM 2687 C CA . PRO A 1 342 ? 14.216 4.004 12.101 1.00 90.75 342 PRO A CA 1
ATOM 2688 C C . PRO A 1 342 ? 13.731 5.459 12.045 1.00 90.75 342 PRO A C 1
ATOM 2690 O O . PRO A 1 342 ? 13.504 6.011 10.967 1.00 90.75 342 PRO A O 1
ATOM 2693 N N . ASP A 1 343 ? 13.655 6.122 13.197 1.00 87.56 343 ASP A N 1
ATOM 2694 C CA . ASP A 1 343 ? 13.382 7.563 13.297 1.00 87.56 343 ASP A CA 1
ATOM 2695 C C . ASP A 1 343 ? 14.534 8.383 12.702 1.00 87.56 343 ASP A C 1
ATOM 2697 O O . ASP A 1 343 ? 14.307 9.469 12.172 1.00 87.56 343 ASP A O 1
ATOM 2701 N N . GLY A 1 344 ? 15.756 7.833 12.721 1.00 88.88 344 GLY A N 1
ATOM 2702 C CA . GLY A 1 344 ? 16.913 8.354 11.987 1.00 88.88 344 GLY A CA 1
ATOM 2703 C C . GLY A 1 344 ? 16.762 8.286 10.459 1.00 88.88 344 GLY A C 1
ATOM 2704 O O . GLY A 1 344 ? 17.594 8.838 9.739 1.00 88.88 344 GLY A O 1
ATOM 2705 N N . GLY A 1 345 ? 15.701 7.637 9.975 1.00 90.75 345 GLY A N 1
ATOM 2706 C CA . GLY A 1 345 ? 15.442 7.327 8.578 1.00 90.75 345 GLY A CA 1
ATOM 2707 C C . GLY A 1 345 ? 16.348 6.227 8.025 1.00 90.75 345 GLY A C 1
ATOM 2708 O O . GLY A 1 345 ? 17.214 5.693 8.718 1.00 90.75 345 GLY A O 1
ATOM 2709 N N . ALA A 1 346 ? 16.118 5.871 6.767 1.00 91.69 346 ALA A N 1
ATOM 2710 C CA . ALA A 1 346 ? 16.892 4.887 6.026 1.00 91.69 346 ALA A CA 1
ATOM 2711 C C . ALA A 1 346 ? 17.029 5.362 4.567 1.00 91.69 346 ALA A C 1
ATOM 2713 O O . ALA A 1 346 ? 16.017 5.687 3.937 1.00 91.69 346 ALA A O 1
ATOM 2714 N N . PRO A 1 347 ? 18.259 5.453 4.030 1.00 88.62 347 PRO A N 1
ATOM 2715 C CA . PRO A 1 347 ? 18.488 5.908 2.658 1.00 88.62 347 PRO A CA 1
ATOM 2716 C C . PRO A 1 347 ? 17.898 4.917 1.651 1.00 88.62 347 PRO A C 1
ATOM 2718 O O . PRO A 1 347 ? 17.609 3.793 2.031 1.00 88.62 347 PRO A O 1
ATOM 2721 N N . GLY A 1 348 ? 17.718 5.309 0.388 1.00 86.50 348 GLY A N 1
ATOM 2722 C CA . GLY A 1 348 ? 16.977 4.507 -0.597 1.00 86.50 348 GLY A CA 1
ATOM 2723 C C . GLY A 1 348 ? 17.359 3.030 -0.629 1.00 86.50 348 GLY A C 1
ATOM 2724 O O . GLY A 1 348 ? 18.538 2.722 -0.663 1.00 86.50 348 GLY A O 1
ATOM 2725 N N . GLY A 1 349 ? 16.369 2.146 -0.602 1.00 90.88 349 GLY A N 1
ATOM 2726 C CA . GLY A 1 349 ? 16.489 0.697 -0.771 1.00 90.88 349 GLY A CA 1
ATOM 2727 C C . GLY A 1 349 ? 15.261 0.183 -1.517 1.00 90.88 349 GLY A C 1
ATOM 2728 O O . GLY A 1 349 ? 14.428 0.984 -1.944 1.00 90.88 349 GLY A O 1
ATOM 2729 N N . ASN A 1 350 ? 15.112 -1.132 -1.672 1.00 93.94 350 ASN A N 1
ATOM 2730 C CA . ASN A 1 350 ? 13.885 -1.674 -2.257 1.00 93.94 350 ASN A CA 1
ATOM 2731 C C . ASN A 1 350 ? 13.373 -2.931 -1.564 1.00 93.94 350 ASN A C 1
ATOM 2733 O O . ASN A 1 350 ? 14.103 -3.678 -0.915 1.00 93.94 350 ASN A O 1
ATOM 2737 N N . PHE A 1 351 ? 12.075 -3.146 -1.732 1.00 96.06 351 PHE A N 1
ATOM 2738 C CA . PHE A 1 351 ? 11.376 -4.361 -1.373 1.00 96.06 351 PHE A CA 1
ATOM 2739 C C . PHE A 1 351 ? 10.910 -5.064 -2.641 1.00 96.06 351 PHE A C 1
ATOM 2741 O O . PHE A 1 351 ? 10.260 -4.467 -3.503 1.00 96.06 351 PHE A O 1
ATOM 2748 N N . ARG A 1 352 ? 11.204 -6.359 -2.711 1.00 95.50 352 ARG A N 1
ATOM 2749 C CA . ARG A 1 352 ? 10.698 -7.283 -3.725 1.00 95.50 352 ARG A CA 1
ATOM 2750 C C . ARG A 1 352 ? 9.870 -8.373 -3.066 1.00 95.50 352 ARG A C 1
ATOM 2752 O O . ARG A 1 352 ? 10.009 -8.663 -1.875 1.00 95.50 352 ARG A O 1
ATOM 2759 N N . PHE A 1 353 ? 9.011 -8.992 -3.861 1.00 96.56 353 PHE A N 1
ATOM 2760 C CA . PHE A 1 353 ? 7.987 -9.897 -3.361 1.00 96.56 353 PHE A CA 1
ATOM 2761 C C . PHE A 1 353 ? 8.074 -11.238 -4.073 1.00 96.56 353 PHE A C 1
ATOM 2763 O O . PHE A 1 353 ? 8.140 -11.294 -5.302 1.00 96.56 353 PHE A O 1
ATOM 2770 N N . ARG A 1 354 ? 8.032 -12.324 -3.298 1.00 96.44 354 ARG A N 1
ATOM 2771 C CA . ARG A 1 354 ? 8.035 -13.689 -3.832 1.00 96.44 354 ARG A CA 1
ATOM 2772 C C . ARG A 1 354 ? 6.771 -14.433 -3.461 1.00 96.44 354 ARG A C 1
ATOM 2774 O O . ARG A 1 354 ? 6.227 -14.244 -2.376 1.00 96.44 354 ARG A O 1
ATOM 2781 N N . MET A 1 355 ? 6.310 -15.308 -4.345 1.00 96.38 355 MET A N 1
ATOM 2782 C CA . MET A 1 355 ? 5.093 -16.085 -4.112 1.00 96.38 355 MET A CA 1
ATOM 2783 C C . MET A 1 355 ? 5.191 -17.484 -4.711 1.00 96.38 355 MET A C 1
ATOM 2785 O O . MET A 1 355 ? 5.842 -17.706 -5.736 1.00 96.38 355 MET A O 1
ATOM 2789 N N . GLY A 1 356 ? 4.487 -18.428 -4.080 1.00 95.38 356 GLY A N 1
ATOM 2790 C CA . GLY A 1 356 ? 4.500 -19.834 -4.477 1.00 95.38 356 GLY A CA 1
ATOM 2791 C C . GLY A 1 356 ? 5.857 -20.474 -4.209 1.00 95.38 356 GLY A C 1
ATOM 2792 O O . GLY A 1 356 ? 6.342 -21.214 -5.059 1.00 95.38 356 GLY A O 1
ATOM 2793 N N . CYS A 1 357 ? 6.463 -20.104 -3.083 1.00 95.81 357 CYS A N 1
ATOM 2794 C CA . CYS A 1 357 ? 7.738 -20.606 -2.590 1.00 95.81 357 CYS A CA 1
ATOM 2795 C C . CYS A 1 357 ? 7.541 -21.855 -1.724 1.00 95.81 357 CYS A C 1
ATOM 2797 O O . CYS A 1 357 ? 6.414 -22.180 -1.342 1.00 95.81 357 CYS A O 1
ATOM 2799 N N . ASP A 1 358 ? 8.643 -22.521 -1.395 1.00 94.75 358 ASP A N 1
ATOM 2800 C CA . ASP A 1 358 ? 8.686 -23.475 -0.288 1.00 94.75 358 ASP A CA 1
ATOM 2801 C C . ASP A 1 358 ? 8.602 -22.777 1.088 1.00 94.75 358 ASP A C 1
ATOM 2803 O O . ASP A 1 358 ? 8.541 -21.546 1.176 1.00 94.75 358 ASP A O 1
ATOM 2807 N N . ASP A 1 359 ? 8.609 -23.568 2.166 1.00 93.25 359 ASP A N 1
ATOM 2808 C CA . ASP A 1 359 ? 8.493 -23.092 3.556 1.00 93.25 359 ASP A CA 1
ATOM 2809 C C . ASP A 1 359 ? 9.635 -22.161 3.985 1.00 93.25 359 ASP A C 1
ATOM 2811 O O . ASP A 1 359 ? 9.520 -21.460 4.989 1.00 93.25 359 ASP A O 1
ATOM 2815 N N . ASN A 1 360 ? 10.745 -22.141 3.243 1.00 92.50 360 ASN A N 1
ATOM 2816 C CA . ASN A 1 360 ? 11.836 -21.220 3.511 1.00 92.50 360 ASN A CA 1
ATOM 2817 C C . ASN A 1 360 ? 11.674 -19.919 2.731 1.00 92.50 360 ASN A C 1
ATOM 2819 O O . ASN A 1 360 ? 12.407 -18.987 3.018 1.00 92.50 360 ASN A O 1
ATOM 2823 N N . GLY A 1 361 ? 10.783 -19.813 1.744 1.00 93.38 361 GLY A N 1
ATOM 2824 C CA . GLY A 1 361 ? 10.721 -18.655 0.847 1.00 93.38 361 GLY A CA 1
ATOM 2825 C C . GLY A 1 361 ? 11.712 -18.727 -0.317 1.00 93.38 361 GLY A C 1
ATOM 2826 O O . GLY A 1 361 ? 12.104 -17.687 -0.861 1.00 93.38 361 GLY A O 1
ATOM 2827 N N . ASP A 1 362 ? 12.138 -19.942 -0.668 1.00 92.50 362 ASP A N 1
ATOM 2828 C CA . ASP A 1 362 ? 12.973 -20.251 -1.830 1.00 92.50 362 ASP A CA 1
ATOM 2829 C C . ASP A 1 362 ? 12.169 -21.033 -2.887 1.00 92.50 362 ASP A C 1
ATOM 2831 O O . ASP A 1 362 ? 11.004 -21.385 -2.676 1.00 92.50 362 ASP A O 1
ATOM 2835 N N . ASN A 1 363 ? 12.781 -21.288 -4.050 1.00 92.25 363 ASN A N 1
ATOM 2836 C CA . ASN A 1 363 ? 12.183 -22.059 -5.150 1.00 92.25 363 ASN A CA 1
ATOM 2837 C C . ASN A 1 363 ? 10.810 -21.513 -5.582 1.00 92.25 363 ASN A C 1
ATOM 2839 O O . ASN A 1 363 ? 9.842 -22.256 -5.773 1.00 92.25 363 ASN A O 1
ATOM 2843 N N . CYS A 1 364 ? 10.716 -20.190 -5.694 1.00 94.12 364 CYS A N 1
ATOM 2844 C CA . CYS A 1 364 ? 9.448 -19.501 -5.887 1.00 94.12 364 CYS A CA 1
ATOM 2845 C C . CYS A 1 364 ? 8.960 -19.568 -7.339 1.00 94.12 364 CYS A C 1
ATOM 2847 O O . CYS A 1 364 ? 9.738 -19.582 -8.291 1.00 94.12 364 CYS A O 1
ATOM 2849 N N . LYS A 1 365 ? 7.638 -19.537 -7.533 1.00 94.19 365 LYS A N 1
ATOM 2850 C CA . LYS A 1 365 ? 7.052 -19.391 -8.878 1.00 94.19 365 LYS A CA 1
ATOM 2851 C C . LYS A 1 365 ? 7.200 -17.972 -9.423 1.00 94.19 365 LYS A C 1
ATOM 2853 O O . LYS A 1 365 ? 7.384 -17.809 -10.626 1.00 94.19 365 LYS A O 1
ATOM 2858 N N . LEU A 1 366 ? 7.110 -16.978 -8.538 1.00 94.75 366 LEU A N 1
ATOM 2859 C CA . LEU A 1 366 ? 7.290 -15.555 -8.830 1.00 94.75 366 LEU A CA 1
ATOM 2860 C C . LEU A 1 366 ? 8.385 -14.971 -7.939 1.00 94.75 366 LEU A C 1
ATOM 2862 O O . LEU A 1 366 ? 8.400 -15.259 -6.741 1.00 94.75 366 LEU A O 1
ATOM 2866 N N . GLY A 1 367 ? 9.240 -14.125 -8.518 1.00 91.12 367 GLY A N 1
ATOM 2867 C CA . GLY A 1 367 ? 10.284 -13.390 -7.793 1.00 91.12 367 GLY A CA 1
ATOM 2868 C C . GLY A 1 367 ? 11.406 -14.269 -7.230 1.00 91.12 367 GLY A C 1
ATOM 2869 O O . GLY A 1 367 ? 12.018 -13.907 -6.225 1.00 91.12 367 GLY A O 1
ATOM 2870 N N . ASP A 1 368 ? 11.643 -15.451 -7.815 1.00 87.62 368 ASP A N 1
ATOM 2871 C CA . ASP A 1 368 ? 12.681 -16.364 -7.328 1.00 87.62 368 ASP A CA 1
ATOM 2872 C C . ASP A 1 368 ? 14.063 -15.702 -7.322 1.00 87.62 368 ASP A C 1
ATOM 2874 O O . ASP A 1 368 ? 14.379 -14.899 -8.192 1.00 87.62 368 ASP A O 1
ATOM 2878 N N . ALA A 1 369 ? 14.898 -16.048 -6.343 1.00 83.94 369 ALA A N 1
ATOM 2879 C CA . ALA A 1 369 ? 16.226 -15.454 -6.178 1.00 83.94 369 ALA A CA 1
ATOM 2880 C C . ALA A 1 369 ? 17.262 -15.993 -7.171 1.00 83.94 369 ALA A C 1
ATOM 2882 O O . ALA A 1 369 ? 18.393 -15.507 -7.208 1.00 83.94 369 ALA A O 1
ATOM 2883 N N . THR A 1 370 ? 16.918 -17.058 -7.897 1.00 84.94 370 THR A N 1
ATOM 2884 C CA . THR A 1 370 ? 17.872 -17.850 -8.664 1.00 84.94 370 THR A CA 1
ATOM 2885 C C . THR A 1 370 ? 17.499 -17.938 -10.136 1.00 84.94 370 THR A C 1
ATOM 2887 O O . THR A 1 370 ? 16.351 -17.770 -10.546 1.00 84.94 370 THR A O 1
ATOM 2890 N N . GLY A 1 371 ? 18.515 -18.210 -10.952 1.00 86.19 371 GLY A N 1
ATOM 2891 C CA . GLY A 1 371 ? 18.347 -18.393 -12.385 1.00 86.19 371 GLY A CA 1
ATOM 2892 C C . GLY A 1 371 ? 17.984 -17.107 -13.138 1.00 86.19 371 GLY A C 1
ATOM 2893 O O . GLY A 1 371 ? 18.165 -16.002 -12.626 1.00 86.19 371 GLY A O 1
ATOM 2894 N N . PRO A 1 372 ? 17.479 -17.249 -14.375 1.00 84.38 372 PRO A N 1
ATOM 2895 C CA . PRO A 1 372 ? 17.190 -16.122 -15.265 1.00 84.38 372 PRO A CA 1
ATOM 2896 C C . PRO A 1 372 ? 16.185 -15.098 -14.718 1.00 84.38 372 PRO A C 1
ATOM 2898 O O . PRO A 1 372 ? 16.178 -13.952 -15.152 1.00 84.38 372 PRO A O 1
ATOM 2901 N N . MET A 1 373 ? 15.341 -15.499 -13.762 1.00 89.00 373 MET A N 1
ATOM 2902 C CA . MET A 1 373 ? 14.282 -14.654 -13.201 1.00 89.00 373 MET A CA 1
ATOM 2903 C C . MET A 1 373 ? 14.724 -13.824 -11.986 1.00 89.00 373 MET A C 1
ATOM 2905 O O . MET A 1 373 ? 13.933 -13.014 -11.515 1.00 89.00 373 MET A O 1
ATOM 2909 N N . ALA A 1 374 ? 15.968 -13.974 -11.507 1.00 86.31 374 ALA A N 1
ATOM 2910 C CA . ALA A 1 374 ? 16.463 -13.354 -10.269 1.00 86.31 374 ALA A CA 1
ATOM 2911 C C . ALA A 1 374 ? 16.381 -11.814 -10.220 1.00 86.31 374 ALA A C 1
ATOM 2913 O O . ALA A 1 374 ? 16.359 -11.236 -9.131 1.00 86.31 374 ALA A O 1
ATOM 2914 N N . GLY A 1 375 ? 16.311 -11.160 -11.383 1.00 86.75 375 GLY A N 1
ATOM 2915 C CA . GLY A 1 375 ? 16.130 -9.711 -11.507 1.00 86.75 375 GLY A CA 1
ATOM 2916 C C . GLY A 1 375 ? 14.679 -9.265 -11.686 1.00 86.75 375 GLY A C 1
ATOM 2917 O O . GLY A 1 375 ? 14.359 -8.133 -11.372 1.00 86.75 375 GLY A O 1
ATOM 2918 N N . ILE A 1 376 ? 13.761 -10.135 -12.114 1.00 93.69 376 ILE A N 1
ATOM 2919 C CA . ILE A 1 376 ? 12.438 -9.702 -12.587 1.00 93.69 376 ILE A CA 1
ATOM 2920 C C . ILE A 1 376 ? 11.457 -9.563 -11.428 1.00 93.69 376 ILE A C 1
ATOM 2922 O O . ILE A 1 376 ? 10.937 -10.562 -10.925 1.00 93.69 376 ILE A O 1
ATOM 2926 N N . ASN A 1 377 ? 11.170 -8.328 -11.014 1.00 94.31 377 ASN A N 1
ATOM 2927 C CA . ASN A 1 377 ? 10.274 -8.051 -9.894 1.00 94.31 377 ASN A CA 1
ATOM 2928 C C . ASN A 1 377 ? 9.501 -6.751 -10.087 1.00 94.31 377 ASN A C 1
ATOM 2930 O O . ASN A 1 377 ? 10.026 -5.780 -10.616 1.00 94.31 377 ASN A O 1
ATOM 2934 N N . THR A 1 378 ? 8.279 -6.719 -9.558 1.00 95.69 378 THR A N 1
ATOM 2935 C CA . THR A 1 378 ? 7.667 -5.440 -9.190 1.00 95.69 378 THR A CA 1
ATOM 2936 C C . THR A 1 378 ? 8.335 -4.957 -7.906 1.00 95.69 378 THR A C 1
ATOM 2938 O O . THR A 1 378 ? 8.300 -5.676 -6.902 1.00 95.69 378 THR A O 1
ATOM 2941 N N . LEU A 1 379 ? 8.925 -3.767 -7.926 1.00 96.19 379 LEU A N 1
ATOM 2942 C CA . LEU A 1 379 ? 9.631 -3.208 -6.778 1.00 96.19 379 LEU A CA 1
ATOM 2943 C C . LEU A 1 379 ? 8.796 -2.133 -6.085 1.00 96.19 379 LEU A C 1
ATOM 2945 O O . LEU A 1 379 ? 8.064 -1.380 -6.728 1.00 96.19 379 LEU A O 1
ATOM 2949 N N . PHE A 1 380 ? 8.934 -2.057 -4.766 1.00 96.94 380 PHE A N 1
ATOM 2950 C CA . PHE A 1 380 ? 8.622 -0.863 -3.988 1.00 96.94 380 PHE A CA 1
ATOM 2951 C C . PHE A 1 380 ? 9.947 -0.280 -3.497 1.00 96.94 380 PHE A C 1
ATOM 2953 O O . PHE A 1 380 ? 10.660 -0.963 -2.761 1.00 96.94 380 PHE A O 1
ATOM 2960 N N . GLU A 1 381 ? 10.282 0.944 -3.898 1.00 94.88 381 GLU A N 1
ATOM 2961 C CA . GLU A 1 381 ? 11.582 1.564 -3.614 1.00 94.88 381 GLU A CA 1
ATOM 2962 C C . GLU A 1 381 ? 11.395 2.770 -2.674 1.00 94.88 381 GLU A C 1
ATOM 2964 O O . GLU A 1 381 ? 11.073 3.879 -3.106 1.00 94.88 381 GLU A O 1
ATOM 2969 N N . PRO A 1 382 ? 11.502 2.572 -1.346 1.00 94.69 382 PRO A N 1
ATOM 2970 C CA . PRO A 1 382 ? 11.427 3.670 -0.398 1.00 94.69 382 PRO A CA 1
ATOM 2971 C C . PRO A 1 382 ? 12.805 4.229 -0.035 1.00 94.69 382 PRO A C 1
ATOM 2973 O O . PRO A 1 382 ? 13.763 3.504 0.234 1.00 94.69 382 PRO A O 1
ATOM 2976 N N . SER A 1 383 ? 12.854 5.548 0.117 1.00 93.56 383 SER A N 1
ATOM 2977 C CA . SER A 1 383 ? 13.795 6.244 0.994 1.00 93.56 383 SER A CA 1
ATOM 2978 C C . SER A 1 383 ? 13.012 6.827 2.161 1.00 93.56 383 SER A C 1
ATOM 2980 O O . SER A 1 383 ? 12.168 7.704 1.980 1.00 93.56 383 SER A O 1
ATOM 2982 N N . PHE A 1 384 ? 13.303 6.364 3.367 1.00 93.56 384 PHE A N 1
ATOM 2983 C CA . PHE A 1 384 ? 12.660 6.850 4.576 1.00 93.56 384 PHE A CA 1
ATOM 2984 C C . PHE A 1 384 ? 13.440 8.053 5.111 1.00 93.56 384 PHE A C 1
ATOM 2986 O O . PHE A 1 384 ? 14.577 7.909 5.550 1.00 93.56 384 PHE A O 1
ATOM 2993 N N . GLY A 1 385 ? 12.834 9.234 5.099 1.00 91.38 385 GLY A N 1
ATOM 2994 C CA . GLY A 1 385 ? 13.374 10.453 5.683 1.00 91.38 385 GLY A CA 1
ATOM 2995 C C . GLY A 1 385 ? 13.613 10.336 7.189 1.00 91.38 385 GLY A C 1
ATOM 2996 O O . GLY A 1 385 ? 13.176 9.390 7.851 1.00 91.38 385 GLY A O 1
ATOM 2997 N N . CYS A 1 386 ? 14.298 11.331 7.741 1.00 89.94 386 CYS A N 1
ATOM 2998 C CA . CYS A 1 386 ? 14.583 11.423 9.166 1.00 89.94 386 CYS A CA 1
ATOM 2999 C C . CYS A 1 386 ? 13.561 12.285 9.918 1.00 89.94 386 CYS A C 1
ATOM 3001 O O . CYS A 1 386 ? 13.130 13.340 9.445 1.00 89.94 386 CYS A O 1
ATOM 3003 N N . LYS A 1 387 ? 13.236 11.880 11.145 1.00 85.88 387 LYS A N 1
ATOM 3004 C CA . LYS A 1 387 ? 12.397 12.642 12.068 1.00 85.88 387 LYS A CA 1
ATOM 3005 C C . LYS A 1 387 ? 13.005 14.016 12.337 1.00 85.88 387 LYS A C 1
ATOM 3007 O O . LYS A 1 387 ? 14.161 14.139 12.739 1.00 85.88 387 LYS A O 1
ATOM 3012 N N . LEU A 1 388 ? 12.214 15.067 12.136 1.00 76.50 388 LEU A N 1
ATOM 3013 C CA . LEU A 1 388 ? 12.618 16.441 12.441 1.00 76.50 388 LEU A CA 1
ATOM 3014 C C . LEU A 1 388 ? 12.236 16.806 13.878 1.00 76.50 388 LEU A C 1
ATOM 3016 O O . LEU A 1 388 ? 11.186 16.391 14.371 1.00 76.50 388 LEU A O 1
ATOM 3020 N N . ASN A 1 389 ? 13.053 17.630 14.542 1.00 67.12 389 ASN A N 1
ATOM 3021 C CA . ASN A 1 389 ? 12.696 18.166 15.854 1.00 67.12 389 ASN A CA 1
ATOM 3022 C C . ASN A 1 389 ? 11.465 19.087 15.719 1.00 67.12 389 ASN A C 1
ATOM 3024 O O . ASN A 1 389 ? 11.516 20.110 15.024 1.00 67.12 389 ASN A O 1
ATOM 3028 N N . GLN A 1 390 ? 10.362 18.726 16.383 1.00 55.78 390 GLN A N 1
ATOM 3029 C CA . GLN A 1 390 ? 9.079 19.423 16.279 1.00 55.78 390 GLN A CA 1
ATOM 3030 C C . GLN A 1 390 ? 9.103 20.858 16.837 1.00 55.78 390 GLN A C 1
ATOM 3032 O O . GLN A 1 390 ? 8.337 21.690 16.350 1.00 55.78 390 GLN A O 1
ATOM 3037 N N . GLU A 1 391 ? 9.993 21.182 17.786 1.00 51.84 391 GLU A N 1
ATOM 3038 C CA . GLU A 1 391 ? 10.054 22.523 18.393 1.00 51.84 391 GLU A CA 1
ATOM 3039 C C . GLU A 1 391 ? 10.628 23.576 17.437 1.00 51.84 391 GLU A C 1
ATOM 3041 O O . GLU A 1 391 ? 10.159 24.713 17.416 1.00 51.84 391 GLU A O 1
ATOM 3046 N N . ASN A 1 392 ? 11.590 23.194 16.588 1.00 50.81 392 ASN A N 1
ATOM 3047 C CA . ASN A 1 392 ? 12.274 24.136 15.697 1.00 50.81 392 ASN A CA 1
ATOM 3048 C C . ASN A 1 392 ? 12.051 23.876 14.201 1.00 50.81 392 ASN A C 1
ATOM 3050 O O . ASN A 1 392 ? 12.438 24.732 13.405 1.00 50.81 392 ASN A O 1
ATOM 3054 N N . LYS A 1 393 ? 11.455 22.737 13.794 1.00 51.78 393 LYS A N 1
ATOM 3055 C CA . LYS A 1 393 ? 11.170 22.299 12.397 1.00 51.78 393 LYS A CA 1
ATOM 3056 C C . LYS A 1 393 ? 12.322 22.463 11.380 1.00 51.78 393 LYS A C 1
ATOM 3058 O O . LYS A 1 393 ? 12.120 22.294 10.181 1.00 51.78 393 LYS A O 1
ATOM 3063 N N . LYS A 1 394 ? 13.519 22.827 11.841 1.00 50.62 394 LYS A N 1
ATOM 3064 C CA . LYS A 1 394 ? 14.688 23.237 11.046 1.00 50.62 394 LYS A CA 1
ATOM 3065 C C . LYS A 1 394 ? 15.976 22.558 11.499 1.00 50.62 394 LYS A C 1
ATOM 3067 O O . LYS A 1 394 ? 16.968 22.637 10.784 1.00 50.62 394 LYS A O 1
ATOM 3072 N N . GLU A 1 395 ? 15.969 21.908 12.660 1.00 55.28 395 GLU A N 1
ATOM 3073 C CA . GLU A 1 395 ? 17.117 21.162 13.167 1.00 55.28 395 GLU A CA 1
ATOM 3074 C C . GLU A 1 395 ? 16.825 19.664 13.067 1.00 55.28 395 GLU A C 1
ATOM 3076 O O . GLU A 1 395 ? 15.845 19.152 13.614 1.00 55.28 395 GLU A O 1
ATOM 3081 N N . ILE A 1 396 ? 17.673 18.995 12.291 1.00 56.47 396 ILE A N 1
ATOM 3082 C CA . ILE A 1 396 ? 17.732 17.545 12.131 1.00 56.47 396 ILE A CA 1
ATOM 3083 C C . ILE A 1 396 ? 18.049 16.942 13.508 1.00 56.47 396 ILE A C 1
ATOM 3085 O O . ILE A 1 396 ? 18.979 17.403 14.175 1.00 56.47 396 ILE A O 1
ATOM 3089 N N . VAL A 1 397 ? 17.278 15.946 13.959 1.00 59.78 397 VAL A N 1
ATOM 3090 C CA . VAL A 1 397 ? 17.576 15.251 15.222 1.00 59.78 397 VAL A CA 1
ATOM 3091 C C . VAL A 1 397 ? 18.969 14.608 15.100 1.00 59.78 397 VAL A C 1
ATOM 3093 O O . VAL A 1 397 ? 19.276 14.024 14.059 1.00 59.78 397 VAL A O 1
ATOM 3096 N N . PRO A 1 398 ? 19.855 14.710 16.108 1.00 66.00 398 PRO A N 1
ATOM 3097 C CA . PRO A 1 398 ? 21.127 13.995 16.072 1.00 66.00 398 PRO A CA 1
ATOM 3098 C C . PRO A 1 398 ? 20.906 12.495 15.819 1.00 66.00 398 PRO A C 1
ATOM 3100 O O . PRO A 1 398 ? 20.100 11.877 16.506 1.00 66.00 398 PRO A O 1
ATOM 3103 N N . GLY A 1 399 ? 21.632 11.912 14.859 1.00 78.38 399 GLY A N 1
ATOM 3104 C CA . GLY A 1 399 ? 21.562 10.473 14.561 1.00 78.38 399 GLY A CA 1
ATOM 3105 C C . GLY A 1 399 ? 20.804 10.079 13.290 1.00 78.38 399 GLY A C 1
ATOM 3106 O O . GLY A 1 399 ? 20.548 8.895 13.100 1.00 78.38 399 GLY A O 1
ATOM 3107 N N . CYS A 1 400 ? 20.462 11.025 12.412 1.00 87.94 400 CYS A N 1
ATOM 3108 C CA . CYS A 1 400 ? 19.924 10.673 11.098 1.00 87.94 400 CYS A CA 1
ATOM 3109 C C . CYS A 1 400 ? 20.931 9.902 10.242 1.00 87.94 400 CYS A C 1
ATOM 3111 O O . CYS A 1 400 ? 22.133 10.191 10.273 1.00 87.94 400 CYS A O 1
ATOM 3113 N N . ALA A 1 401 ? 20.407 8.990 9.425 1.00 88.06 401 ALA A N 1
ATOM 3114 C CA . ALA A 1 401 ? 21.154 8.292 8.395 1.00 88.06 401 ALA A CA 1
ATOM 3115 C C . ALA A 1 401 ? 21.752 9.279 7.376 1.00 88.06 401 ALA A C 1
ATOM 3117 O O . ALA A 1 401 ? 21.438 10.475 7.345 1.00 88.06 401 ALA A O 1
ATOM 3118 N N . PHE A 1 402 ? 22.645 8.787 6.534 1.00 88.88 402 PHE A N 1
ATOM 3119 C CA . PHE A 1 402 ? 23.364 9.579 5.544 1.00 88.88 402 PHE A CA 1
ATOM 3120 C C . PHE A 1 402 ? 22.834 9.299 4.148 1.00 88.88 402 PHE A C 1
ATOM 3122 O O . PHE A 1 402 ? 22.398 8.188 3.866 1.00 88.88 402 PHE A O 1
ATOM 3129 N N . ASN A 1 403 ? 22.877 10.302 3.270 1.00 85.62 403 ASN A N 1
ATOM 3130 C CA . ASN A 1 403 ? 22.377 10.173 1.907 1.00 85.62 403 ASN A CA 1
ATOM 3131 C C . ASN A 1 403 ? 23.472 9.675 0.934 1.00 85.62 403 ASN A C 1
ATOM 3133 O O . ASN A 1 403 ? 24.200 10.514 0.398 1.00 85.62 403 ASN A O 1
ATOM 3137 N N . PRO A 1 404 ? 23.574 8.364 0.627 1.00 80.31 404 PRO A N 1
ATOM 3138 C CA . PRO A 1 404 ? 24.611 7.817 -0.251 1.00 80.31 404 PRO A CA 1
ATOM 3139 C C . PRO A 1 404 ? 24.539 8.347 -1.688 1.00 80.31 404 PRO A C 1
ATOM 3141 O O . PRO A 1 404 ? 25.540 8.295 -2.400 1.00 80.31 404 PRO A O 1
ATOM 3144 N N . SER A 1 405 ? 23.384 8.875 -2.116 1.00 74.12 405 SER A N 1
ATOM 3145 C CA . SER A 1 405 ? 23.180 9.424 -3.461 1.00 74.12 405 SER A CA 1
ATOM 3146 C C . SER A 1 405 ? 23.542 10.906 -3.585 1.00 74.12 405 SER A C 1
ATOM 3148 O O . SER A 1 405 ? 23.430 11.467 -4.676 1.00 74.12 405 SER A O 1
ATOM 3150 N N . ALA A 1 406 ? 24.009 11.552 -2.508 1.00 69.12 406 ALA A N 1
ATOM 3151 C CA . ALA A 1 406 ? 24.563 12.902 -2.564 1.00 69.12 406 ALA A CA 1
ATOM 3152 C C . ALA A 1 406 ? 25.861 12.889 -3.393 1.00 69.12 406 ALA A C 1
ATOM 3154 O O . ALA A 1 406 ? 26.961 12.729 -2.867 1.00 69.12 406 ALA A O 1
ATOM 3155 N N . ASN A 1 407 ? 25.716 12.988 -4.715 1.00 57.69 407 ASN A N 1
ATOM 3156 C CA . ASN A 1 407 ? 26.814 12.881 -5.663 1.00 57.69 407 ASN A CA 1
ATOM 3157 C C . ASN A 1 407 ? 27.856 14.005 -5.461 1.00 57.69 407 ASN A C 1
ATOM 3159 O O . ASN A 1 407 ? 27.608 15.053 -4.854 1.00 57.69 407 ASN A O 1
ATOM 3163 N N . SER A 1 408 ? 29.033 13.804 -6.052 1.00 50.09 408 SER A N 1
ATOM 3164 C CA . SER A 1 408 ? 30.144 14.757 -6.025 1.00 50.09 408 SER A CA 1
ATOM 3165 C C . SER A 1 408 ? 29.963 15.980 -6.937 1.00 50.09 408 SER A C 1
ATOM 3167 O O . SER A 1 408 ? 30.756 16.912 -6.851 1.00 50.09 408 SER A O 1
ATOM 3169 N N . THR A 1 409 ? 28.961 16.030 -7.814 1.00 49.56 409 THR A N 1
ATOM 3170 C CA . THR A 1 409 ? 28.718 17.193 -8.686 1.00 49.56 409 THR A CA 1
ATOM 3171 C C . THR A 1 409 ? 27.861 18.265 -8.012 1.00 49.56 409 THR A C 1
ATOM 3173 O O . THR A 1 409 ? 28.168 19.448 -8.144 1.00 49.56 409 THR A O 1
ATOM 3176 N N . ASP A 1 410 ? 26.870 17.865 -7.213 1.00 47.16 410 ASP A N 1
ATOM 3177 C CA . ASP A 1 410 ? 26.020 18.744 -6.402 1.00 47.16 410 ASP A CA 1
ATOM 3178 C C . ASP A 1 410 ? 26.647 19.007 -5.023 1.00 47.16 410 ASP A C 1
ATOM 3180 O O . ASP A 1 410 ? 26.500 20.091 -4.452 1.00 47.16 410 ASP A O 1
ATOM 3184 N N . PHE A 1 411 ? 27.433 18.047 -4.515 1.00 54.19 411 PHE A N 1
ATOM 3185 C CA . PHE A 1 411 ? 28.206 18.174 -3.281 1.00 54.19 411 PHE A CA 1
ATOM 3186 C C . PHE A 1 411 ? 29.654 17.668 -3.450 1.00 54.19 411 PHE A C 1
ATOM 3188 O O . PHE A 1 411 ? 30.038 16.656 -2.859 1.00 54.19 411 PHE A O 1
ATOM 3195 N N . PRO A 1 412 ? 30.535 18.414 -4.151 1.00 57.66 412 PRO A N 1
ATOM 3196 C CA . PRO A 1 412 ? 31.945 18.045 -4.398 1.00 57.66 412 PRO A CA 1
ATOM 3197 C C . PRO A 1 412 ? 32.820 17.846 -3.154 1.00 57.66 412 PRO A C 1
ATOM 3199 O O . PRO A 1 412 ? 34.006 17.543 -3.262 1.00 57.66 412 PRO A O 1
ATOM 3202 N N . LYS A 1 413 ? 32.251 18.002 -1.958 1.00 61.84 413 LYS A N 1
ATOM 3203 C CA . LYS A 1 413 ? 32.907 17.765 -0.673 1.00 61.84 413 LYS A CA 1
ATOM 3204 C C . LYS A 1 413 ? 32.897 16.290 -0.238 1.00 61.84 413 LYS A C 1
ATOM 3206 O O . LYS A 1 413 ? 33.576 15.984 0.737 1.00 61.84 413 LYS A O 1
ATOM 3211 N N . PHE A 1 414 ? 32.172 15.401 -0.929 1.00 69.25 414 PHE A N 1
ATOM 3212 C CA . PHE A 1 414 ? 31.825 14.060 -0.426 1.00 69.25 414 PHE A CA 1
ATOM 3213 C C . PHE A 1 414 ? 32.080 12.901 -1.420 1.00 69.25 414 PHE A C 1
ATOM 3215 O O . PHE A 1 414 ? 31.174 12.117 -1.696 1.00 69.25 414 PHE A O 1
ATOM 3222 N N . PRO A 1 415 ? 33.300 12.745 -1.972 1.00 67.25 415 PRO A N 1
ATOM 3223 C CA . PRO A 1 415 ? 33.589 11.720 -2.985 1.00 67.25 415 PRO A CA 1
ATOM 3224 C C . PRO A 1 415 ? 33.436 10.274 -2.479 1.00 67.25 415 PRO A C 1
ATOM 3226 O O . PRO A 1 415 ? 33.157 9.386 -3.277 1.00 67.25 415 PRO A O 1
ATOM 3229 N N . ASP A 1 416 ? 33.572 10.049 -1.169 1.00 75.69 416 ASP A N 1
ATOM 3230 C CA . ASP A 1 416 ? 33.520 8.717 -0.558 1.00 75.69 416 ASP A CA 1
ATOM 3231 C C . ASP A 1 416 ? 32.146 8.379 0.051 1.00 75.69 416 ASP A C 1
ATOM 3233 O O . ASP A 1 416 ? 32.025 7.333 0.692 1.00 75.69 416 ASP A O 1
ATOM 3237 N N . CYS A 1 417 ? 31.115 9.234 -0.099 1.00 77.88 417 CYS A N 1
ATOM 3238 C CA . CYS A 1 417 ? 29.836 9.018 0.598 1.00 77.88 417 CYS A CA 1
ATOM 3239 C C . CYS A 1 417 ? 29.219 7.649 0.258 1.00 77.88 417 CYS A C 1
ATOM 3241 O O . CYS A 1 417 ? 28.799 6.935 1.163 1.00 77.88 417 CYS A O 1
ATOM 3243 N N . LEU A 1 418 ? 29.217 7.249 -1.017 1.00 75.06 418 LEU A N 1
ATOM 3244 C CA . LEU A 1 418 ? 28.589 5.998 -1.458 1.00 75.06 418 LEU A CA 1
ATOM 3245 C C . LEU A 1 418 ? 29.203 4.747 -0.808 1.00 75.06 418 LEU A C 1
ATOM 3247 O O . LEU A 1 418 ? 28.518 3.748 -0.605 1.00 75.06 418 LEU A O 1
ATOM 3251 N N . THR A 1 419 ? 30.498 4.780 -0.495 1.00 77.81 419 THR A N 1
ATOM 3252 C CA . THR A 1 419 ? 31.224 3.636 0.077 1.00 77.81 419 THR A CA 1
ATOM 3253 C C . THR A 1 419 ? 31.427 3.741 1.586 1.00 77.81 419 THR A C 1
ATOM 3255 O O . THR A 1 419 ? 31.664 2.726 2.232 1.00 77.81 419 THR A O 1
ATOM 3258 N N . ASN A 1 420 ? 31.385 4.957 2.140 1.00 81.00 420 ASN A N 1
ATOM 3259 C CA . ASN A 1 420 ? 31.657 5.243 3.547 1.00 81.00 420 ASN A CA 1
ATOM 3260 C C . ASN A 1 420 ? 30.848 6.467 4.043 1.00 81.00 420 ASN A C 1
ATOM 3262 O O . ASN A 1 420 ? 31.426 7.539 4.303 1.00 81.00 420 ASN A O 1
ATOM 3266 N N . PRO A 1 421 ? 29.513 6.330 4.147 1.00 82.81 421 PRO A N 1
ATOM 3267 C CA . PRO A 1 421 ? 28.619 7.373 4.618 1.00 82.81 421 PRO A CA 1
ATOM 3268 C C . PRO A 1 421 ? 28.873 7.685 6.099 1.00 82.81 421 PRO A C 1
ATOM 3270 O O . PRO A 1 421 ? 28.485 6.952 7.001 1.00 82.81 421 PRO A O 1
ATOM 3273 N N . THR A 1 422 ? 29.524 8.817 6.362 1.00 81.81 422 THR A N 1
ATOM 3274 C CA . THR A 1 422 ? 29.750 9.343 7.717 1.00 81.81 422 THR A CA 1
ATOM 3275 C C . THR A 1 422 ? 29.445 10.830 7.747 1.00 81.81 422 THR A C 1
ATOM 3277 O O . THR A 1 422 ? 29.457 11.482 6.707 1.00 81.81 422 THR A O 1
ATOM 3280 N N . SER A 1 423 ? 29.301 11.424 8.932 1.00 79.31 423 SER A N 1
ATOM 3281 C CA . SER A 1 423 ? 29.082 12.874 9.070 1.00 79.31 423 SER A CA 1
ATOM 3282 C C . SER A 1 423 ? 30.207 13.738 8.484 1.00 79.31 423 SER A C 1
ATOM 3284 O O . SER A 1 423 ? 30.003 14.917 8.203 1.00 79.31 423 SER A O 1
ATOM 3286 N N . LYS A 1 424 ? 31.403 13.166 8.284 1.00 81.56 424 LYS A N 1
ATOM 3287 C CA . LYS A 1 424 ? 32.531 13.822 7.611 1.00 81.56 424 LYS A CA 1
ATOM 3288 C C . LYS A 1 424 ? 32.447 13.709 6.088 1.00 81.56 424 LYS A C 1
ATOM 3290 O O . LYS A 1 424 ? 32.901 14.614 5.390 1.00 81.56 424 LYS A O 1
ATOM 3295 N N . ASN A 1 425 ? 31.907 12.598 5.600 1.00 82.38 425 ASN A N 1
ATOM 3296 C CA . ASN A 1 425 ? 31.959 12.212 4.197 1.00 82.38 425 ASN A CA 1
ATOM 3297 C C . ASN A 1 425 ? 30.607 12.315 3.499 1.00 82.38 425 ASN A C 1
ATOM 3299 O O . ASN A 1 425 ? 30.577 12.066 2.305 1.00 82.38 425 ASN A O 1
ATOM 3303 N N . CYS A 1 426 ? 29.518 12.637 4.202 1.00 83.00 426 CYS A N 1
ATOM 3304 C CA . CYS A 1 426 ? 28.180 12.631 3.637 1.00 83.00 426 CYS A CA 1
ATOM 3305 C C . CYS A 1 426 ? 27.195 13.541 4.393 1.00 83.00 426 CYS A C 1
ATOM 3307 O O . CYS A 1 426 ? 27.254 13.612 5.625 1.00 83.00 426 CYS A O 1
ATOM 3309 N N . PRO A 1 427 ? 26.258 14.220 3.703 1.00 84.94 427 PRO A N 1
ATOM 3310 C CA . PRO A 1 427 ? 25.148 14.881 4.374 1.00 84.94 427 PRO A CA 1
ATOM 3311 C C . PRO A 1 427 ? 24.171 13.858 4.970 1.00 84.94 427 PRO A C 1
ATOM 3313 O O . PRO A 1 427 ? 23.949 12.783 4.409 1.00 84.94 427 PRO A O 1
ATOM 3316 N N . SER A 1 428 ? 23.548 14.218 6.092 1.00 86.81 428 SER A N 1
ATOM 3317 C CA . SER A 1 428 ? 22.403 13.473 6.621 1.00 86.81 428 SER A CA 1
ATOM 3318 C C . SER A 1 428 ? 21.205 13.561 5.673 1.00 86.81 428 SER A C 1
ATOM 3320 O O . SER A 1 428 ? 21.016 14.580 5.002 1.00 86.81 428 SER A O 1
ATOM 3322 N N . ILE A 1 429 ? 20.378 12.517 5.642 1.00 88.94 429 ILE A N 1
ATOM 3323 C CA . ILE A 1 429 ? 19.083 12.571 4.956 1.00 88.94 429 ILE A CA 1
ATOM 3324 C C . ILE A 1 429 ? 18.164 13.607 5.624 1.00 88.94 429 ILE A C 1
ATOM 3326 O O . ILE A 1 429 ? 18.223 13.842 6.834 1.00 88.94 429 ILE A O 1
ATOM 3330 N N . GLY A 1 430 ? 17.332 14.261 4.812 1.00 88.25 430 GLY A N 1
ATOM 3331 C CA . GLY A 1 430 ? 16.331 15.219 5.283 1.00 88.25 430 GLY A CA 1
ATOM 3332 C C . GLY A 1 430 ? 15.072 14.540 5.826 1.00 88.25 430 GLY A C 1
ATOM 3333 O O . GLY A 1 430 ? 14.970 13.318 5.847 1.00 88.25 430 GLY A O 1
ATOM 3334 N N . GLY A 1 431 ? 14.080 15.340 6.224 1.00 88.25 431 GLY A N 1
ATOM 3335 C CA . GLY A 1 431 ? 12.777 14.852 6.700 1.00 88.25 431 GLY A CA 1
ATOM 3336 C C . GLY A 1 431 ? 11.752 14.582 5.603 1.00 88.25 431 GLY A C 1
ATOM 3337 O O . GLY A 1 431 ? 10.560 14.723 5.848 1.00 88.25 431 GLY A O 1
ATOM 3338 N N . THR A 1 432 ? 12.208 14.265 4.393 1.00 91.25 432 THR A N 1
ATOM 3339 C CA . THR A 1 432 ? 11.352 13.928 3.252 1.00 91.25 432 THR A CA 1
ATOM 3340 C C . THR A 1 432 ? 11.498 12.444 2.974 1.00 91.25 432 THR A C 1
ATOM 3342 O O . THR A 1 432 ? 12.621 11.959 2.834 1.00 91.25 432 THR A O 1
ATOM 3345 N N . ASP A 1 433 ? 10.373 11.746 2.899 1.00 93.31 433 ASP A N 1
ATOM 3346 C CA . ASP A 1 433 ? 10.318 10.400 2.361 1.00 93.31 433 ASP A CA 1
ATOM 3347 C C . ASP A 1 433 ? 10.190 10.451 0.834 1.00 93.31 433 ASP A C 1
ATOM 3349 O O . ASP A 1 433 ? 9.504 11.320 0.285 1.00 93.31 433 ASP A O 1
ATOM 3353 N N . PHE A 1 434 ? 10.819 9.495 0.161 1.00 93.62 434 PHE A N 1
ATOM 3354 C CA . PHE A 1 434 ? 10.678 9.263 -1.272 1.00 93.62 434 PHE A CA 1
ATOM 3355 C C . PHE A 1 434 ? 10.152 7.851 -1.466 1.00 93.62 434 PHE A C 1
ATOM 3357 O O . PHE A 1 434 ? 10.635 6.922 -0.823 1.00 93.62 434 PHE A O 1
ATOM 3364 N N . PHE A 1 435 ? 9.160 7.698 -2.325 1.00 93.31 435 PHE A N 1
ATOM 3365 C CA . PHE A 1 435 ? 8.541 6.419 -2.610 1.00 93.31 435 PHE A CA 1
ATOM 3366 C C . PHE A 1 435 ? 8.324 6.289 -4.094 1.00 93.31 435 PHE A C 1
ATOM 3368 O O . PHE A 1 435 ? 7.771 7.191 -4.727 1.00 93.31 435 PHE A O 1
ATOM 3375 N N . ASP A 1 436 ? 8.615 5.113 -4.609 1.00 93.50 436 ASP A N 1
ATOM 3376 C CA . ASP A 1 436 ? 8.137 4.734 -5.914 1.00 93.50 436 ASP A CA 1
ATOM 3377 C C . ASP A 1 436 ? 7.775 3.255 -5.975 1.00 93.50 436 ASP A C 1
ATOM 3379 O O . ASP A 1 436 ? 8.081 2.441 -5.100 1.00 93.50 436 ASP A O 1
ATOM 3383 N N . VAL A 1 437 ? 6.997 2.950 -7.004 1.00 95.81 437 VAL A N 1
ATOM 3384 C CA . VAL A 1 437 ? 6.740 1.586 -7.434 1.00 95.81 437 VAL A CA 1
ATOM 3385 C C . VAL A 1 437 ? 7.382 1.475 -8.792 1.00 95.81 437 VAL A C 1
ATOM 3387 O O . VAL A 1 437 ? 7.115 2.319 -9.650 1.00 95.81 437 VAL A O 1
ATOM 3390 N N . SER A 1 438 ? 8.163 0.430 -9.004 1.00 96.19 438 SER A N 1
ATOM 3391 C CA . SER A 1 438 ? 9.006 0.324 -10.181 1.00 96.19 438 SER A CA 1
ATOM 3392 C C . SER A 1 438 ? 8.796 -0.995 -10.905 1.00 96.19 438 SER A C 1
ATOM 3394 O O . SER A 1 438 ? 8.655 -2.066 -10.310 1.00 96.19 438 SER A O 1
ATOM 3396 N N . THR A 1 439 ? 8.732 -0.876 -12.228 1.00 96.75 439 THR A N 1
ATOM 3397 C CA . THR A 1 439 ? 8.716 -1.982 -13.188 1.00 96.75 439 THR A CA 1
ATOM 3398 C C . THR A 1 439 ? 9.872 -1.879 -14.178 1.00 96.75 439 THR A C 1
ATOM 3400 O O . THR A 1 439 ? 9.837 -2.473 -15.260 1.00 96.75 439 THR A O 1
ATOM 3403 N N . VAL A 1 440 ? 10.910 -1.120 -13.814 1.00 96.12 440 VAL A N 1
ATOM 3404 C CA . VAL A 1 440 ? 12.168 -1.016 -14.568 1.00 96.12 440 VAL A CA 1
ATOM 3405 C C . VAL A 1 440 ? 12.773 -2.403 -14.785 1.00 96.12 440 VAL A C 1
ATOM 3407 O O . VAL A 1 440 ? 13.241 -2.724 -15.881 1.00 96.12 440 VAL A O 1
ATOM 3410 N N . ASP A 1 441 ? 12.642 -3.262 -13.778 1.00 94.69 441 ASP A N 1
ATOM 3411 C CA . ASP A 1 441 ? 13.140 -4.633 -13.785 1.00 94.69 441 ASP A CA 1
ATOM 3412 C C . ASP A 1 441 ? 12.160 -5.651 -14.393 1.00 94.69 441 ASP A C 1
ATOM 3414 O O . ASP A 1 441 ? 12.460 -6.836 -14.519 1.00 94.69 441 ASP A O 1
ATOM 3418 N N . GLY A 1 442 ? 10.976 -5.207 -14.807 1.00 96.12 442 GLY A N 1
ATOM 3419 C CA . GLY A 1 442 ? 9.860 -6.085 -15.135 1.00 96.12 442 GLY A CA 1
ATOM 3420 C C . GLY A 1 442 ? 8.764 -6.006 -14.081 1.00 96.12 442 GLY A C 1
ATOM 3421 O O . GLY A 1 442 ? 8.747 -5.110 -13.245 1.00 96.12 442 GLY A O 1
ATOM 3422 N N . TYR A 1 443 ? 7.828 -6.948 -14.101 1.00 96.69 443 TYR A N 1
ATOM 3423 C CA . TYR A 1 443 ? 6.856 -7.083 -13.019 1.00 96.69 443 TYR A CA 1
ATOM 3424 C C . TYR A 1 443 ? 6.427 -8.526 -12.785 1.00 96.69 443 TYR A C 1
ATOM 3426 O O . TYR A 1 443 ? 6.405 -9.364 -13.692 1.00 96.69 443 TYR A O 1
ATOM 3434 N N . THR A 1 444 ? 6.062 -8.804 -11.536 1.00 95.81 444 THR A N 1
ATOM 3435 C CA . THR A 1 444 ? 5.605 -10.115 -11.067 1.00 95.81 444 THR A CA 1
ATOM 3436 C C . THR A 1 444 ? 4.321 -9.971 -10.260 1.00 95.81 444 THR A C 1
ATOM 3438 O O . THR A 1 444 ? 3.245 -10.326 -10.732 1.00 95.81 444 THR A O 1
ATOM 3441 N N . ILE A 1 445 ? 4.410 -9.444 -9.042 1.00 95.06 445 ILE A N 1
ATOM 3442 C CA . ILE A 1 445 ? 3.278 -9.328 -8.122 1.00 95.06 445 ILE A CA 1
ATOM 3443 C C . ILE A 1 445 ? 2.668 -7.923 -8.245 1.00 95.06 445 ILE A C 1
ATOM 3445 O O . ILE A 1 445 ? 3.401 -6.941 -8.104 1.00 95.06 445 ILE A O 1
ATOM 3449 N N . PRO A 1 446 ? 1.354 -7.791 -8.504 1.00 93.62 446 PRO A N 1
ATOM 3450 C CA . PRO A 1 446 ? 0.688 -6.494 -8.503 1.00 93.62 446 PRO A CA 1
ATOM 3451 C C . PRO A 1 446 ? 0.610 -5.932 -7.086 1.00 93.62 446 PRO A C 1
ATOM 3453 O O . PRO A 1 446 ? 0.431 -6.681 -6.121 1.00 93.62 446 PRO A O 1
ATOM 3456 N N . LEU A 1 447 ? 0.711 -4.612 -6.960 1.00 95.19 447 LEU A N 1
ATOM 3457 C CA . LEU A 1 447 ? 0.727 -3.937 -5.665 1.00 95.19 447 LEU A CA 1
ATOM 3458 C C . LEU A 1 447 ? -0.015 -2.600 -5.700 1.00 95.19 447 LEU A C 1
ATOM 3460 O O . LEU A 1 447 ? -0.166 -1.988 -6.747 1.00 95.19 447 LEU A O 1
ATOM 3464 N N . PHE A 1 448 ? -0.498 -2.133 -4.562 1.00 93.19 448 PHE A N 1
ATOM 3465 C CA . PHE A 1 448 ? -1.137 -0.830 -4.427 1.00 93.19 448 PHE A CA 1
ATOM 3466 C C . PHE A 1 448 ? -0.499 -0.095 -3.258 1.00 93.19 448 PHE A C 1
ATOM 3468 O O . PHE A 1 448 ? -0.553 -0.575 -2.127 1.00 93.19 448 PHE A O 1
ATOM 3475 N N . LEU A 1 449 ? 0.133 1.038 -3.544 1.00 94.94 449 LEU A N 1
ATOM 3476 C CA . LEU A 1 449 ? 0.740 1.902 -2.541 1.00 94.94 449 LEU A CA 1
ATOM 3477 C C . LEU A 1 449 ? -0.245 3.010 -2.171 1.00 94.94 449 LEU A C 1
ATOM 3479 O O . LEU A 1 449 ? -0.732 3.724 -3.047 1.00 94.94 449 LEU A O 1
ATOM 3483 N N . GLU A 1 450 ? -0.470 3.194 -0.878 1.00 92.56 450 GLU A N 1
ATOM 3484 C CA . GLU A 1 450 ? -1.205 4.308 -0.290 1.00 92.56 450 GLU A CA 1
ATOM 3485 C C . GLU A 1 450 ? -0.359 4.932 0.821 1.00 92.56 450 GLU A C 1
ATOM 3487 O O . GLU A 1 450 ? 0.136 4.239 1.705 1.00 92.56 450 GLU A O 1
ATOM 3492 N N . VAL A 1 451 ? -0.204 6.250 0.796 1.00 89.56 451 VAL A N 1
ATOM 3493 C CA . VAL A 1 451 ? 0.411 7.020 1.873 1.00 89.56 451 VAL A CA 1
ATOM 3494 C C . VAL A 1 451 ? -0.648 7.928 2.471 1.00 89.56 451 VAL A C 1
ATOM 3496 O O . VAL A 1 451 ? -1.196 8.802 1.802 1.00 89.56 451 VAL A O 1
ATOM 3499 N N . LYS A 1 452 ? -0.946 7.715 3.749 1.00 80.12 452 LYS A N 1
ATOM 3500 C CA . LYS A 1 452 ? -1.902 8.519 4.503 1.00 80.12 452 LYS A CA 1
ATOM 3501 C C . LYS A 1 452 ? -1.177 9.695 5.120 1.00 80.12 452 LYS A C 1
ATOM 3503 O O . LYS A 1 452 ? -0.401 9.516 6.058 1.00 80.12 452 LYS A O 1
ATOM 3508 N N . GLY A 1 453 ? -1.449 10.861 4.544 1.00 69.88 453 GLY A N 1
ATOM 3509 C CA . GLY A 1 453 ? -0.764 12.103 4.840 1.00 69.88 453 GLY A CA 1
ATOM 3510 C C . GLY A 1 453 ? -1.225 13.262 3.973 1.00 69.88 453 GLY A C 1
ATOM 3511 O O . GLY A 1 453 ? -1.793 13.048 2.904 1.00 69.88 453 GLY A O 1
ATOM 3512 N N . SER A 1 454 ? -0.985 14.496 4.419 1.00 63.31 454 SER A N 1
ATOM 3513 C CA . SER A 1 454 ? -1.501 15.697 3.739 1.00 63.31 454 SER A CA 1
ATOM 3514 C C . SER A 1 454 ? -0.487 16.382 2.818 1.00 63.31 454 SER A C 1
ATOM 3516 O O . SER A 1 454 ? -0.822 17.366 2.169 1.00 63.31 454 SER A O 1
ATOM 3518 N N . ASN A 1 455 ? 0.767 15.917 2.767 1.00 78.25 455 ASN A N 1
ATOM 3519 C CA . ASN A 1 455 ? 1.847 16.612 2.048 1.00 78.25 455 ASN A CA 1
ATOM 3520 C C . ASN A 1 455 ? 2.575 15.735 1.025 1.00 78.25 455 ASN A C 1
ATOM 3522 O O . ASN A 1 455 ? 3.751 15.966 0.739 1.00 78.25 455 ASN A O 1
ATOM 3526 N N . CYS A 1 456 ? 1.892 14.732 0.479 1.00 88.12 456 CYS A N 1
ATOM 3527 C CA . CYS A 1 456 ? 2.457 13.889 -0.563 1.00 88.12 456 CYS A CA 1
ATOM 3528 C C . CYS A 1 456 ? 2.237 14.480 -1.964 1.00 88.12 456 CYS A C 1
ATOM 3530 O O . CYS A 1 456 ? 1.159 14.994 -2.284 1.00 88.12 456 CYS A O 1
ATOM 3532 N N . ARG A 1 457 ? 3.266 14.425 -2.812 1.00 90.88 457 ARG A N 1
ATOM 3533 C CA . ARG A 1 457 ? 3.235 14.953 -4.183 1.00 90.88 457 ARG A CA 1
ATOM 3534 C C . ARG A 1 457 ? 4.194 14.222 -5.115 1.00 90.88 457 ARG A C 1
ATOM 3536 O O . ARG A 1 457 ? 5.228 13.731 -4.667 1.00 90.88 457 ARG A O 1
ATOM 3543 N N . ASP A 1 458 ? 3.903 14.252 -6.406 1.00 87.81 458 ASP A N 1
ATOM 3544 C CA . ASP A 1 458 ? 4.806 13.846 -7.486 1.00 87.81 458 ASP A CA 1
ATOM 3545 C C . ASP A 1 458 ? 5.143 15.037 -8.410 1.00 87.81 458 ASP A C 1
ATOM 3547 O O . ASP A 1 458 ? 4.901 16.203 -8.071 1.00 87.81 458 ASP A O 1
ATOM 3551 N N . GLY A 1 459 ? 5.721 14.757 -9.582 1.00 81.94 459 GLY A N 1
ATOM 3552 C CA . GLY A 1 459 ? 6.037 15.769 -10.593 1.00 81.94 459 GLY A CA 1
ATOM 3553 C C . GLY A 1 459 ? 4.817 16.471 -11.209 1.00 81.94 459 GLY A C 1
ATOM 3554 O O . GLY A 1 459 ? 4.976 17.529 -11.821 1.00 81.94 459 GLY A O 1
ATOM 3555 N N . LYS A 1 460 ? 3.605 15.923 -11.044 1.00 82.94 460 LYS A N 1
ATOM 3556 C CA . LYS A 1 460 ? 2.347 16.452 -11.596 1.00 82.94 460 LYS A CA 1
ATOM 3557 C C . LYS A 1 460 ? 1.470 17.140 -10.550 1.00 82.94 460 LYS A C 1
ATOM 3559 O O . LYS A 1 460 ? 0.631 17.960 -10.926 1.00 82.94 460 LYS A O 1
ATOM 3564 N N . GLY A 1 461 ? 1.663 16.869 -9.262 1.00 86.31 461 GLY A N 1
ATOM 3565 C CA . GLY A 1 461 ? 0.957 17.563 -8.190 1.00 86.31 461 GLY A CA 1
ATOM 3566 C C . GLY A 1 461 ? 0.727 16.705 -6.946 1.00 86.31 461 GLY A C 1
ATOM 3567 O O . GLY A 1 461 ? 1.477 15.766 -6.694 1.00 86.31 461 GLY A O 1
ATOM 3568 N N . PRO A 1 462 ? -0.287 17.043 -6.131 1.00 88.06 462 PRO A N 1
ATOM 3569 C CA . PRO A 1 462 ? -0.657 16.264 -4.956 1.00 88.06 462 PRO A CA 1
ATOM 3570 C C . PRO A 1 462 ? -1.040 14.832 -5.330 1.00 88.06 462 PRO A C 1
ATOM 3572 O O . PRO A 1 462 ? -1.888 14.616 -6.201 1.00 88.06 462 PRO A O 1
ATOM 3575 N N . ARG A 1 463 ? -0.436 13.862 -4.645 1.00 87.25 463 ARG A N 1
ATOM 3576 C CA . ARG A 1 463 ? -0.655 12.434 -4.877 1.00 87.25 463 ARG A CA 1
ATOM 3577 C C . ARG A 1 463 ? -0.312 11.653 -3.624 1.00 87.25 463 ARG A C 1
ATOM 3579 O O . ARG A 1 463 ? 0.760 11.843 -3.069 1.00 87.25 463 ARG A O 1
ATOM 3586 N N . THR A 1 464 ? -1.204 10.756 -3.230 1.00 88.31 464 THR A N 1
ATOM 3587 C CA . THR A 1 464 ? -1.062 9.893 -2.049 1.00 88.31 464 THR A CA 1
ATOM 3588 C C . THR A 1 464 ? -1.084 8.409 -2.399 1.00 88.31 464 THR A C 1
ATOM 3590 O O . THR A 1 464 ? -0.954 7.573 -1.514 1.00 88.31 464 THR A O 1
ATOM 3593 N N . THR A 1 465 ? -1.257 8.046 -3.672 1.00 91.00 465 THR A N 1
ATOM 3594 C CA . THR A 1 465 ? -1.381 6.646 -4.089 1.00 91.00 465 THR A CA 1
ATOM 3595 C C . THR A 1 465 ? -0.584 6.348 -5.350 1.00 91.00 465 THR A C 1
ATOM 3597 O O . THR A 1 465 ? -0.490 7.180 -6.252 1.00 91.00 465 THR A O 1
ATOM 3600 N N . THR A 1 466 ? -0.049 5.132 -5.446 1.00 91.50 466 THR A N 1
ATOM 3601 C CA . THR A 1 466 ? 0.480 4.557 -6.688 1.00 91.50 466 THR A CA 1
ATOM 3602 C C . THR A 1 466 ? -0.213 3.232 -6.923 1.00 91.50 466 THR A C 1
ATOM 3604 O O . THR A 1 466 ? 0.044 2.246 -6.233 1.00 91.50 466 THR A O 1
ATOM 3607 N N . ASP A 1 467 ? -1.109 3.220 -7.904 1.00 89.31 467 ASP A N 1
ATOM 3608 C CA . ASP A 1 467 ? -1.810 2.010 -8.289 1.00 89.31 467 ASP A CA 1
ATOM 3609 C C . ASP A 1 467 ? -0.945 1.199 -9.261 1.00 89.31 467 ASP A C 1
ATOM 3611 O O . ASP A 1 467 ? -0.639 1.653 -10.364 1.00 89.31 467 ASP A O 1
ATOM 3615 N N . ALA A 1 468 ? -0.523 0.017 -8.813 1.00 91.44 468 ALA A N 1
ATOM 3616 C CA . ALA A 1 468 ? 0.099 -1.037 -9.608 1.00 91.44 468 ALA A CA 1
ATOM 3617 C C . ALA A 1 468 ? -0.710 -2.348 -9.510 1.00 91.44 468 ALA A C 1
ATOM 3619 O O . ALA A 1 468 ? -0.206 -3.437 -9.802 1.00 91.44 468 ALA A O 1
ATOM 3620 N N . SER A 1 469 ? -1.977 -2.258 -9.078 1.00 86.81 469 SER A N 1
ATOM 3621 C CA . SER A 1 469 ? -2.904 -3.391 -8.993 1.00 86.81 469 SER A CA 1
ATOM 3622 C C . SER A 1 469 ? -3.148 -4.013 -10.361 1.00 86.81 469 SER A C 1
ATOM 3624 O O . SER A 1 469 ? -3.510 -5.185 -10.467 1.00 86.81 469 SER A O 1
ATOM 3626 N N . MET A 1 470 ? -2.911 -3.219 -11.406 1.00 84.00 470 MET A N 1
ATOM 3627 C CA . MET A 1 470 ? -3.093 -3.591 -12.791 1.00 84.00 470 MET A CA 1
ATOM 3628 C C . MET A 1 470 ? -1.938 -4.382 -13.410 1.00 84.00 470 MET A C 1
ATOM 3630 O O . MET A 1 470 ? -2.025 -4.752 -14.581 1.00 84.00 470 MET A O 1
ATOM 3634 N N . LEU A 1 471 ? -0.862 -4.648 -12.663 1.00 88.69 471 LEU A N 1
ATOM 3635 C CA . LEU A 1 471 ? 0.274 -5.449 -13.127 1.00 88.69 471 LEU A CA 1
ATOM 3636 C C . LEU A 1 471 ? -0.079 -6.944 -13.166 1.00 88.69 471 LEU A C 1
ATOM 3638 O O . LEU A 1 471 ? 0.427 -7.770 -12.410 1.00 88.69 471 LEU A O 1
ATOM 3642 N N . ASP A 1 472 ? -0.999 -7.283 -14.062 1.00 89.31 472 ASP A N 1
ATOM 3643 C CA . ASP A 1 472 ? -1.408 -8.640 -14.379 1.00 89.31 472 ASP A CA 1
ATOM 3644 C C . ASP A 1 472 ? -0.393 -9.277 -15.330 1.00 89.31 472 ASP A C 1
ATOM 3646 O O . ASP A 1 472 ? -0.265 -8.861 -16.481 1.00 89.31 472 ASP A O 1
ATOM 3650 N N . ILE A 1 473 ? 0.301 -10.324 -14.878 1.00 92.06 473 ILE A N 1
ATOM 3651 C CA . ILE A 1 473 ? 1.289 -11.044 -15.695 1.00 92.06 473 ILE A CA 1
ATOM 3652 C C . ILE A 1 473 ? 0.650 -11.566 -16.996 1.00 92.06 473 ILE A C 1
ATOM 3654 O O . ILE A 1 473 ? 1.298 -11.591 -18.041 1.00 92.06 473 ILE A O 1
ATOM 3658 N N . ALA A 1 474 ? -0.639 -11.927 -16.985 1.00 90.12 474 ALA A N 1
ATOM 3659 C CA . ALA A 1 474 ? -1.339 -12.364 -18.194 1.00 90.12 474 ALA A CA 1
ATOM 3660 C C . ALA A 1 474 ? -1.581 -11.228 -19.213 1.00 90.12 474 ALA A C 1
ATOM 3662 O O . ALA A 1 474 ? -1.898 -11.504 -20.370 1.00 90.12 474 ALA A O 1
ATOM 3663 N N . SER A 1 475 ? -1.423 -9.964 -18.808 1.00 91.06 475 SER A N 1
ATOM 3664 C CA . SER A 1 475 ? -1.504 -8.769 -19.662 1.00 91.06 475 SER A CA 1
ATOM 3665 C C . SER A 1 475 ? -0.155 -8.361 -20.270 1.00 91.06 475 SER A C 1
ATOM 3667 O O . SER A 1 475 ? -0.067 -7.343 -20.962 1.00 91.06 475 SER A O 1
ATOM 3669 N N . CYS A 1 476 ? 0.892 -9.149 -20.028 1.00 94.44 476 CYS A N 1
ATOM 3670 C CA . CYS A 1 476 ? 2.236 -8.863 -20.493 1.00 94.44 476 CYS A CA 1
ATOM 3671 C C . CYS A 1 476 ? 2.314 -8.769 -22.036 1.00 94.44 476 CYS A C 1
ATOM 3673 O O . CYS A 1 476 ? 1.856 -9.685 -22.727 1.00 94.44 476 CYS A O 1
ATOM 3675 N N . PRO A 1 477 ? 2.841 -7.657 -22.593 1.00 95.00 477 PRO A N 1
ATOM 3676 C CA . PRO A 1 477 ? 2.824 -7.416 -24.032 1.00 95.00 477 PRO A CA 1
ATOM 3677 C C . PRO A 1 477 ? 3.762 -8.323 -24.827 1.00 95.00 477 PRO A C 1
ATOM 3679 O O . PRO A 1 477 ? 4.616 -9.034 -24.297 1.00 95.00 477 PRO A O 1
ATOM 3682 N N . SER A 1 478 ? 3.651 -8.193 -26.145 1.00 95.69 478 SER A N 1
ATOM 3683 C CA . SER A 1 478 ? 4.718 -8.549 -27.073 1.00 95.69 478 SER A CA 1
ATOM 3684 C C . SER A 1 478 ? 5.160 -7.317 -27.856 1.00 95.69 478 SER A C 1
ATOM 3686 O O . SER A 1 478 ? 4.353 -6.435 -28.154 1.00 95.69 478 SER A O 1
ATOM 3688 N N . ASP A 1 479 ? 6.434 -7.264 -28.207 1.00 96.00 479 ASP A N 1
ATOM 3689 C CA . ASP A 1 479 ? 7.057 -6.241 -29.034 1.00 96.00 479 ASP A CA 1
ATOM 3690 C C . ASP A 1 479 ? 7.626 -6.850 -30.323 1.00 96.00 479 ASP A C 1
ATOM 3692 O O . ASP A 1 479 ? 7.794 -8.059 -30.446 1.00 96.00 479 ASP A O 1
ATOM 3696 N N . GLY A 1 480 ? 7.920 -6.022 -31.322 1.00 94.88 480 GLY A N 1
ATOM 3697 C CA . GLY A 1 480 ? 8.501 -6.497 -32.578 1.00 94.88 480 GLY A CA 1
ATOM 3698 C C . GLY A 1 480 ? 9.083 -5.354 -33.392 1.00 94.88 480 GLY A C 1
ATOM 3699 O O . GLY A 1 480 ? 9.300 -4.261 -32.878 1.00 94.88 480 GLY A O 1
ATOM 3700 N N . LYS A 1 481 ? 9.287 -5.571 -34.693 1.00 93.38 481 LYS A N 1
ATOM 3701 C CA . LYS A 1 481 ? 9.931 -4.597 -35.598 1.00 93.38 481 LYS A CA 1
ATOM 3702 C C . LYS A 1 481 ? 9.363 -3.172 -35.623 1.00 93.38 481 LYS A C 1
ATOM 3704 O O . LYS A 1 481 ? 9.994 -2.289 -36.187 1.00 93.38 481 LYS A O 1
ATOM 3709 N N . ALA A 1 482 ? 8.147 -2.956 -35.122 1.00 91.38 482 ALA A N 1
ATOM 3710 C CA . ALA A 1 482 ? 7.524 -1.634 -35.074 1.00 91.38 482 ALA A CA 1
ATOM 3711 C C . ALA A 1 482 ? 7.966 -0.804 -33.857 1.00 91.38 482 ALA A C 1
ATOM 3713 O O . ALA A 1 482 ? 7.756 0.405 -33.838 1.00 91.38 482 ALA A O 1
ATOM 3714 N N . THR A 1 483 ? 8.524 -1.450 -32.837 1.00 92.38 483 THR A N 1
ATOM 3715 C CA . THR A 1 483 ? 8.702 -0.876 -31.497 1.00 92.38 483 THR A CA 1
ATOM 3716 C C . THR A 1 483 ? 10.053 -1.210 -30.869 1.00 92.38 483 THR A C 1
ATOM 3718 O O . THR A 1 483 ? 10.479 -0.515 -29.951 1.00 92.38 483 THR A O 1
ATOM 3721 N N . LEU A 1 484 ? 10.756 -2.216 -31.394 1.00 93.75 484 LEU A N 1
ATOM 3722 C CA . LEU A 1 484 ? 12.091 -2.621 -30.971 1.00 93.75 484 LEU A CA 1
ATOM 3723 C C . LEU A 1 484 ? 13.068 -2.698 -32.140 1.00 93.75 484 LEU A C 1
ATOM 3725 O O . LEU A 1 484 ? 12.691 -2.954 -33.286 1.00 93.75 484 LEU A O 1
ATOM 3729 N N . TYR A 1 485 ? 14.346 -2.573 -31.799 1.00 93.62 485 TYR A N 1
ATOM 3730 C CA . TYR A 1 485 ? 15.470 -2.798 -32.693 1.00 93.62 485 TYR A CA 1
ATOM 3731 C C . TYR A 1 485 ? 16.655 -3.375 -31.917 1.00 93.62 485 TYR A C 1
ATOM 3733 O O . TYR A 1 485 ? 16.847 -3.035 -30.753 1.00 93.62 485 TYR A O 1
ATOM 3741 N N . SER A 1 486 ? 17.461 -4.211 -32.576 1.00 94.06 486 SER A N 1
ATOM 3742 C CA . SER A 1 486 ? 18.779 -4.596 -32.072 1.00 94.06 486 SER A CA 1
ATOM 3743 C C . SER A 1 486 ? 19.861 -4.411 -33.136 1.00 94.06 486 SER A C 1
ATOM 3745 O O . SER A 1 486 ? 19.644 -4.681 -34.318 1.00 94.06 486 SER A O 1
ATOM 3747 N N . ASP A 1 487 ? 21.036 -3.964 -32.708 1.00 92.88 487 ASP A N 1
ATOM 3748 C CA . ASP A 1 487 ? 22.286 -3.959 -33.466 1.00 92.88 487 ASP A CA 1
ATOM 3749 C C . ASP A 1 487 ? 22.991 -5.326 -33.443 1.00 92.88 487 ASP A C 1
ATOM 3751 O O . ASP A 1 487 ? 23.860 -5.582 -34.277 1.00 92.88 487 ASP A O 1
ATOM 3755 N N . ASN A 1 488 ? 22.567 -6.235 -32.561 1.00 94.88 488 ASN A N 1
ATOM 3756 C CA . ASN A 1 488 ? 22.921 -7.646 -32.616 1.00 94.88 488 ASN A CA 1
ATOM 3757 C C . ASN A 1 488 ? 22.036 -8.373 -33.646 1.00 94.88 488 ASN A C 1
ATOM 3759 O O . ASN A 1 488 ? 20.807 -8.383 -33.545 1.00 94.88 488 ASN A O 1
ATOM 3763 N N . GLU A 1 489 ? 22.659 -9.017 -34.634 1.00 95.62 489 GLU A N 1
ATOM 3764 C CA . GLU A 1 489 ? 21.951 -9.659 -35.747 1.00 95.62 489 GLU A CA 1
ATOM 3765 C C . GLU A 1 489 ? 21.009 -10.788 -35.294 1.00 95.62 489 GLU A C 1
ATOM 3767 O O . GLU A 1 489 ? 19.900 -10.904 -35.818 1.00 95.62 489 GLU A O 1
ATOM 3772 N N . GLN A 1 490 ? 21.403 -11.590 -34.297 1.00 96.12 490 GLN A N 1
ATOM 3773 C CA . GLN A 1 490 ? 20.590 -12.711 -33.813 1.00 96.12 490 GLN A CA 1
ATOM 3774 C C . GLN A 1 490 ? 19.366 -12.221 -33.041 1.00 96.12 490 GLN A C 1
ATOM 3776 O O . GLN A 1 490 ? 18.253 -12.692 -33.275 1.00 96.12 490 GLN A O 1
ATOM 3781 N N . GLN A 1 491 ? 19.555 -11.230 -32.169 1.00 95.62 491 GLN A N 1
ATOM 3782 C CA . GLN A 1 491 ? 18.453 -10.587 -31.455 1.00 95.62 491 GLN A CA 1
ATOM 3783 C C . GLN A 1 491 ? 17.495 -9.900 -32.433 1.00 95.62 491 GLN A C 1
ATOM 3785 O O . GLN A 1 491 ? 16.277 -10.075 -32.352 1.00 95.62 491 GLN A O 1
ATOM 3790 N N . ASN A 1 492 ? 18.034 -9.152 -33.401 1.00 95.25 492 ASN A N 1
ATOM 3791 C CA . ASN A 1 492 ? 17.218 -8.441 -34.374 1.00 95.25 492 ASN A CA 1
ATOM 3792 C C . ASN A 1 492 ? 16.437 -9.414 -35.262 1.00 95.25 492 ASN A C 1
ATOM 3794 O O . ASN A 1 492 ? 15.279 -9.154 -35.564 1.00 95.25 492 ASN A O 1
ATOM 3798 N N . ALA A 1 493 ? 17.001 -10.568 -35.630 1.00 96.38 493 ALA A N 1
ATOM 3799 C CA . ALA A 1 493 ? 16.268 -11.589 -36.378 1.00 96.38 493 ALA A CA 1
ATOM 3800 C C . ALA A 1 493 ? 14.991 -12.052 -35.647 1.00 96.38 493 ALA A C 1
ATOM 3802 O O . ALA A 1 493 ? 13.958 -12.241 -36.293 1.00 96.38 493 ALA A O 1
ATOM 3803 N N . LEU A 1 494 ? 15.032 -12.173 -34.315 1.00 96.25 494 LEU A N 1
ATOM 3804 C CA . LEU A 1 494 ? 13.858 -12.506 -33.502 1.00 96.25 494 LEU A CA 1
ATOM 3805 C C . LEU A 1 494 ? 12.862 -11.340 -33.428 1.00 96.25 494 LEU A C 1
ATOM 3807 O O . LEU A 1 494 ? 11.669 -11.544 -33.638 1.00 96.25 494 LEU A O 1
ATOM 3811 N N . ILE A 1 495 ? 13.343 -10.108 -33.236 1.00 95.44 495 ILE A N 1
ATOM 3812 C CA . ILE A 1 495 ? 12.509 -8.889 -33.244 1.00 95.44 495 ILE A CA 1
ATOM 3813 C C . ILE A 1 495 ? 11.786 -8.705 -34.593 1.00 95.44 495 ILE A C 1
ATOM 3815 O O . ILE A 1 495 ? 10.632 -8.270 -34.643 1.00 95.44 495 ILE A O 1
ATOM 3819 N N . GLN A 1 496 ? 12.461 -9.031 -35.699 1.00 94.19 496 GLN A N 1
ATOM 3820 C CA . GLN A 1 496 ? 11.929 -8.916 -37.059 1.00 94.19 496 GLN A CA 1
ATOM 3821 C C . GLN A 1 496 ? 11.014 -10.084 -37.459 1.00 94.19 496 GLN A C 1
ATOM 3823 O O . GLN A 1 496 ? 10.317 -9.988 -38.477 1.00 94.19 496 GLN A O 1
ATOM 3828 N N . ALA A 1 497 ? 10.988 -11.175 -36.687 1.00 95.88 497 ALA A N 1
ATOM 3829 C CA . ALA A 1 497 ? 10.098 -12.299 -36.937 1.00 95.88 497 ALA A CA 1
ATOM 3830 C C . ALA A 1 497 ? 8.625 -11.882 -36.798 1.00 95.88 497 ALA A C 1
ATOM 3832 O O . ALA A 1 497 ? 8.278 -10.960 -36.064 1.00 95.88 497 ALA A O 1
ATOM 3833 N N . ALA A 1 498 ? 7.724 -12.592 -37.485 1.00 91.75 498 ALA A N 1
ATOM 3834 C CA . ALA A 1 498 ? 6.295 -12.266 -37.468 1.00 91.75 498 ALA A CA 1
ATOM 3835 C C . ALA A 1 498 ? 5.666 -12.343 -36.064 1.00 91.75 498 ALA A C 1
ATOM 3837 O O . ALA A 1 498 ? 4.711 -11.621 -35.794 1.00 91.75 498 ALA A O 1
ATOM 3838 N N . ALA A 1 499 ? 6.195 -13.212 -35.196 1.00 90.62 499 ALA A N 1
ATOM 3839 C CA . ALA A 1 499 ? 5.743 -13.364 -33.815 1.00 90.62 499 ALA A CA 1
ATOM 3840 C C . ALA A 1 499 ? 6.326 -12.305 -32.859 1.00 90.62 499 ALA A C 1
ATOM 3842 O O . ALA A 1 499 ? 5.738 -12.068 -31.809 1.00 90.62 499 ALA A O 1
ATOM 3843 N N . GLY A 1 500 ? 7.442 -11.661 -33.225 1.00 95.38 500 GLY A N 1
ATOM 3844 C CA . GLY A 1 500 ? 8.167 -10.741 -32.350 1.00 95.38 500 GLY A CA 1
ATOM 3845 C C . GLY A 1 500 ? 8.691 -11.408 -31.073 1.00 95.38 500 GLY A C 1
ATOM 3846 O O . GLY A 1 500 ? 9.006 -12.599 -31.068 1.00 95.38 500 GLY A O 1
ATOM 3847 N N . ILE A 1 501 ? 8.778 -10.615 -30.005 1.00 95.81 501 ILE A N 1
ATOM 3848 C CA . ILE A 1 501 ? 9.194 -11.005 -28.657 1.00 95.81 501 ILE A CA 1
ATOM 3849 C C . ILE A 1 501 ? 8.023 -10.817 -27.699 1.00 95.81 501 ILE A C 1
ATOM 3851 O O . ILE A 1 501 ? 7.547 -9.703 -27.506 1.00 95.81 501 ILE A O 1
ATOM 3855 N N . SER A 1 502 ? 7.575 -11.888 -27.061 1.00 95.50 502 SER A N 1
ATOM 3856 C CA . SER A 1 502 ? 6.710 -11.830 -25.890 1.00 95.50 502 SER A CA 1
ATOM 3857 C C . SER A 1 502 ? 7.548 -11.595 -24.637 1.00 95.50 502 SER A C 1
ATOM 3859 O O . SER A 1 502 ? 8.490 -12.334 -24.352 1.00 95.50 502 SER A O 1
ATOM 3861 N N . TRP A 1 503 ? 7.156 -10.603 -23.844 1.00 95.81 503 TRP A N 1
ATOM 3862 C CA . TRP A 1 503 ? 7.782 -10.320 -22.552 1.00 95.81 503 TRP A CA 1
ATOM 3863 C C . TRP A 1 503 ? 7.349 -11.297 -21.457 1.00 95.81 503 TRP A C 1
ATOM 3865 O O . TRP A 1 503 ? 7.953 -11.350 -20.387 1.00 95.81 503 TRP A O 1
ATOM 3875 N N . LEU A 1 504 ? 6.289 -12.067 -21.711 1.00 95.00 504 LEU A N 1
ATOM 3876 C CA . LEU A 1 504 ? 5.752 -13.034 -20.767 1.00 95.00 504 LEU A CA 1
ATOM 3877 C C . LEU A 1 504 ? 6.667 -14.253 -20.674 1.00 95.00 504 LEU A C 1
ATOM 3879 O O . LEU A 1 504 ? 6.775 -15.013 -21.636 1.00 95.00 504 LEU A O 1
ATOM 3883 N N . THR A 1 505 ? 7.228 -14.496 -19.492 1.00 93.31 505 THR A N 1
ATOM 3884 C CA . THR A 1 505 ? 7.994 -15.715 -19.200 1.00 93.31 505 THR A CA 1
ATOM 3885 C C . THR A 1 505 ? 7.111 -16.765 -18.525 1.00 93.31 505 THR A C 1
ATOM 3887 O O . THR A 1 505 ? 6.269 -16.450 -17.675 1.00 93.31 505 THR A O 1
ATOM 3890 N N . LYS A 1 506 ? 7.300 -18.037 -18.897 1.00 91.31 506 LYS A N 1
ATOM 3891 C CA . LYS A 1 506 ? 6.553 -19.188 -18.369 1.00 91.31 506 LYS A CA 1
ATOM 3892 C C . LYS A 1 506 ? 7.490 -20.338 -18.013 1.00 91.31 506 LYS A C 1
ATOM 3894 O O . LYS A 1 506 ? 8.446 -20.601 -18.733 1.00 91.31 506 LYS A O 1
ATOM 3899 N N . SER A 1 507 ? 7.121 -21.097 -16.982 1.00 87.75 507 SER A N 1
ATOM 3900 C CA . SER A 1 507 ? 7.707 -22.407 -16.678 1.00 87.75 507 SER A CA 1
ATOM 3901 C C . SER A 1 507 ? 6.601 -23.456 -16.631 1.00 87.75 507 SER A C 1
ATOM 3903 O O . SER A 1 507 ? 5.701 -23.418 -15.783 1.00 87.75 507 SER A O 1
ATOM 3905 N N . GLY A 1 508 ? 6.618 -24.367 -17.607 1.00 87.94 508 GLY A N 1
ATOM 3906 C CA . GLY A 1 508 ? 5.500 -25.272 -17.861 1.00 87.94 508 GLY A CA 1
ATOM 3907 C C . GLY A 1 508 ? 4.214 -24.486 -18.130 1.00 87.94 508 GLY A C 1
ATOM 3908 O O . GLY A 1 508 ? 4.135 -23.713 -19.082 1.00 87.94 508 GLY A O 1
ATOM 3909 N N . THR A 1 509 ? 3.201 -24.673 -17.285 1.00 87.12 509 THR A N 1
ATOM 3910 C CA . THR A 1 509 ? 1.933 -23.929 -17.360 1.00 87.12 509 THR A CA 1
ATOM 3911 C C . THR A 1 509 ? 1.903 -22.674 -16.488 1.00 87.12 509 THR A C 1
ATOM 3913 O O . THR A 1 509 ? 0.956 -21.903 -16.598 1.00 87.12 509 THR A O 1
ATOM 3916 N N . SER A 1 510 ? 2.886 -22.469 -15.607 1.00 88.06 510 SER A N 1
ATOM 3917 C CA . SER A 1 510 ? 2.877 -21.350 -14.657 1.00 88.06 510 SER A CA 1
ATOM 3918 C C . SER A 1 510 ? 3.447 -20.089 -15.298 1.00 88.06 510 SER A C 1
ATOM 3920 O O . SER A 1 510 ? 4.462 -20.150 -15.997 1.00 88.06 510 SER A O 1
ATOM 3922 N N . LEU A 1 511 ? 2.813 -18.947 -15.035 1.00 93.19 511 LEU A N 1
ATOM 3923 C CA . LEU A 1 511 ? 3.358 -17.640 -15.402 1.00 93.19 511 LEU A CA 1
ATOM 3924 C C . LEU A 1 511 ? 4.464 -17.267 -14.404 1.00 93.19 511 LEU A C 1
ATOM 3926 O O . LEU A 1 511 ? 4.293 -17.502 -13.210 1.00 93.19 511 LEU A O 1
ATOM 3930 N N . GLN A 1 512 ? 5.583 -16.714 -14.878 1.00 93.00 512 GLN A N 1
ATOM 3931 C CA . GLN A 1 512 ? 6.735 -16.384 -14.022 1.00 93.00 512 GLN A CA 1
ATOM 3932 C C . GLN A 1 512 ? 6.994 -14.883 -13.877 1.00 93.00 512 GLN A C 1
ATOM 3934 O O . GLN A 1 512 ? 7.559 -14.457 -12.875 1.00 93.00 512 GLN A O 1
ATOM 3939 N N . GLY A 1 513 ? 6.587 -14.077 -14.857 1.00 95.00 513 GLY A N 1
ATOM 3940 C CA . GLY A 1 513 ? 6.753 -12.627 -14.819 1.00 95.00 513 GLY A CA 1
ATOM 3941 C C . GLY A 1 513 ? 6.675 -12.001 -16.203 1.00 95.00 513 GLY A C 1
ATOM 3942 O O . GLY A 1 513 ? 6.661 -12.704 -17.218 1.00 95.00 513 GLY A O 1
ATOM 3943 N N . CYS A 1 514 ? 6.627 -10.675 -16.220 1.00 96.50 514 CYS A N 1
ATOM 3944 C CA . CYS A 1 514 ? 6.740 -9.863 -17.418 1.00 96.50 514 CYS A CA 1
ATOM 3945 C C . CYS A 1 514 ? 8.103 -9.175 -17.433 1.00 96.50 514 CYS A C 1
ATOM 3947 O O . CYS A 1 514 ? 8.403 -8.373 -16.554 1.00 96.50 514 CYS A O 1
ATOM 3949 N N . VAL A 1 515 ? 8.940 -9.530 -18.400 1.00 96.12 515 VAL A N 1
ATOM 3950 C CA . VAL A 1 515 ? 10.338 -9.098 -18.487 1.00 96.12 515 VAL A CA 1
ATOM 3951 C C . VAL A 1 515 ? 10.410 -7.705 -19.106 1.00 96.12 515 VAL A C 1
ATOM 3953 O O . VAL A 1 515 ? 9.780 -7.461 -20.134 1.00 96.12 515 VAL A O 1
ATOM 3956 N N . SER A 1 516 ? 11.181 -6.792 -18.509 1.00 96.62 516 SER A N 1
ATOM 3957 C CA . SER A 1 516 ? 11.408 -5.482 -19.124 1.00 96.62 516 SER A CA 1
ATOM 3958 C C . SER A 1 516 ? 12.337 -5.585 -20.340 1.00 96.62 516 SER A C 1
ATOM 3960 O O . SER A 1 516 ? 13.162 -6.504 -20.412 1.00 96.62 516 SER A O 1
ATOM 3962 N N . PRO A 1 517 ? 12.268 -4.634 -21.293 1.00 96.25 517 PRO A N 1
ATOM 3963 C CA . PRO A 1 517 ? 13.164 -4.623 -22.443 1.00 96.25 517 PRO A CA 1
ATOM 3964 C C . PRO A 1 517 ? 14.639 -4.719 -22.040 1.00 96.25 517 PRO A C 1
ATOM 3966 O O . PRO A 1 517 ? 15.339 -5.579 -22.564 1.00 96.25 517 PRO A O 1
ATOM 3969 N N . CYS A 1 518 ? 15.088 -3.917 -21.066 1.00 95.56 518 CYS A N 1
ATOM 3970 C CA . CYS A 1 518 ? 16.466 -3.959 -20.568 1.00 95.56 518 CYS A CA 1
ATOM 3971 C C . CYS A 1 518 ? 16.894 -5.381 -20.179 1.00 95.56 518 CYS A C 1
ATOM 3973 O O . CYS A 1 518 ? 17.868 -5.906 -20.718 1.00 95.56 518 CYS A O 1
ATOM 3975 N N . HIS A 1 519 ? 16.101 -6.039 -19.328 1.00 95.25 519 HIS A N 1
ATOM 3976 C CA . HIS A 1 519 ? 16.426 -7.377 -18.861 1.00 95.25 519 HIS A CA 1
ATOM 3977 C C . HIS A 1 519 ? 16.525 -8.372 -20.011 1.00 95.25 519 HIS A C 1
ATOM 3979 O O . HIS A 1 519 ? 17.502 -9.108 -20.059 1.00 95.25 519 HIS A O 1
ATOM 3985 N N . TRP A 1 520 ? 15.589 -8.378 -20.968 1.00 96.12 520 TRP A N 1
ATOM 3986 C CA . TRP A 1 520 ? 15.660 -9.307 -22.105 1.00 96.12 520 TRP A CA 1
ATOM 3987 C C . TRP A 1 520 ? 16.934 -9.130 -22.936 1.00 96.12 520 TRP A C 1
ATOM 3989 O O . TRP A 1 520 ? 17.505 -10.125 -23.371 1.00 96.12 520 TRP A O 1
ATOM 3999 N N . PHE A 1 521 ? 17.400 -7.895 -23.146 1.00 95.56 521 PHE A N 1
ATOM 4000 C CA . PHE A 1 521 ? 18.631 -7.633 -23.899 1.00 95.56 521 PHE A CA 1
ATOM 4001 C C . PHE A 1 521 ? 19.891 -8.146 -23.184 1.00 95.56 521 PHE A C 1
ATOM 4003 O O . PHE A 1 521 ? 20.797 -8.657 -23.849 1.00 95.56 521 PHE A O 1
ATOM 4010 N N . GLU A 1 522 ? 19.939 -8.046 -21.854 1.00 93.75 522 GLU A N 1
ATOM 4011 C CA . GLU A 1 522 ? 21.119 -8.397 -21.052 1.00 93.75 522 GLU A CA 1
ATOM 4012 C C . GLU A 1 522 ? 21.120 -9.845 -20.534 1.00 93.75 522 GLU A C 1
ATOM 4014 O O . GLU A 1 522 ? 22.185 -10.412 -20.281 1.00 93.75 522 GLU A O 1
ATOM 4019 N N . GLY A 1 523 ? 19.950 -10.469 -20.387 1.00 90.56 523 GLY A N 1
ATOM 4020 C CA . GLY A 1 523 ? 19.797 -11.796 -19.790 1.00 90.56 523 GLY A CA 1
ATOM 4021 C C . GLY A 1 523 ? 19.571 -12.925 -20.799 1.00 90.56 523 GLY A C 1
ATOM 4022 O O . GLY A 1 523 ? 18.932 -12.761 -21.835 1.00 90.56 523 GLY A O 1
ATOM 4023 N N . SER A 1 524 ? 20.063 -14.123 -20.464 1.00 87.94 524 SER A N 1
ATOM 4024 C CA . SER A 1 524 ? 19.734 -15.365 -21.186 1.00 87.94 524 SER A CA 1
ATOM 4025 C C . SER A 1 524 ? 18.527 -16.062 -20.558 1.00 87.94 524 SER A C 1
ATOM 4027 O O . SER A 1 524 ? 18.322 -15.975 -19.353 1.00 87.94 524 SER A O 1
ATOM 4029 N N . GLY A 1 525 ? 17.750 -16.803 -21.357 1.00 86.88 525 GLY A N 1
ATOM 4030 C CA . GLY A 1 525 ? 16.693 -17.689 -20.838 1.00 86.88 525 GLY A CA 1
ATOM 4031 C C . GLY A 1 525 ? 15.430 -16.990 -20.316 1.00 86.88 525 GLY A C 1
ATOM 4032 O O . GLY A 1 525 ? 14.660 -17.600 -19.580 1.00 86.88 525 GLY A O 1
ATOM 4033 N N . ILE A 1 526 ? 15.212 -15.730 -20.696 1.00 87.94 526 ILE A N 1
ATOM 4034 C CA . ILE A 1 526 ? 14.050 -14.903 -20.331 1.00 87.94 526 ILE A CA 1
ATOM 4035 C C . ILE A 1 526 ? 13.288 -14.442 -21.576 1.00 87.94 526 ILE A C 1
ATOM 4037 O O . ILE A 1 526 ? 13.882 -14.292 -22.644 1.00 87.94 526 ILE A O 1
ATOM 4041 N N . GLY A 1 527 ? 11.977 -14.223 -21.440 1.00 87.31 527 GLY A N 1
ATOM 4042 C CA . GLY A 1 527 ? 11.077 -13.884 -22.549 1.00 87.31 527 GLY A CA 1
ATOM 4043 C C . GLY A 1 527 ? 10.810 -15.057 -23.499 1.00 87.31 527 GLY A C 1
ATOM 4044 O O . GLY A 1 527 ? 11.355 -16.146 -23.324 1.00 87.31 527 GLY A O 1
ATOM 4045 N N . ASP A 1 528 ? 9.959 -14.840 -24.500 1.00 91.69 528 ASP A N 1
ATOM 4046 C CA . ASP A 1 528 ? 9.613 -15.838 -25.521 1.00 91.69 528 ASP A CA 1
ATOM 4047 C C . ASP A 1 528 ? 9.568 -15.193 -26.923 1.00 91.69 528 ASP A C 1
ATOM 4049 O O . ASP A 1 528 ? 8.662 -14.406 -27.196 1.00 91.69 528 ASP A O 1
ATOM 4053 N N . PRO A 1 529 ? 10.519 -15.485 -27.829 1.00 94.00 529 PRO A N 1
ATOM 4054 C CA . PRO A 1 529 ? 11.643 -16.398 -27.646 1.00 94.00 529 PRO A CA 1
ATOM 4055 C C . PRO A 1 529 ? 12.680 -15.871 -26.643 1.00 94.00 529 PRO A C 1
ATOM 4057 O O . PRO A 1 529 ? 12.852 -14.663 -26.458 1.00 94.00 529 PRO A O 1
ATOM 4060 N N . HIS A 1 530 ? 13.417 -16.801 -26.034 1.00 93.19 530 HIS A N 1
ATOM 4061 C CA . HIS A 1 530 ? 14.581 -16.467 -25.215 1.00 93.19 530 HIS A CA 1
ATOM 4062 C C . HIS A 1 530 ? 15.646 -15.741 -26.041 1.00 93.19 530 HIS A C 1
ATOM 4064 O O . HIS A 1 530 ? 15.897 -16.124 -27.186 1.00 93.19 530 HIS A O 1
ATOM 4070 N N . ASN A 1 531 ? 16.310 -14.745 -25.445 1.00 92.56 531 ASN A N 1
ATOM 4071 C CA . ASN A 1 531 ? 17.446 -14.078 -26.077 1.00 92.56 531 ASN A CA 1
ATOM 4072 C C . ASN A 1 531 ? 18.599 -15.084 -26.316 1.00 92.56 531 ASN A C 1
ATOM 4074 O O . ASN A 1 531 ? 19.114 -15.654 -25.346 1.00 92.56 531 ASN A O 1
ATOM 4078 N N . PRO A 1 532 ? 18.997 -15.332 -27.581 1.00 90.94 532 PRO A N 1
ATOM 4079 C CA . PRO A 1 532 ? 20.013 -16.320 -27.927 1.00 90.94 532 PRO A CA 1
ATOM 4080 C C . PRO A 1 532 ? 21.442 -15.799 -27.735 1.00 90.94 532 PRO A C 1
ATOM 4082 O O . PRO A 1 532 ? 22.364 -16.607 -27.655 1.00 90.94 532 PRO A O 1
ATOM 4085 N N . ASP A 1 533 ? 21.622 -14.478 -27.670 1.00 95.06 533 ASP A N 1
ATOM 4086 C CA . ASP A 1 533 ? 22.929 -13.825 -27.607 1.00 95.06 533 ASP A CA 1
ATOM 4087 C C . ASP A 1 533 ? 22.853 -12.559 -26.736 1.00 95.06 533 ASP A C 1
ATOM 4089 O O . ASP A 1 533 ? 22.833 -11.441 -27.261 1.00 95.06 533 ASP A O 1
ATOM 4093 N N . PRO A 1 534 ? 22.719 -12.702 -25.402 1.00 94.12 534 PRO A N 1
ATOM 4094 C CA . PRO A 1 534 ? 22.592 -11.564 -24.501 1.00 94.12 534 PRO A CA 1
ATOM 4095 C C . PRO A 1 534 ? 23.785 -10.625 -24.619 1.00 94.12 534 PRO A C 1
ATOM 4097 O O . PRO A 1 534 ? 24.940 -11.050 -24.615 1.00 94.12 534 PRO A O 1
ATOM 4100 N N . THR A 1 535 ? 23.498 -9.335 -24.733 1.00 93.56 535 THR A N 1
ATOM 4101 C CA . THR A 1 535 ? 24.511 -8.304 -24.947 1.00 93.56 535 THR A CA 1
ATOM 4102 C C . THR A 1 535 ? 24.444 -7.324 -23.779 1.00 93.56 535 THR A C 1
ATOM 4104 O O . THR A 1 535 ? 23.463 -6.590 -23.693 1.00 93.56 535 THR A O 1
ATOM 4107 N N . PRO A 1 536 ? 25.452 -7.290 -22.886 1.00 94.12 536 PRO A N 1
ATOM 4108 C CA . PRO A 1 536 ? 25.494 -6.317 -21.799 1.00 94.12 536 PRO A CA 1
ATOM 4109 C C . PRO A 1 536 ? 25.482 -4.886 -22.337 1.00 94.12 536 PRO A C 1
ATOM 4111 O O . PRO A 1 536 ? 26.103 -4.600 -23.371 1.00 94.12 536 PRO A O 1
ATOM 4114 N N . ALA A 1 537 ? 24.815 -3.978 -21.634 1.00 93.75 537 ALA A N 1
ATOM 4115 C CA . ALA A 1 537 ? 24.854 -2.568 -21.969 1.00 93.75 537 ALA A CA 1
ATOM 4116 C C . ALA A 1 537 ? 26.285 -2.016 -21.889 1.00 93.75 537 ALA A C 1
ATOM 4118 O O . ALA A 1 537 ? 27.037 -2.286 -20.953 1.00 93.75 537 ALA A O 1
ATOM 4119 N N . SER A 1 538 ? 26.664 -1.215 -22.885 1.00 93.12 538 SER A N 1
ATOM 4120 C CA . SER A 1 538 ? 27.939 -0.496 -22.878 1.00 93.12 538 SER A CA 1
ATOM 4121 C C . SER A 1 538 ? 27.808 0.817 -22.108 1.00 93.12 538 SER A C 1
ATOM 4123 O O . SER A 1 538 ? 26.926 1.625 -22.407 1.00 93.12 538 SER A O 1
ATOM 4125 N N . ASP A 1 539 ? 28.715 1.061 -21.163 1.00 91.44 539 ASP A N 1
ATOM 4126 C CA . ASP A 1 539 ? 28.839 2.324 -20.423 1.00 91.44 539 ASP A CA 1
ATOM 4127 C C . ASP A 1 539 ? 29.556 3.426 -21.227 1.00 91.44 539 ASP A C 1
ATOM 4129 O O . ASP A 1 539 ? 29.558 4.598 -20.844 1.00 91.44 539 ASP A O 1
ATOM 4133 N N . SER A 1 540 ? 30.136 3.064 -22.373 1.00 91.62 540 SER A N 1
ATOM 4134 C CA . SER A 1 540 ? 30.965 3.925 -23.210 1.00 91.62 540 SER A CA 1
ATOM 4135 C C . SER A 1 540 ? 30.684 3.727 -24.710 1.00 91.62 540 SER A C 1
ATOM 4137 O O . SER A 1 540 ? 30.186 2.677 -25.124 1.00 91.62 540 SER A O 1
ATOM 4139 N N . PRO A 1 541 ? 30.963 4.732 -25.565 1.00 90.19 541 PRO A N 1
ATOM 4140 C CA . PRO A 1 541 ? 30.752 4.600 -27.004 1.00 90.19 541 PRO A CA 1
ATOM 4141 C C . PRO A 1 541 ? 31.661 3.529 -27.652 1.00 90.19 541 PRO A C 1
ATOM 4143 O O . PRO A 1 541 ? 32.838 3.448 -27.295 1.00 90.19 541 PRO A O 1
ATOM 4146 N N . PRO A 1 542 ? 31.189 2.797 -28.683 1.00 91.12 542 PRO A N 1
ATOM 4147 C CA . PRO A 1 542 ? 29.843 2.865 -29.250 1.00 91.12 542 PRO A CA 1
ATOM 4148 C C . PRO A 1 542 ? 28.801 2.202 -28.336 1.00 91.12 542 PRO A C 1
ATOM 4150 O O . PRO A 1 542 ? 29.003 1.092 -27.853 1.00 91.12 542 PRO A O 1
ATOM 4153 N N . PHE A 1 543 ? 27.676 2.889 -28.125 1.00 91.69 543 PHE A N 1
ATOM 4154 C CA . PHE A 1 543 ? 26.544 2.352 -27.371 1.00 91.69 543 PHE A CA 1
ATOM 4155 C C . PHE A 1 543 ? 25.795 1.322 -28.215 1.00 91.69 543 PHE A C 1
ATOM 4157 O O . PHE A 1 543 ? 25.574 1.553 -29.405 1.00 91.69 543 PHE A O 1
ATOM 4164 N N . ASN A 1 544 ? 25.403 0.214 -27.590 1.00 92.81 544 ASN A N 1
ATOM 4165 C CA . ASN A 1 544 ? 24.630 -0.846 -28.230 1.00 92.81 544 ASN A CA 1
ATOM 4166 C C . ASN A 1 544 ? 23.139 -0.721 -27.885 1.00 92.81 544 ASN A C 1
ATOM 4168 O O . ASN A 1 544 ? 22.729 0.182 -27.153 1.00 92.81 544 ASN A O 1
ATOM 4172 N N . SER A 1 545 ? 22.303 -1.621 -28.399 1.00 93.50 545 SER A N 1
ATOM 4173 C CA . SER A 1 545 ? 20.856 -1.543 -28.144 1.00 93.50 545 SER A CA 1
ATOM 4174 C C . SER A 1 545 ? 20.494 -1.702 -26.666 1.00 93.50 545 SER A C 1
ATOM 4176 O O . SER A 1 545 ? 19.615 -0.989 -26.180 1.00 93.50 545 SER A O 1
ATOM 4178 N N . ALA A 1 546 ? 21.220 -2.550 -25.931 1.00 95.19 546 ALA A N 1
ATOM 4179 C CA . ALA A 1 546 ? 21.047 -2.704 -24.489 1.00 95.19 546 ALA A CA 1
ATOM 4180 C C . ALA A 1 546 ? 21.333 -1.391 -23.738 1.00 95.19 546 ALA A C 1
ATOM 4182 O O . ALA A 1 546 ? 20.535 -1.007 -22.890 1.00 95.19 546 ALA A O 1
ATOM 4183 N N . SER A 1 547 ? 22.368 -0.625 -24.117 1.00 94.50 547 SER A N 1
ATOM 4184 C CA . SER A 1 547 ? 22.641 0.710 -23.553 1.00 94.50 547 SER A CA 1
ATOM 4185 C C . SER A 1 547 ? 21.421 1.633 -23.605 1.00 94.50 547 SER A C 1
ATOM 4187 O O . SER A 1 547 ? 21.137 2.334 -22.638 1.00 94.50 547 SER A O 1
ATOM 4189 N N . TYR A 1 548 ? 20.667 1.626 -24.708 1.00 92.94 548 TYR A N 1
ATOM 4190 C CA . TYR A 1 548 ? 19.480 2.471 -24.854 1.00 92.94 548 TYR A CA 1
ATOM 4191 C C . TYR A 1 548 ? 18.267 1.954 -24.081 1.00 92.94 548 TYR A C 1
ATOM 4193 O O . TYR A 1 548 ? 17.545 2.759 -23.506 1.00 92.94 548 TYR A O 1
ATOM 4201 N N . TYR A 1 549 ? 18.023 0.642 -24.041 1.00 94.88 549 TYR A N 1
ATOM 4202 C CA . TYR A 1 549 ? 16.885 0.096 -23.289 1.00 94.88 549 TYR A CA 1
ATOM 4203 C C . TYR A 1 549 ? 17.140 -0.001 -21.780 1.00 94.88 549 TYR A C 1
ATOM 4205 O O . TYR A 1 549 ? 16.190 -0.032 -21.008 1.00 94.88 549 TYR A O 1
ATOM 4213 N N . CYS A 1 550 ? 18.400 -0.015 -21.353 1.00 95.06 550 CYS A N 1
ATOM 4214 C CA . CYS A 1 550 ? 18.795 0.031 -19.946 1.00 95.06 550 CYS A CA 1
ATOM 4215 C C . CYS A 1 550 ? 19.154 1.442 -19.465 1.00 95.06 550 CYS A C 1
ATOM 4217 O O . CYS A 1 550 ? 19.450 1.629 -18.289 1.00 95.06 550 CYS A O 1
ATOM 4219 N N . CYS A 1 551 ? 19.153 2.432 -20.364 1.00 93.69 551 CYS A N 1
ATOM 4220 C CA . CYS A 1 551 ? 19.608 3.793 -20.090 1.00 93.69 551 CYS A CA 1
ATOM 4221 C C . CYS A 1 551 ? 21.030 3.873 -19.495 1.00 93.69 551 CYS A C 1
ATOM 4223 O O . CYS A 1 551 ? 21.314 4.711 -18.642 1.00 93.69 551 CYS A O 1
ATOM 4225 N N . ILE A 1 552 ? 21.939 3.006 -19.942 1.00 93.12 552 ILE A N 1
ATOM 4226 C CA . ILE A 1 552 ? 23.330 2.954 -19.478 1.00 93.12 552 ILE A CA 1
ATOM 4227 C C . ILE A 1 552 ? 24.228 3.654 -20.502 1.00 93.12 552 ILE A C 1
ATOM 4229 O O . ILE A 1 552 ? 24.140 3.406 -21.704 1.00 93.12 552 ILE A O 1
ATOM 4233 N N . GLY A 1 553 ? 25.105 4.545 -20.035 1.00 89.44 553 GLY A N 1
ATOM 4234 C CA . GLY A 1 553 ? 26.067 5.240 -20.887 1.00 89.44 553 GLY A CA 1
ATOM 4235 C C . GLY A 1 553 ? 26.678 6.477 -20.231 1.00 89.44 553 GLY A C 1
ATOM 4236 O O . GLY A 1 553 ? 26.530 6.709 -19.033 1.00 89.44 553 GLY A O 1
ATOM 4237 N N . THR A 1 554 ? 27.348 7.302 -21.034 1.00 86.56 554 THR A N 1
ATOM 4238 C CA . THR A 1 554 ? 27.960 8.563 -20.583 1.00 86.56 554 THR A CA 1
ATOM 4239 C C . THR A 1 554 ? 26.955 9.730 -20.594 1.00 86.56 554 THR A C 1
ATOM 4241 O O . THR A 1 554 ? 25.882 9.602 -21.188 1.00 86.56 554 THR A O 1
ATOM 4244 N N . PRO A 1 555 ? 27.307 10.911 -20.038 1.00 83.38 555 PRO A N 1
ATOM 4245 C CA . PRO A 1 555 ? 26.498 12.130 -20.150 1.00 83.38 555 PRO A CA 1
ATOM 4246 C C . PRO A 1 555 ? 26.233 12.625 -21.585 1.00 83.38 555 PRO A C 1
ATOM 4248 O O . PRO A 1 555 ? 25.399 13.499 -21.784 1.00 83.38 555 PRO A O 1
ATOM 4251 N N . ASP A 1 556 ? 26.897 12.088 -22.607 1.00 82.69 556 ASP A N 1
ATOM 4252 C CA . ASP A 1 556 ? 26.583 12.401 -24.011 1.00 82.69 556 ASP A CA 1
ATOM 4253 C C . ASP A 1 556 ? 25.728 11.307 -24.683 1.00 82.69 556 ASP A C 1
ATOM 4255 O O . ASP A 1 556 ? 25.335 11.444 -25.843 1.00 82.69 556 ASP A O 1
ATOM 4259 N N . GLY A 1 557 ? 25.433 10.225 -23.956 1.00 84.81 557 GLY A N 1
ATOM 4260 C CA . GLY A 1 557 ? 24.738 9.028 -24.420 1.00 84.81 557 GLY A CA 1
ATOM 4261 C C . GLY A 1 557 ? 23.532 8.651 -23.555 1.00 84.81 557 GLY A C 1
ATOM 4262 O O . GLY A 1 557 ? 23.030 9.492 -22.810 1.00 84.81 557 GLY A O 1
ATOM 4263 N N . PRO A 1 558 ? 23.055 7.393 -23.638 1.00 83.06 558 PRO A N 1
ATOM 4264 C CA . PRO A 1 558 ? 21.811 6.951 -22.999 1.00 83.06 558 PRO A CA 1
ATOM 4265 C C . PRO A 1 558 ? 21.737 7.176 -21.483 1.00 83.06 558 PRO A C 1
ATOM 4267 O O . PRO A 1 558 ? 20.640 7.319 -20.957 1.00 83.06 558 PRO A O 1
ATOM 4270 N N . GLY A 1 559 ? 22.882 7.270 -20.799 1.00 84.75 559 GLY A N 1
ATOM 4271 C CA . GLY A 1 559 ? 22.962 7.575 -19.366 1.00 84.75 559 GLY A CA 1
ATOM 4272 C C . GLY A 1 559 ? 22.703 9.040 -18.989 1.00 84.75 559 GLY A C 1
ATOM 4273 O O . GLY A 1 559 ? 22.710 9.376 -17.809 1.00 84.75 559 GLY A O 1
ATOM 4274 N N . ASN A 1 560 ? 22.478 9.944 -19.950 1.00 84.31 560 ASN A N 1
ATOM 4275 C CA . ASN A 1 560 ? 22.174 11.351 -19.667 1.00 84.31 560 ASN A CA 1
ATOM 4276 C C . ASN A 1 560 ? 20.674 11.617 -19.483 1.00 84.31 560 ASN A C 1
ATOM 4278 O O . ASN A 1 560 ? 20.062 12.406 -20.216 1.00 84.31 560 ASN A O 1
ATOM 4282 N N . GLY A 1 561 ? 20.076 10.938 -18.508 1.00 80.75 561 GLY A N 1
ATOM 4283 C CA . GLY A 1 561 ? 18.687 11.160 -18.127 1.00 80.75 561 GLY A CA 1
ATOM 4284 C C . GLY A 1 561 ? 17.671 10.850 -19.232 1.00 80.75 561 GLY A C 1
ATOM 4285 O O . GLY A 1 561 ? 17.957 10.221 -20.258 1.00 80.75 561 GLY A O 1
ATOM 4286 N N . SER A 1 562 ? 16.444 11.326 -19.013 1.00 76.25 562 SER A N 1
ATOM 4287 C CA . SER A 1 562 ? 15.282 10.928 -19.811 1.00 76.25 562 SER A CA 1
ATOM 4288 C C . SER A 1 562 ? 15.400 11.220 -21.307 1.00 76.25 562 SER A C 1
ATOM 4290 O O . SER A 1 562 ? 14.916 10.433 -22.116 1.00 76.25 562 SER A O 1
ATOM 4292 N N . GLY A 1 563 ? 16.055 12.307 -21.717 1.00 80.31 563 GLY A N 1
ATOM 4293 C CA . GLY A 1 563 ? 16.123 12.642 -23.138 1.00 80.31 563 GLY A CA 1
ATOM 4294 C C . GLY A 1 563 ? 16.970 11.701 -23.961 1.00 80.31 563 GLY A C 1
ATOM 4295 O O . GLY A 1 563 ? 16.498 11.222 -24.987 1.00 80.31 563 GLY A O 1
ATOM 4296 N N . LYS A 1 564 ? 18.203 11.432 -23.518 1.00 84.88 564 LYS A N 1
ATOM 4297 C CA . LYS A 1 564 ? 19.135 10.610 -24.293 1.00 84.88 564 LYS A CA 1
ATOM 4298 C C . LYS A 1 564 ? 18.764 9.140 -24.289 1.00 84.88 564 LYS A C 1
ATOM 4300 O O . LYS A 1 564 ? 18.876 8.493 -25.326 1.00 84.88 564 LYS A O 1
ATOM 4305 N N . CYS A 1 565 ? 18.261 8.624 -23.172 1.00 85.06 565 CYS A N 1
ATOM 4306 C CA . CYS A 1 565 ? 17.738 7.265 -23.164 1.00 85.06 565 CYS A CA 1
ATOM 4307 C C . CYS A 1 565 ? 16.523 7.121 -24.104 1.00 85.06 565 CYS A C 1
ATOM 4309 O O . CYS A 1 565 ? 16.429 6.171 -24.883 1.00 85.06 565 CYS A O 1
ATOM 4311 N N . ALA A 1 566 ? 15.641 8.126 -24.137 1.00 86.50 566 ALA A N 1
ATOM 4312 C CA . ALA A 1 566 ? 14.489 8.150 -25.033 1.00 86.50 566 ALA A CA 1
ATOM 4313 C C . ALA A 1 566 ? 14.823 8.509 -26.499 1.00 86.50 566 ALA A C 1
ATOM 4315 O O . ALA A 1 566 ? 13.906 8.769 -27.277 1.00 86.50 566 ALA A O 1
ATOM 4316 N N . GLU A 1 567 ? 16.096 8.510 -26.910 1.00 85.81 567 GLU A N 1
ATOM 4317 C CA . GLU A 1 567 ? 16.476 8.573 -28.330 1.00 85.81 567 GLU A CA 1
ATOM 4318 C C . GLU A 1 567 ? 16.371 7.185 -29.003 1.00 85.81 567 GLU A C 1
ATOM 4320 O O . GLU A 1 567 ? 15.949 7.053 -30.157 1.00 85.81 567 GLU A O 1
ATOM 4325 N N . GLY A 1 568 ? 16.681 6.117 -28.265 1.00 87.00 568 GLY A N 1
ATOM 4326 C CA . GLY A 1 568 ? 16.706 4.750 -28.788 1.00 87.00 568 GLY A CA 1
ATOM 4327 C C . GLY A 1 568 ? 17.877 4.442 -29.749 1.00 87.00 568 GLY A C 1
ATOM 4328 O O . GLY A 1 568 ? 18.629 5.332 -30.148 1.00 87.00 568 GLY A O 1
ATOM 4329 N N . PRO A 1 569 ? 18.031 3.169 -30.159 1.00 85.88 569 PRO A N 1
ATOM 4330 C CA . PRO A 1 569 ? 19.283 2.642 -30.722 1.00 85.88 569 PRO A CA 1
ATOM 4331 C C . PRO A 1 569 ? 19.584 2.876 -32.221 1.00 85.88 569 PRO A C 1
ATOM 4333 O O . PRO A 1 569 ? 20.644 2.457 -32.680 1.00 85.88 569 PRO A O 1
ATOM 4336 N N . SER A 1 570 ? 18.724 3.520 -33.031 1.00 71.69 570 SER A N 1
ATOM 4337 C CA . SER A 1 570 ? 18.922 3.587 -34.504 1.00 71.69 570 SER A CA 1
ATOM 4338 C C . SER A 1 570 ? 19.107 4.995 -35.110 1.00 71.69 570 SER A C 1
ATOM 4340 O O . SER A 1 570 ? 18.319 5.899 -34.829 1.00 71.69 570 SER A O 1
ATOM 4342 N N . ASN A 1 571 ? 20.088 5.126 -36.025 1.00 50.81 571 ASN A N 1
ATOM 4343 C CA . ASN A 1 571 ? 20.302 6.144 -37.086 1.00 50.81 571 ASN A CA 1
ATOM 4344 C C . ASN A 1 571 ? 19.513 7.474 -36.975 1.00 50.81 571 ASN A C 1
ATOM 4346 O O . ASN A 1 571 ? 18.622 7.757 -37.775 1.00 50.81 571 ASN A O 1
ATOM 4350 N N . GLY A 1 572 ? 19.884 8.330 -36.021 1.00 54.22 572 GLY A N 1
ATOM 4351 C CA . GLY A 1 572 ? 19.287 9.666 -35.853 1.00 54.22 572 GLY A CA 1
ATOM 4352 C C . GLY A 1 572 ? 18.360 9.812 -34.642 1.00 54.22 572 GLY A C 1
ATOM 4353 O O . GLY A 1 572 ? 17.789 10.884 -34.456 1.00 54.22 572 GLY A O 1
ATOM 4354 N N . GLY A 1 573 ? 18.251 8.769 -33.810 1.00 55.03 573 GLY A N 1
ATOM 4355 C CA . GLY A 1 573 ? 17.955 8.892 -32.381 1.00 55.03 573 GLY A CA 1
ATOM 4356 C C . GLY A 1 573 ? 16.504 9.171 -32.001 1.00 55.03 573 GLY A C 1
ATOM 4357 O O . GLY A 1 573 ? 16.301 9.899 -31.038 1.00 55.03 573 GLY A O 1
ATOM 4358 N N . LYS A 1 574 ? 15.496 8.658 -32.735 1.00 64.19 574 LYS A N 1
ATOM 4359 C CA . LYS A 1 574 ? 14.071 8.746 -32.311 1.00 64.19 574 LYS A CA 1
ATOM 4360 C C . LYS A 1 574 ? 13.153 7.570 -32.689 1.00 64.19 574 LYS A C 1
ATOM 4362 O O . LYS A 1 574 ? 11.962 7.635 -32.401 1.00 64.19 574 LYS A O 1
ATOM 4367 N N . THR A 1 575 ? 13.630 6.529 -33.378 1.00 75.62 575 THR A N 1
ATOM 4368 C CA . THR A 1 575 ? 12.725 5.543 -34.020 1.00 75.62 575 THR A CA 1
ATOM 4369 C C . THR A 1 575 ? 12.308 4.382 -33.113 1.00 75.62 575 THR A C 1
ATOM 4371 O O . THR A 1 575 ? 11.187 3.904 -33.246 1.00 75.62 575 THR A O 1
ATOM 4374 N N . TYR A 1 576 ? 13.155 3.959 -32.169 1.00 88.81 576 TYR A N 1
ATOM 4375 C CA . TYR A 1 576 ? 12.859 2.837 -31.259 1.00 88.81 576 TYR A CA 1
ATOM 4376 C C . TYR A 1 576 ? 13.170 3.158 -29.789 1.00 88.81 576 TYR A C 1
ATOM 4378 O O . TYR A 1 576 ? 13.880 2.394 -29.132 1.00 88.81 576 TYR A O 1
ATOM 4386 N N . PRO A 1 577 ? 12.714 4.304 -29.261 1.00 89.88 577 PRO A N 1
ATOM 4387 C CA . PRO A 1 577 ? 12.980 4.656 -27.877 1.00 89.88 577 PRO A CA 1
ATOM 4388 C C . PRO A 1 577 ? 12.230 3.720 -26.929 1.00 89.88 577 PRO A C 1
ATOM 4390 O O . PRO A 1 577 ? 11.150 3.224 -27.262 1.00 89.88 577 PRO A O 1
ATOM 4393 N N . ILE A 1 578 ? 12.768 3.526 -25.722 1.00 92.50 578 ILE A N 1
ATOM 4394 C CA . ILE A 1 578 ? 12.131 2.686 -24.695 1.00 92.50 578 ILE A CA 1
ATOM 4395 C C . ILE A 1 578 ? 10.681 3.105 -24.411 1.00 92.50 578 ILE A C 1
ATOM 4397 O O . ILE A 1 578 ? 9.801 2.257 -24.268 1.00 92.50 578 ILE A O 1
ATOM 4401 N N . THR A 1 579 ? 10.409 4.409 -24.461 1.00 91.69 579 THR A N 1
ATOM 4402 C CA . THR A 1 579 ? 9.081 5.011 -24.277 1.00 91.69 579 THR A CA 1
ATOM 4403 C C . THR A 1 579 ? 8.049 4.580 -25.325 1.00 91.69 579 THR A C 1
ATOM 4405 O O . THR A 1 579 ? 6.848 4.692 -25.091 1.00 91.69 579 THR A O 1
ATOM 4408 N N . LEU A 1 580 ? 8.483 4.061 -26.480 1.00 91.56 580 LEU A N 1
ATOM 4409 C CA . LEU A 1 580 ? 7.602 3.578 -27.546 1.00 91.56 580 LEU A CA 1
ATOM 4410 C C . LEU A 1 580 ? 7.504 2.051 -27.638 1.00 91.56 580 LEU A C 1
ATOM 4412 O O . LEU A 1 580 ? 6.780 1.562 -28.514 1.00 91.56 580 LEU A O 1
ATOM 4416 N N . THR A 1 581 ? 8.152 1.312 -26.739 1.00 94.88 581 THR A N 1
ATOM 4417 C CA . THR A 1 581 ? 7.933 -0.135 -26.601 1.00 94.88 581 THR A CA 1
ATOM 4418 C C . THR A 1 581 ? 6.484 -0.421 -26.206 1.00 94.88 581 THR A C 1
ATOM 4420 O O . THR A 1 581 ? 5.841 0.370 -25.507 1.00 94.88 581 THR A O 1
ATOM 4423 N N . ASN A 1 582 ? 5.942 -1.555 -26.646 1.00 95.06 582 ASN A N 1
ATOM 4424 C CA . ASN A 1 582 ? 4.638 -2.027 -26.192 1.00 95.06 582 ASN A CA 1
ATOM 4425 C C . ASN A 1 582 ? 4.662 -2.334 -24.694 1.00 95.06 582 ASN A C 1
ATOM 4427 O O . ASN A 1 582 ? 3.627 -2.186 -24.052 1.00 95.06 582 ASN A O 1
ATOM 4431 N N . TYR A 1 583 ? 5.824 -2.680 -24.126 1.00 96.25 583 TYR A N 1
ATOM 4432 C CA . TYR A 1 583 ? 6.030 -2.744 -22.677 1.00 96.25 583 TYR A CA 1
ATOM 4433 C C . TYR A 1 583 ? 5.595 -1.453 -21.967 1.00 96.25 583 TYR A C 1
ATOM 4435 O O . TYR A 1 583 ? 4.620 -1.465 -21.213 1.00 96.25 583 TYR A O 1
ATOM 4443 N N . VAL A 1 584 ? 6.239 -0.320 -22.273 1.00 94.75 584 VAL A N 1
ATOM 4444 C CA . VAL A 1 584 ? 5.911 0.972 -21.644 1.00 94.75 584 VAL A CA 1
ATOM 4445 C C . VAL A 1 584 ? 4.499 1.430 -22.015 1.00 94.75 584 VAL A C 1
ATOM 4447 O O . VAL A 1 584 ? 3.734 1.853 -21.147 1.00 94.75 584 VAL A O 1
ATOM 4450 N N . LYS A 1 585 ? 4.107 1.304 -23.289 1.00 92.75 585 LYS A N 1
ATOM 4451 C CA . LYS A 1 585 ? 2.772 1.717 -23.751 1.00 92.75 585 LYS A CA 1
ATOM 4452 C C . LYS A 1 585 ? 1.649 0.966 -23.047 1.00 92.75 585 LYS A C 1
ATOM 4454 O O . LYS A 1 585 ? 0.661 1.599 -22.689 1.00 92.75 585 LYS A O 1
ATOM 4459 N N . ASN A 1 586 ? 1.778 -0.346 -22.846 1.00 93.00 586 ASN A N 1
ATOM 4460 C CA . ASN A 1 586 ? 0.752 -1.122 -22.156 1.00 93.00 586 ASN A CA 1
ATOM 4461 C C . ASN A 1 586 ? 0.669 -0.744 -20.683 1.00 93.00 586 ASN A C 1
ATOM 4463 O O . ASN A 1 586 ? -0.441 -0.583 -20.188 1.00 93.00 586 ASN A O 1
ATOM 4467 N N . LEU A 1 587 ? 1.806 -0.553 -20.007 1.00 94.25 587 LEU A N 1
ATOM 4468 C CA . LEU A 1 587 ? 1.829 -0.100 -18.615 1.00 94.25 587 LEU A CA 1
ATOM 4469 C C . LEU A 1 587 ? 1.113 1.248 -18.464 1.00 94.25 587 LEU A C 1
ATOM 4471 O O . LEU A 1 587 ? 0.168 1.368 -17.685 1.00 94.25 587 LEU A O 1
ATOM 4475 N N . LYS A 1 588 ? 1.463 2.239 -19.291 1.00 91.88 588 LYS A N 1
ATOM 4476 C CA . LYS A 1 588 ? 0.742 3.520 -19.306 1.00 91.88 588 LYS A CA 1
ATOM 4477 C C . LYS A 1 588 ? -0.735 3.329 -19.652 1.00 91.88 588 LYS A C 1
ATOM 4479 O O . LYS A 1 588 ? -1.595 3.965 -19.050 1.00 91.88 588 LYS A O 1
ATOM 4484 N N . ALA A 1 589 ? -1.056 2.415 -20.566 1.00 88.38 589 ALA A N 1
ATOM 4485 C CA . ALA A 1 589 ? -2.429 2.185 -20.986 1.00 88.38 589 ALA A CA 1
ATOM 4486 C C . ALA A 1 589 ? -3.351 1.637 -19.901 1.00 88.38 589 ALA A C 1
ATOM 4488 O O . ALA A 1 589 ? -4.522 2.015 -19.843 1.00 88.38 589 ALA A O 1
ATOM 4489 N N . VAL A 1 590 ? -2.824 0.787 -19.024 1.00 88.75 590 VAL A N 1
ATOM 4490 C CA . VAL A 1 590 ? -3.572 0.254 -17.881 1.00 88.75 590 VAL A CA 1
ATOM 4491 C C . VAL A 1 590 ? -3.661 1.244 -16.713 1.00 88.75 590 VAL A C 1
ATOM 4493 O O . VAL A 1 590 ? -4.241 0.910 -15.682 1.00 88.75 590 VAL A O 1
ATOM 4496 N N . GLY A 1 591 ? -3.134 2.466 -16.874 1.00 87.88 591 GLY A N 1
ATOM 4497 C CA . GLY A 1 591 ? -3.179 3.525 -15.864 1.00 87.88 591 GLY A CA 1
ATOM 4498 C C . GLY A 1 591 ? -2.069 3.437 -14.822 1.00 87.88 591 GLY A C 1
ATOM 4499 O O . GLY A 1 591 ? -2.194 4.048 -13.763 1.00 87.88 591 GLY A O 1
ATOM 4500 N N . TYR A 1 592 ? -1.004 2.677 -15.089 1.00 91.81 592 TYR A N 1
ATOM 4501 C CA . TYR A 1 592 ? 0.112 2.542 -14.160 1.00 91.81 592 TYR A CA 1
ATOM 4502 C C . TYR A 1 592 ? 0.906 3.850 -14.062 1.00 91.81 592 TYR A C 1
ATOM 4504 O O . TYR A 1 592 ? 1.351 4.407 -15.069 1.00 91.81 592 TYR A O 1
ATOM 4512 N N . LYS A 1 593 ? 1.097 4.316 -12.825 1.00 87.69 593 LYS A N 1
ATOM 4513 C CA . LYS A 1 593 ? 1.744 5.598 -12.501 1.00 87.69 593 LYS A CA 1
ATOM 4514 C C . LYS A 1 593 ? 3.105 5.448 -11.813 1.00 87.69 593 LYS A C 1
ATOM 4516 O O . LYS A 1 593 ? 3.573 6.404 -11.205 1.00 87.69 593 LYS A O 1
ATOM 4521 N N . GLY A 1 594 ? 3.694 4.255 -11.810 1.00 92.38 594 GLY A N 1
ATOM 4522 C CA . GLY A 1 594 ? 5.050 4.044 -11.298 1.00 92.38 594 GLY A CA 1
ATOM 4523 C C . GLY A 1 594 ? 6.112 4.155 -12.395 1.00 92.38 594 GLY A C 1
ATOM 4524 O O . GLY A 1 594 ? 5.802 4.513 -13.536 1.00 92.38 594 GLY A O 1
ATOM 4525 N N . TYR A 1 595 ? 7.358 3.823 -12.057 1.00 94.81 595 TYR A N 1
ATOM 4526 C CA . TYR A 1 595 ? 8.461 3.791 -13.012 1.00 94.81 595 TYR A CA 1
ATOM 4527 C C . TYR A 1 595 ? 8.265 2.672 -14.034 1.00 94.81 595 TYR A C 1
ATOM 4529 O O . TYR A 1 595 ? 8.280 1.486 -13.700 1.00 94.81 595 TYR A O 1
ATOM 4537 N N . THR A 1 596 ? 8.100 3.045 -15.303 1.00 94.38 596 THR A N 1
ATOM 4538 C CA . THR A 1 596 ? 8.038 2.084 -16.422 1.00 94.38 596 THR A CA 1
ATOM 4539 C C . THR A 1 596 ? 9.395 1.847 -17.094 1.00 94.38 596 THR A C 1
ATOM 4541 O O . THR A 1 596 ? 9.544 0.899 -17.863 1.00 94.38 596 THR A O 1
ATOM 4544 N N . TRP A 1 597 ? 10.372 2.713 -16.810 1.00 93.75 597 TRP A N 1
ATOM 4545 C CA . TRP A 1 597 ? 11.765 2.694 -17.270 1.00 93.75 597 TRP A CA 1
ATOM 4546 C C . TRP A 1 597 ? 12.594 3.672 -16.407 1.00 93.75 597 TRP A C 1
ATOM 4548 O O . TRP A 1 597 ? 12.022 4.442 -15.637 1.00 93.75 597 TRP A O 1
ATOM 4558 N N . GLN A 1 598 ? 13.924 3.650 -16.525 1.00 91.69 598 GLN A N 1
ATOM 4559 C CA . GLN A 1 598 ? 14.881 4.224 -15.559 1.00 91.69 598 GLN A CA 1
ATOM 4560 C C . GLN A 1 598 ? 14.726 5.732 -15.294 1.00 91.69 598 GLN A C 1
ATOM 4562 O O . GLN A 1 598 ? 15.132 6.197 -14.237 1.00 91.69 598 GLN A O 1
ATOM 4567 N N . TYR A 1 599 ? 14.167 6.501 -16.234 1.00 89.38 599 TYR A N 1
ATOM 4568 C CA . TYR A 1 599 ? 13.996 7.954 -16.097 1.00 89.38 599 TYR A CA 1
ATOM 4569 C C . TYR A 1 599 ? 12.541 8.404 -16.301 1.00 89.38 599 TYR A C 1
ATOM 4571 O O . TYR A 1 599 ? 12.275 9.498 -16.810 1.00 89.38 599 TYR A O 1
ATOM 4579 N N . ASP A 1 600 ? 11.575 7.568 -15.909 1.00 88.25 600 ASP A N 1
ATOM 4580 C CA . ASP A 1 600 ? 10.142 7.905 -15.904 1.00 88.25 600 ASP A CA 1
ATOM 4581 C C . ASP A 1 600 ? 9.740 8.805 -14.709 1.00 88.25 600 ASP A C 1
ATOM 4583 O O . ASP A 1 600 ? 8.699 8.624 -14.076 1.00 88.25 600 ASP A O 1
ATOM 4587 N N . ASP A 1 601 ? 10.576 9.801 -14.397 1.00 77.69 601 ASP A N 1
ATOM 4588 C CA . ASP A 1 601 ? 10.521 10.598 -13.160 1.00 77.69 601 ASP A CA 1
ATOM 4589 C C . ASP A 1 601 ? 9.276 11.486 -13.035 1.00 77.69 601 ASP A C 1
ATOM 4591 O O . ASP A 1 601 ? 8.944 11.941 -11.942 1.00 77.69 601 ASP A O 1
ATOM 4595 N N . LEU A 1 602 ? 8.581 11.762 -14.146 1.00 75.75 602 LEU A N 1
ATOM 4596 C CA . LEU A 1 602 ? 7.401 12.636 -14.149 1.00 75.75 602 LEU A CA 1
ATOM 4597 C C . LEU A 1 602 ? 6.280 12.103 -13.250 1.00 75.75 602 LEU A C 1
ATOM 4599 O O . LEU A 1 602 ? 5.551 12.894 -12.655 1.00 75.75 602 LEU A O 1
ATOM 4603 N N . GLU A 1 603 ? 6.138 10.780 -13.175 1.00 77.88 603 GLU A N 1
ATOM 4604 C CA . GLU A 1 603 ? 5.127 10.105 -12.357 1.00 77.88 603 GLU A CA 1
ATOM 4605 C C . GLU A 1 603 ? 5.733 9.090 -11.388 1.00 77.88 603 GLU A C 1
ATOM 4607 O O . GLU A 1 603 ? 5.077 8.754 -10.406 1.00 77.88 603 GLU A O 1
ATOM 4612 N N . GLY A 1 604 ? 6.947 8.594 -11.650 1.00 81.62 604 GLY A N 1
ATOM 4613 C CA . GLY A 1 604 ? 7.536 7.495 -10.890 1.00 81.62 604 GLY A CA 1
ATOM 4614 C C . GLY A 1 604 ? 7.757 7.822 -9.415 1.00 81.62 604 GLY A C 1
ATOM 4615 O O . GLY A 1 604 ? 7.351 7.038 -8.563 1.00 81.62 604 GLY A O 1
ATOM 4616 N N . THR A 1 605 ? 8.317 8.999 -9.108 1.00 89.81 605 THR A N 1
ATOM 4617 C CA . THR A 1 605 ? 8.642 9.395 -7.728 1.00 89.81 605 THR A CA 1
ATOM 4618 C C . THR A 1 605 ? 7.502 10.155 -7.054 1.00 89.81 605 THR A C 1
ATOM 4620 O O . THR A 1 605 ? 7.085 11.228 -7.496 1.00 89.81 605 THR A O 1
ATOM 4623 N N . MET A 1 606 ? 7.086 9.654 -5.894 1.00 92.00 606 MET A N 1
ATOM 4624 C CA . MET A 1 606 ? 6.266 10.354 -4.915 1.00 92.00 606 MET A CA 1
ATOM 4625 C C . MET A 1 606 ? 7.140 10.813 -3.743 1.00 92.00 606 MET A C 1
ATOM 4627 O O . MET A 1 606 ? 7.997 10.084 -3.256 1.00 92.00 606 MET A O 1
ATOM 4631 N N . THR A 1 607 ? 6.911 12.031 -3.267 1.00 93.19 607 THR A N 1
ATOM 4632 C CA . THR A 1 607 ? 7.597 12.612 -2.107 1.00 93.19 607 THR A CA 1
ATOM 4633 C C . THR A 1 607 ? 6.588 12.957 -1.034 1.00 93.19 607 THR A C 1
ATOM 4635 O O . THR A 1 607 ? 5.541 13.514 -1.354 1.00 93.19 607 THR A O 1
ATOM 4638 N N . CYS A 1 608 ? 6.904 12.660 0.219 1.00 91.56 608 CYS A N 1
ATOM 4639 C CA . CYS A 1 608 ? 6.056 12.941 1.373 1.00 91.56 608 CYS A CA 1
ATOM 4640 C C . CYS A 1 608 ? 6.894 13.520 2.515 1.00 91.56 608 CYS A C 1
ATOM 4642 O O . CYS A 1 608 ? 8.117 13.379 2.546 1.00 91.56 608 CYS A O 1
ATOM 4644 N N . ASN A 1 609 ? 6.250 14.172 3.478 1.00 87.44 609 ASN A N 1
ATOM 4645 C CA . ASN A 1 609 ? 6.936 14.535 4.714 1.00 87.44 609 ASN A CA 1
ATOM 4646 C C . ASN A 1 609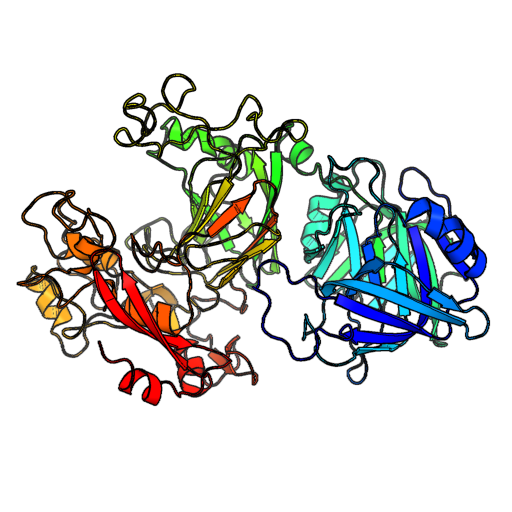 ? 7.209 13.284 5.557 1.00 87.44 609 ASN A C 1
ATOM 4648 O O . ASN A 1 609 ? 6.521 12.279 5.433 1.00 87.44 609 ASN A O 1
ATOM 4652 N N . TRP A 1 610 ? 8.194 13.359 6.444 1.00 86.62 610 TRP A N 1
ATOM 4653 C CA . TRP A 1 610 ? 8.401 12.328 7.449 1.00 86.62 610 TRP A CA 1
ATOM 4654 C C . TRP A 1 610 ? 7.164 12.168 8.341 1.00 86.62 610 TRP A C 1
ATOM 4656 O O . TRP A 1 610 ? 6.540 13.157 8.732 1.00 86.62 610 TRP A O 1
ATOM 4666 N N . GLY A 1 611 ? 6.891 10.926 8.739 1.00 76.12 611 GLY A N 1
ATOM 4667 C CA . GLY A 1 611 ? 5.863 10.580 9.725 1.00 76.12 611 GLY A CA 1
ATOM 4668 C C . GLY A 1 611 ? 4.540 10.131 9.114 1.00 76.12 611 GLY A C 1
ATOM 4669 O O . GLY A 1 611 ? 3.696 9.612 9.838 1.00 76.12 611 GLY A O 1
ATOM 4670 N N . GLU A 1 612 ? 4.386 10.258 7.795 1.00 83.56 612 GLU A N 1
ATOM 4671 C CA . GLU A 1 612 ? 3.213 9.744 7.093 1.00 83.56 612 GLU A CA 1
ATOM 4672 C C . GLU A 1 612 ? 3.172 8.207 7.176 1.00 83.56 612 GLU A C 1
ATOM 4674 O O . GLU A 1 612 ? 4.211 7.533 7.224 1.00 83.56 612 GLU A O 1
ATOM 4679 N N . THR A 1 613 ? 1.959 7.647 7.211 1.00 84.00 613 THR A N 1
ATOM 4680 C CA . THR A 1 613 ? 1.755 6.192 7.291 1.00 84.00 613 THR A CA 1
ATOM 4681 C C . THR A 1 613 ? 1.655 5.602 5.895 1.00 84.00 613 THR A C 1
ATOM 4683 O O . THR A 1 613 ? 0.852 6.046 5.082 1.00 84.00 613 THR A O 1
ATOM 4686 N N . ILE A 1 614 ? 2.438 4.566 5.630 1.00 90.62 614 ILE A N 1
ATOM 4687 C CA . ILE A 1 614 ? 2.560 3.915 4.330 1.00 90.62 614 ILE A CA 1
ATOM 4688 C C . ILE A 1 614 ? 1.873 2.557 4.410 1.00 90.62 614 ILE A C 1
ATOM 4690 O O . ILE A 1 614 ? 2.187 1.747 5.283 1.00 90.62 614 ILE A O 1
ATOM 4694 N N . SER A 1 615 ? 0.959 2.295 3.487 1.00 91.50 615 SER A N 1
ATOM 4695 C CA . SER A 1 615 ? 0.319 1.003 3.282 1.00 91.50 615 SER A CA 1
ATOM 4696 C C . SER A 1 615 ? 0.646 0.493 1.884 1.00 91.50 615 SER A C 1
ATOM 4698 O O . SER A 1 615 ? 0.466 1.191 0.888 1.00 91.50 615 SER A O 1
ATOM 4700 N N . LEU A 1 616 ? 1.139 -0.737 1.810 1.00 95.81 616 LEU A N 1
ATOM 4701 C CA . LEU A 1 616 ? 1.397 -1.446 0.569 1.00 95.81 616 LEU A CA 1
ATOM 4702 C C . LEU A 1 616 ? 0.537 -2.705 0.538 1.00 95.81 616 LEU A C 1
ATOM 4704 O O . LEU A 1 616 ? 0.765 -3.642 1.296 1.00 95.81 616 LEU A O 1
ATOM 4708 N N . THR A 1 617 ? -0.450 -2.742 -0.346 1.00 93.75 617 THR A N 1
ATOM 4709 C CA . THR A 1 617 ? -1.312 -3.912 -0.527 1.00 93.75 617 THR A CA 1
ATOM 4710 C C . THR A 1 617 ? -0.806 -4.756 -1.685 1.00 93.75 617 THR A C 1
ATOM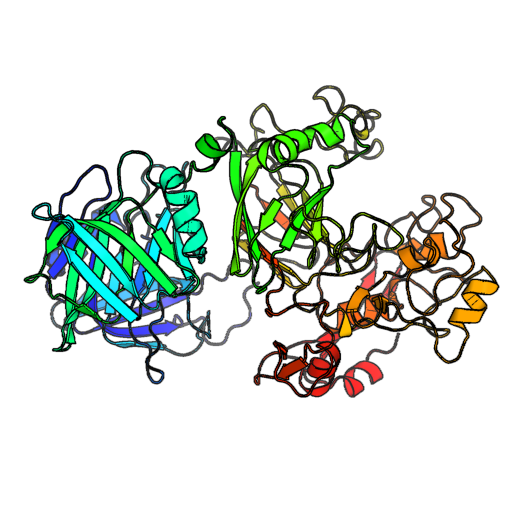 4712 O O . THR A 1 617 ? -0.804 -4.308 -2.828 1.00 93.75 617 THR A O 1
ATOM 4715 N N . LEU A 1 618 ? -0.388 -5.984 -1.401 1.00 95.62 618 LEU A N 1
ATOM 4716 C CA . LEU A 1 618 ? 0.060 -6.966 -2.381 1.00 95.62 618 LEU A CA 1
ATOM 4717 C C . LEU A 1 618 ? -1.129 -7.780 -2.877 1.00 95.62 618 LEU A C 1
ATOM 4719 O O . LEU A 1 618 ? -1.943 -8.264 -2.091 1.00 95.62 618 LEU A O 1
ATOM 4723 N N . VAL A 1 619 ? -1.204 -7.961 -4.194 1.00 91.94 619 VAL A N 1
ATOM 4724 C CA . VAL A 1 619 ? -2.314 -8.639 -4.874 1.00 91.94 619 VAL A CA 1
ATOM 4725 C C . VAL A 1 619 ? -3.677 -8.044 -4.490 1.00 91.94 619 VAL A C 1
ATOM 4727 O O . VAL A 1 619 ? -4.576 -8.778 -4.093 1.00 91.94 619 VAL A O 1
ATOM 4730 N N . PRO A 1 620 ? -3.881 -6.722 -4.623 1.00 85.38 620 PRO A N 1
ATOM 4731 C CA . PRO A 1 620 ? -5.098 -6.043 -4.157 1.00 85.38 620 PRO A CA 1
ATOM 4732 C C . PRO A 1 620 ? -6.395 -6.559 -4.809 1.00 85.38 620 PRO A C 1
ATOM 4734 O O . PRO A 1 620 ? -7.476 -6.402 -4.250 1.00 85.38 620 PRO A O 1
ATOM 4737 N N . GLY A 1 621 ? -6.310 -7.194 -5.985 1.00 77.38 621 GLY A N 1
ATOM 4738 C CA . GLY A 1 621 ? -7.438 -7.877 -6.632 1.00 77.38 621 GLY A CA 1
ATOM 4739 C C . GLY A 1 621 ? -7.721 -9.296 -6.115 1.00 77.38 621 GLY A C 1
ATOM 4740 O O . GLY A 1 621 ? -8.656 -9.929 -6.596 1.00 77.38 621 GLY A O 1
ATOM 4741 N N . GLY A 1 622 ? -6.919 -9.801 -5.175 1.00 79.56 622 GLY A N 1
ATOM 4742 C CA . GLY A 1 622 ? -6.941 -11.176 -4.687 1.00 79.56 622 GLY A CA 1
ATOM 4743 C C . GLY A 1 622 ? -6.397 -12.207 -5.685 1.00 79.56 622 GLY A C 1
ATOM 4744 O O . GLY A 1 622 ? -5.920 -11.892 -6.776 1.00 79.56 622 GLY A O 1
ATOM 4745 N N . GLY A 1 623 ? -6.479 -13.484 -5.306 1.00 82.06 623 GLY A N 1
ATOM 4746 C CA . GLY A 1 623 ? -6.068 -14.602 -6.160 1.00 82.06 623 GLY A CA 1
ATOM 4747 C C . GLY A 1 623 ? -4.561 -14.872 -6.163 1.00 82.06 623 GLY A C 1
ATOM 4748 O O . GLY A 1 623 ? -3.855 -14.566 -5.202 1.00 82.06 623 GLY A O 1
ATOM 4749 N N . VAL A 1 624 ? -4.084 -15.529 -7.225 1.00 89.12 624 VAL A N 1
ATOM 4750 C CA . VAL A 1 624 ? -2.719 -16.065 -7.333 1.00 89.12 624 VAL A CA 1
ATOM 4751 C C . VAL A 1 624 ? -2.157 -15.741 -8.729 1.00 89.12 624 VAL A C 1
ATOM 4753 O O . VAL A 1 624 ? -2.470 -16.456 -9.680 1.00 89.12 624 VAL A O 1
ATOM 4756 N N . PRO A 1 625 ? -1.336 -14.682 -8.890 1.00 89.75 625 PRO A N 1
ATOM 4757 C CA . PRO A 1 625 ? -0.960 -14.144 -10.207 1.00 89.75 625 PRO A CA 1
ATOM 4758 C C . PRO A 1 625 ? -0.252 -15.121 -11.159 1.00 89.75 625 PRO A C 1
ATOM 4760 O O . PRO A 1 625 ? -0.317 -14.952 -12.373 1.00 89.75 625 PRO A O 1
ATOM 4763 N N . TYR A 1 626 ? 0.409 -16.160 -10.639 1.00 91.06 626 TYR A N 1
ATOM 4764 C CA . TYR A 1 626 ? 1.064 -17.177 -11.470 1.00 91.06 626 TYR A CA 1
ATOM 4765 C C . TYR A 1 626 ? 0.110 -18.253 -12.016 1.00 91.06 626 TYR A C 1
ATOM 4767 O O . TYR A 1 626 ? 0.533 -19.070 -12.840 1.00 91.06 626 TYR A O 1
ATOM 4775 N N . ASP A 1 627 ? -1.142 -18.306 -11.542 1.00 90.75 627 ASP A N 1
ATOM 4776 C CA . ASP A 1 627 ? -2.135 -19.290 -11.975 1.00 90.75 627 ASP A CA 1
ATOM 4777 C C . ASP A 1 627 ? -2.807 -18.837 -13.288 1.00 90.75 627 ASP A C 1
ATOM 4779 O O . ASP A 1 627 ? -3.605 -17.891 -13.272 1.00 90.75 627 ASP A O 1
ATOM 4783 N N . PRO A 1 628 ? -2.562 -19.519 -14.427 1.00 86.56 628 PRO A N 1
ATOM 4784 C CA . PRO A 1 628 ? -3.181 -19.178 -15.712 1.00 86.56 628 PRO A CA 1
ATOM 4785 C C . PRO A 1 628 ? -4.707 -19.390 -15.734 1.00 86.56 628 PRO A C 1
ATOM 4787 O O . PRO A 1 628 ? -5.381 -18.976 -16.685 1.00 86.56 628 PRO A O 1
ATOM 4790 N N . ALA A 1 629 ? -5.272 -20.068 -14.729 1.00 88.50 629 ALA A N 1
ATOM 4791 C CA . ALA A 1 629 ? -6.713 -20.211 -14.575 1.00 88.50 629 ALA A CA 1
ATOM 4792 C C . ALA A 1 629 ? -7.387 -18.929 -14.061 1.00 88.50 629 ALA A C 1
ATOM 4794 O O . ALA A 1 629 ? -8.613 -18.835 -14.147 1.00 88.50 629 ALA A O 1
ATOM 4795 N N . THR A 1 630 ? -6.620 -17.943 -13.581 1.00 85.88 630 THR A N 1
ATOM 4796 C CA . THR A 1 630 ? -7.149 -16.630 -13.197 1.00 85.88 630 THR A CA 1
ATOM 4797 C C . THR A 1 630 ? -7.849 -15.976 -14.393 1.00 85.88 630 THR A C 1
ATOM 4799 O O . THR A 1 630 ? -7.324 -15.918 -15.506 1.00 85.88 630 THR A O 1
ATOM 4802 N N . LYS A 1 631 ? -9.083 -15.528 -14.171 1.00 88.44 631 LYS A N 1
ATOM 4803 C CA . LYS A 1 631 ? -9.946 -14.815 -15.114 1.00 88.44 631 LYS A CA 1
ATOM 4804 C C . LYS A 1 631 ? -10.286 -13.443 -14.565 1.00 88.44 631 LYS A C 1
ATOM 4806 O O . LYS A 1 631 ? -10.232 -13.211 -13.361 1.00 88.44 631 LYS A O 1
ATOM 4811 N N . TRP A 1 632 ? -10.684 -12.563 -15.471 1.00 87.88 632 TRP A N 1
ATOM 4812 C CA . TRP A 1 632 ? -11.076 -11.202 -15.149 1.00 87.88 632 TRP A CA 1
ATOM 4813 C C . TRP A 1 632 ? -12.550 -10.972 -15.477 1.00 87.88 632 TRP A C 1
ATOM 4815 O O . TRP A 1 632 ? -13.073 -11.464 -16.488 1.00 87.88 632 TRP A O 1
ATOM 4825 N N . ALA A 1 633 ? -13.225 -10.235 -14.601 1.00 88.88 633 ALA A N 1
ATOM 4826 C CA . ALA A 1 633 ? -14.620 -9.838 -14.738 1.00 88.88 633 ALA A CA 1
ATOM 4827 C C . ALA A 1 633 ? -14.750 -8.322 -14.570 1.00 88.88 633 ALA A C 1
ATOM 4829 O O . ALA A 1 633 ? -13.975 -7.709 -13.843 1.00 88.88 633 ALA A O 1
ATOM 4830 N N . TYR A 1 634 ? -15.734 -7.732 -15.247 1.00 88.50 634 TYR A N 1
ATOM 4831 C CA . TYR A 1 634 ? -16.075 -6.320 -15.096 1.00 88.50 634 TYR A CA 1
ATOM 4832 C C . TYR A 1 634 ? -17.325 -6.191 -14.232 1.00 88.50 634 TYR A C 1
ATOM 4834 O O . TYR A 1 634 ? -18.361 -6.758 -14.582 1.00 88.50 634 TYR A O 1
ATOM 4842 N N . ASP A 1 635 ? -17.233 -5.447 -13.134 1.00 82.75 635 ASP A N 1
ATOM 4843 C CA . ASP A 1 635 ? -18.328 -5.262 -12.170 1.00 82.75 635 ASP A CA 1
ATOM 4844 C C . ASP A 1 635 ? -19.234 -4.055 -12.485 1.00 82.75 635 ASP A C 1
ATOM 4846 O O . ASP A 1 635 ? -20.152 -3.743 -11.732 1.00 82.75 635 ASP A O 1
ATOM 4850 N N . GLY A 1 636 ? -18.994 -3.376 -13.612 1.00 83.38 636 GLY A N 1
ATOM 4851 C CA . GLY A 1 636 ? -19.673 -2.130 -13.975 1.00 83.38 636 GLY A CA 1
ATOM 4852 C C . GLY A 1 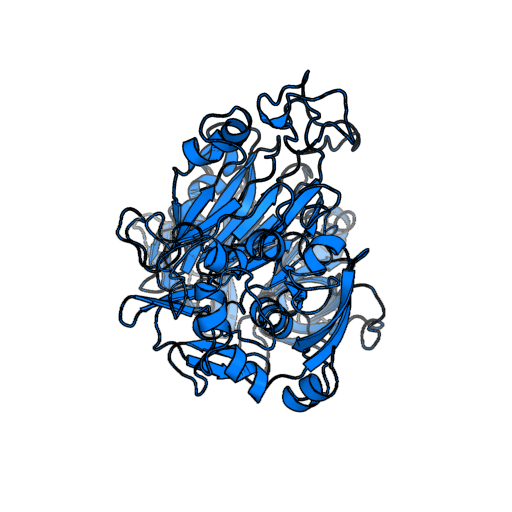636 ? -18.866 -0.871 -13.654 1.00 83.38 636 GLY A C 1
ATOM 4853 O O . GLY A 1 636 ? -19.229 0.204 -14.124 1.00 83.38 636 GLY A O 1
ATOM 4854 N N . LYS A 1 637 ? -17.767 -0.993 -12.900 1.00 81.06 637 LYS A N 1
ATOM 4855 C CA . LYS A 1 637 ? -16.857 0.111 -12.566 1.00 81.06 637 LYS A CA 1
ATOM 4856 C C . LYS A 1 637 ? -15.399 -0.234 -12.851 1.00 81.06 637 LYS A C 1
ATOM 4858 O O . LYS A 1 637 ? -14.695 0.574 -13.447 1.00 81.06 637 LYS A O 1
ATOM 4863 N N . LYS A 1 638 ? -14.953 -1.431 -12.470 1.00 83.06 638 LYS A N 1
ATOM 4864 C CA . LYS A 1 638 ? -13.569 -1.896 -12.601 1.00 83.06 638 LYS A CA 1
ATOM 4865 C C . LYS A 1 638 ? -13.500 -3.342 -13.076 1.00 83.06 638 LYS A C 1
ATOM 4867 O O . LYS A 1 638 ? -14.475 -4.091 -13.050 1.00 83.06 638 LYS A O 1
ATOM 4872 N N . CYS A 1 639 ? -12.311 -3.723 -13.523 1.00 83.31 639 CYS A N 1
ATOM 4873 C CA . CYS A 1 639 ? -11.972 -5.105 -13.813 1.00 83.31 639 CYS A CA 1
ATOM 4874 C C . CYS A 1 639 ? -11.272 -5.724 -12.598 1.00 83.31 639 CYS A C 1
ATOM 4876 O O . CYS A 1 639 ? -10.316 -5.143 -12.089 1.00 83.31 639 CYS A O 1
ATOM 4878 N N . SER A 1 640 ? -11.731 -6.888 -12.143 1.00 82.00 640 SER A N 1
ATOM 4879 C CA . SER A 1 640 ? -11.180 -7.608 -10.986 1.00 82.00 640 SER A CA 1
ATOM 4880 C C . SER A 1 640 ? -10.845 -9.061 -11.327 1.00 82.00 640 SER A C 1
ATOM 4882 O O . SER A 1 640 ? -11.464 -9.665 -12.211 1.00 82.00 640 SER A O 1
ATOM 4884 N N . GLY A 1 641 ? -9.818 -9.596 -10.659 1.00 78.19 641 GLY A N 1
ATOM 4885 C CA . GLY A 1 641 ? -9.296 -10.943 -10.878 1.00 78.19 641 GLY A CA 1
ATOM 4886 C C . GLY A 1 641 ? -9.981 -11.992 -9.997 1.00 78.19 641 GLY A C 1
ATOM 4887 O O . GLY A 1 641 ? -10.379 -11.721 -8.869 1.00 78.19 641 GLY A O 1
ATOM 4888 N N . GLY A 1 642 ? -10.122 -13.215 -10.505 1.00 76.00 642 GLY A N 1
ATOM 4889 C CA . GLY A 1 642 ? -10.667 -14.345 -9.752 1.00 76.00 642 GLY A CA 1
ATOM 4890 C C . GLY A 1 642 ? -10.782 -15.614 -10.595 1.00 76.00 642 GLY A C 1
ATOM 4891 O O . GLY A 1 642 ? -10.262 -15.697 -11.698 1.00 76.00 642 GLY A O 1
ATOM 4892 N N . LYS A 1 643 ? -11.492 -16.638 -10.106 1.00 78.06 643 LYS A N 1
ATOM 4893 C CA . LYS A 1 643 ? -11.766 -17.862 -10.898 1.00 78.06 643 LYS A CA 1
ATOM 4894 C C . LYS A 1 643 ? -12.980 -17.731 -11.826 1.00 78.06 643 LYS A C 1
ATOM 4896 O O . LYS A 1 643 ? -13.226 -18.602 -12.657 1.00 78.06 643 LYS A O 1
ATOM 4901 N N . LYS A 1 644 ? -13.768 -16.667 -11.658 1.00 78.94 644 LYS A N 1
ATOM 4902 C CA . LYS A 1 644 ? -14.980 -16.372 -12.428 1.00 78.94 644 LYS A CA 1
ATOM 4903 C C . LYS A 1 644 ? -14.704 -15.148 -13.298 1.00 78.94 644 LYS A C 1
ATOM 4905 O O . LYS A 1 644 ? -14.182 -14.159 -12.804 1.00 78.94 644 LYS A O 1
ATOM 4910 N N . GLY A 1 645 ? -15.041 -15.213 -14.580 1.00 86.81 645 GLY A N 1
ATOM 4911 C CA . GLY A 1 645 ? -14.813 -14.115 -15.517 1.00 86.81 645 GLY A CA 1
ATOM 4912 C C . GLY A 1 645 ? -14.736 -14.602 -16.958 1.00 86.81 645 GLY A C 1
ATOM 4913 O O . GLY A 1 645 ? -14.490 -15.781 -17.211 1.00 86.81 645 GLY A O 1
ATOM 4914 N N . SER A 1 646 ? -14.975 -13.697 -17.904 1.00 92.94 646 SER A N 1
ATOM 4915 C CA . SER A 1 646 ? -14.924 -13.986 -19.344 1.00 92.94 646 SER A CA 1
ATOM 4916 C C . SER A 1 646 ? -13.621 -13.542 -20.002 1.00 92.94 646 SER A C 1
ATOM 4918 O O . SER A 1 646 ? -13.370 -13.902 -21.150 1.00 92.94 646 SER A O 1
ATOM 4920 N N . TYR A 1 647 ? -12.803 -12.752 -19.306 1.00 92.62 647 TYR A N 1
ATOM 4921 C CA . TYR A 1 647 ? -11.574 -12.187 -19.849 1.00 92.62 647 TYR A CA 1
ATOM 4922 C C . TYR A 1 647 ? -10.358 -12.972 -19.367 1.00 92.62 647 TYR A C 1
ATOM 4924 O O . TYR A 1 647 ? -10.289 -13.404 -18.216 1.00 92.62 647 TYR A O 1
ATOM 4932 N N . SER A 1 648 ? -9.400 -13.178 -20.267 1.00 89.88 648 SER A N 1
ATOM 4933 C CA . SER A 1 648 ? -8.163 -13.913 -19.992 1.00 89.88 648 SER A CA 1
ATOM 4934 C C . SER A 1 648 ? -7.100 -13.084 -19.277 1.00 89.88 648 SER A C 1
ATOM 4936 O O . SER A 1 648 ? -6.153 -13.664 -18.764 1.00 89.88 648 SER A O 1
ATOM 4938 N N . SER A 1 649 ? -7.240 -11.760 -19.274 1.00 88.56 649 SER A N 1
ATOM 4939 C CA . SER A 1 649 ? -6.305 -10.823 -18.659 1.00 88.56 649 SER A CA 1
ATOM 4940 C C . SER A 1 649 ? -7.023 -9.527 -18.279 1.00 88.56 649 SER A C 1
ATOM 4942 O O . SER A 1 649 ? -8.120 -9.243 -18.784 1.00 88.56 649 SER A O 1
ATOM 4944 N N . LEU A 1 650 ? -6.410 -8.737 -17.400 1.00 86.31 650 LEU A N 1
ATOM 4945 C CA . LEU A 1 650 ? -6.924 -7.432 -17.006 1.00 86.31 650 LEU A CA 1
ATOM 4946 C C . LEU A 1 650 ? -7.014 -6.495 -18.204 1.00 86.31 650 LEU A C 1
ATOM 4948 O O . LEU A 1 650 ? -8.066 -5.900 -18.427 1.00 86.31 650 LEU A O 1
ATOM 4952 N N . LEU A 1 651 ? -5.947 -6.397 -18.998 1.00 89.19 651 LEU A N 1
ATOM 4953 C CA . LEU A 1 651 ? -5.916 -5.529 -20.170 1.00 89.19 651 LEU A CA 1
ATOM 4954 C C . LEU A 1 651 ? -7.046 -5.887 -21.143 1.00 89.19 651 LEU A C 1
ATOM 4956 O O . LEU A 1 651 ? -7.737 -4.993 -21.621 1.00 89.19 651 LEU A O 1
ATOM 4960 N N . ALA A 1 652 ? -7.312 -7.180 -21.368 1.00 91.25 652 ALA A N 1
ATOM 4961 C CA . ALA A 1 652 ? -8.425 -7.611 -22.215 1.00 91.25 652 ALA A CA 1
ATOM 4962 C C . ALA A 1 652 ? -9.792 -7.184 -21.651 1.00 91.25 652 ALA A C 1
ATOM 4964 O O . ALA A 1 652 ? -10.683 -6.793 -22.406 1.00 91.25 652 ALA A O 1
ATOM 4965 N N . CYS A 1 653 ? -9.964 -7.236 -20.327 1.00 92.19 653 CYS A N 1
ATOM 4966 C CA . CYS A 1 653 ? -11.167 -6.730 -19.671 1.00 92.19 653 CYS A CA 1
ATOM 4967 C C . CYS A 1 653 ? -11.293 -5.206 -19.826 1.00 92.19 653 CYS A C 1
ATOM 4969 O O . CYS A 1 653 ? -12.346 -4.715 -20.236 1.00 92.19 653 CYS A O 1
ATOM 4971 N N . GLN A 1 654 ? -10.216 -4.461 -19.559 1.00 90.88 654 GLN A N 1
ATOM 4972 C CA . GLN A 1 654 ? -10.209 -3.003 -19.635 1.00 90.88 654 GLN A CA 1
ATOM 4973 C C . GLN A 1 654 ? -10.464 -2.515 -21.062 1.00 90.88 654 GLN A C 1
ATOM 4975 O O . GLN A 1 654 ? -11.353 -1.695 -21.266 1.00 90.88 654 GLN A O 1
ATOM 4980 N N . GLN A 1 655 ? -9.788 -3.083 -22.062 1.00 91.88 655 GLN A N 1
ATOM 4981 C CA . GLN A 1 655 ? -9.978 -2.710 -23.468 1.00 91.88 655 GLN A CA 1
ATOM 4982 C C . GLN A 1 655 ? -11.428 -2.897 -23.921 1.00 91.88 655 GLN A C 1
ATOM 4984 O O . GLN A 1 655 ? -11.948 -2.105 -24.707 1.00 91.88 655 GLN A O 1
ATOM 4989 N N . ALA A 1 656 ? -12.098 -3.927 -23.399 1.00 94.19 656 ALA A N 1
ATOM 4990 C CA . ALA A 1 656 ? -13.475 -4.234 -23.748 1.00 94.19 656 ALA A CA 1
ATOM 4991 C C . ALA A 1 656 ? -14.516 -3.378 -23.007 1.00 94.19 656 ALA A C 1
ATOM 4993 O O . ALA A 1 656 ? -15.639 -3.245 -23.503 1.00 94.19 656 ALA A O 1
ATOM 4994 N N . LYS A 1 657 ? -14.206 -2.875 -21.805 1.00 94.12 657 LYS A N 1
ATOM 4995 C CA . LYS A 1 657 ? -15.214 -2.323 -20.879 1.00 94.12 657 LYS A CA 1
ATOM 4996 C C . LYS A 1 657 ? -14.931 -0.918 -20.366 1.00 94.12 657 LYS A C 1
ATOM 4998 O O . LYS A 1 657 ? -15.880 -0.197 -20.070 1.00 94.12 657 LYS A O 1
ATOM 5003 N N . MET A 1 658 ? -13.668 -0.534 -20.267 1.00 93.38 658 MET A N 1
ATOM 5004 C CA . MET A 1 658 ? -13.252 0.757 -19.734 1.00 93.38 658 MET A CA 1
ATOM 5005 C C . MET A 1 658 ? -13.197 1.824 -20.828 1.00 93.38 658 MET A C 1
ATOM 5007 O O . MET A 1 658 ? -13.283 1.546 -22.029 1.00 93.38 658 MET A O 1
ATOM 5011 N N . LYS A 1 659 ? -13.075 3.072 -20.384 1.00 93.88 659 LYS A N 1
ATOM 5012 C CA . LYS A 1 659 ? -12.883 4.233 -21.244 1.00 93.88 659 LYS A CA 1
ATOM 5013 C C . LYS A 1 659 ? -11.450 4.731 -21.163 1.00 93.88 659 LYS A C 1
ATOM 5015 O O . LYS A 1 659 ? -10.729 4.423 -20.219 1.00 93.88 659 LYS A O 1
ATOM 5020 N N . TYR A 1 660 ? -11.050 5.456 -22.200 1.00 94.44 660 TYR A N 1
ATOM 5021 C CA . TYR A 1 660 ? -9.678 5.892 -22.403 1.00 94.44 660 TYR A CA 1
ATOM 5022 C C . TYR A 1 660 ? -9.613 7.366 -22.785 1.00 94.44 660 TYR A C 1
ATOM 5024 O O . TYR A 1 660 ? -10.522 7.896 -23.434 1.00 94.44 660 TYR A O 1
ATOM 5032 N N . ASN A 1 661 ? -8.487 7.987 -22.444 1.00 94.88 661 ASN A N 1
ATOM 5033 C CA . ASN A 1 661 ? -8.099 9.317 -22.882 1.00 94.88 661 ASN A CA 1
ATOM 5034 C C . ASN A 1 661 ? -6.691 9.315 -23.485 1.00 94.88 661 ASN A C 1
ATOM 5036 O O . ASN A 1 661 ? -5.868 8.437 -23.231 1.00 94.88 661 ASN A O 1
ATOM 5040 N N . CYS A 1 662 ? -6.450 10.307 -24.343 1.00 93.81 662 CYS A N 1
ATOM 5041 C CA . CYS A 1 662 ? -5.164 10.497 -24.994 1.00 93.81 662 CYS A CA 1
ATOM 5042 C C . CYS A 1 662 ? -4.296 11.428 -24.159 1.00 93.81 662 CYS A C 1
ATOM 5044 O O . CYS A 1 662 ? -4.527 12.638 -24.165 1.00 93.81 662 CYS A O 1
ATOM 5046 N N . GLU A 1 663 ? -3.299 10.890 -23.470 1.00 91.25 663 GLU A N 1
ATOM 5047 C CA . GLU A 1 663 ? -2.367 11.705 -22.703 1.00 91.25 663 GLU A CA 1
ATOM 5048 C C . GLU A 1 663 ? -1.105 11.984 -23.515 1.00 91.25 663 GLU A C 1
ATOM 5050 O O . GLU A 1 663 ? -0.553 11.089 -24.148 1.00 91.25 663 GLU A O 1
ATOM 5055 N N . THR A 1 664 ? -0.652 13.238 -23.510 1.00 90.75 664 THR A N 1
ATOM 5056 C CA . THR A 1 664 ? 0.613 13.650 -24.130 1.00 90.75 664 THR A CA 1
ATOM 5057 C C . THR A 1 664 ? 1.649 13.867 -23.036 1.00 90.75 664 THR A C 1
ATOM 5059 O O . THR A 1 664 ? 1.490 14.753 -22.200 1.00 90.75 664 THR A O 1
ATOM 5062 N N . VAL A 1 665 ? 2.736 13.108 -23.086 1.00 86.12 665 VAL A N 1
ATOM 5063 C CA . VAL A 1 665 ? 3.882 13.221 -22.185 1.00 86.12 665 VAL A CA 1
ATOM 5064 C C . VAL A 1 665 ? 5.054 13.812 -22.959 1.00 86.12 665 VAL A C 1
ATOM 5066 O O . VAL A 1 665 ? 5.427 13.316 -24.021 1.00 86.12 665 VAL A O 1
ATOM 5069 N N . THR A 1 666 ? 5.638 14.890 -22.440 1.00 84.75 666 THR A N 1
ATOM 5070 C CA . THR A 1 666 ? 6.839 15.507 -23.017 1.00 84.75 666 THR A CA 1
ATOM 5071 C C . THR A 1 666 ? 7.995 15.337 -22.047 1.00 84.75 666 THR A C 1
ATOM 5073 O O . THR A 1 666 ? 7.980 15.914 -20.962 1.00 84.75 666 THR A O 1
ATOM 5076 N N . TYR A 1 667 ? 9.000 14.560 -22.444 1.00 77.62 667 TYR A N 1
ATOM 5077 C CA . TYR A 1 667 ? 10.224 14.383 -21.666 1.00 77.62 667 TYR A CA 1
ATOM 5078 C C . TYR A 1 667 ? 11.182 15.551 -21.926 1.00 77.62 667 TYR A C 1
ATOM 5080 O O . TYR A 1 667 ? 11.313 16.001 -23.064 1.00 77.62 667 TYR A O 1
ATOM 5088 N N . ALA A 1 668 ? 11.853 16.043 -20.879 1.00 72.56 668 ALA A N 1
ATOM 5089 C CA . ALA A 1 668 ? 12.593 17.313 -20.885 1.00 72.56 668 ALA A CA 1
ATOM 5090 C C . ALA A 1 668 ? 13.582 17.471 -22.056 1.00 72.56 668 ALA A C 1
ATOM 5092 O O . ALA A 1 668 ? 13.752 18.568 -22.588 1.00 72.56 668 ALA A O 1
ATOM 5093 N N . THR A 1 669 ? 14.212 16.376 -22.473 1.00 69.56 669 THR A N 1
ATOM 5094 C CA . THR A 1 669 ? 15.174 16.333 -23.583 1.00 69.56 669 THR A CA 1
ATOM 5095 C C . THR A 1 669 ? 14.843 15.233 -24.607 1.00 69.56 669 THR A C 1
ATOM 5097 O O . THR A 1 669 ? 15.685 14.903 -25.438 1.00 69.56 669 THR A O 1
ATOM 5100 N N . GLY A 1 670 ? 13.627 14.669 -24.562 1.00 68.44 670 GLY A N 1
ATOM 5101 C CA . GLY A 1 670 ? 13.214 13.477 -25.318 1.00 68.44 670 GLY A CA 1
ATOM 5102 C C . GLY A 1 670 ? 12.063 13.708 -26.312 1.00 68.44 670 GLY A C 1
ATOM 5103 O O . GLY A 1 670 ? 11.673 14.850 -26.573 1.00 68.44 670 GLY A O 1
ATOM 5104 N N . PRO A 1 671 ? 11.516 12.636 -26.916 1.00 73.81 671 PRO A N 1
ATOM 5105 C CA . PRO A 1 671 ? 10.339 12.727 -27.769 1.00 73.81 671 PRO A CA 1
ATOM 5106 C C . PRO A 1 671 ? 9.097 13.094 -26.949 1.00 73.81 671 PRO A C 1
ATOM 5108 O O . PRO A 1 671 ? 8.952 12.707 -25.790 1.00 73.81 671 PRO A O 1
ATOM 5111 N N . THR A 1 672 ? 8.169 13.816 -27.573 1.00 85.81 672 THR A N 1
ATOM 5112 C CA . THR A 1 672 ? 6.796 13.902 -27.072 1.00 85.81 672 THR A CA 1
ATOM 5113 C C . THR A 1 672 ? 6.082 12.617 -27.459 1.00 85.81 672 THR A C 1
ATOM 5115 O O . THR A 1 672 ? 6.006 12.300 -28.645 1.00 85.81 672 THR A O 1
ATOM 5118 N N . VAL A 1 673 ? 5.565 11.897 -26.468 1.00 88.19 673 VAL A N 1
ATOM 5119 C CA . VAL A 1 673 ? 4.872 10.625 -26.658 1.00 88.19 673 VAL A CA 1
ATOM 5120 C C . VAL A 1 673 ? 3.412 10.761 -26.244 1.00 88.19 673 VAL A C 1
ATOM 5122 O O . VAL A 1 673 ? 3.089 11.428 -25.265 1.00 88.19 673 VAL A O 1
ATOM 5125 N N . LYS A 1 674 ? 2.516 10.135 -26.997 1.00 92.06 674 LYS A N 1
ATOM 5126 C CA . LYS A 1 674 ? 1.095 10.013 -26.699 1.00 92.06 674 LYS A CA 1
ATOM 5127 C C . LYS A 1 674 ? 0.766 8.593 -26.275 1.00 92.06 674 LYS A C 1
ATOM 5129 O O . LYS A 1 674 ? 1.140 7.639 -26.963 1.00 92.06 674 LYS A O 1
ATOM 5134 N N . TYR A 1 675 ? 0.020 8.476 -25.185 1.00 92.88 675 TYR A N 1
ATOM 5135 C CA . TYR A 1 675 ? -0.450 7.211 -24.639 1.00 92.88 675 TYR A CA 1
ATOM 5136 C C . TYR A 1 675 ? -1.973 7.190 -24.552 1.00 92.88 675 TYR A C 1
ATOM 5138 O O . TYR A 1 675 ? -2.618 8.212 -24.319 1.00 92.88 675 TYR A O 1
ATOM 5146 N N . CYS A 1 676 ? -2.537 5.998 -24.723 1.00 93.75 676 CYS A N 1
ATOM 5147 C CA . CYS A 1 676 ? -3.947 5.734 -24.483 1.00 93.75 676 CYS A CA 1
ATOM 5148 C C . CYS A 1 676 ? -4.148 5.204 -23.086 1.00 93.75 676 CYS A C 1
ATOM 5150 O O . CYS A 1 676 ? -3.970 4.012 -22.885 1.00 93.75 676 CYS A O 1
ATOM 5152 N N . ILE A 1 677 ? -4.522 6.070 -22.157 1.00 92.31 677 ILE A N 1
ATOM 5153 C CA . ILE A 1 677 ? -4.568 5.757 -20.731 1.00 92.31 677 ILE A CA 1
ATOM 5154 C C . ILE A 1 677 ? -6.010 5.505 -20.318 1.00 92.31 677 ILE A C 1
ATOM 5156 O O . ILE A 1 677 ? -6.914 6.224 -20.754 1.00 92.31 677 ILE A O 1
ATOM 5160 N N . VAL A 1 678 ? -6.231 4.457 -19.523 1.00 91.50 678 VAL A N 1
ATOM 5161 C CA . VAL A 1 678 ? -7.540 4.186 -18.931 1.00 91.50 678 VAL A CA 1
ATOM 5162 C C . VAL A 1 678 ? -7.965 5.369 -18.062 1.00 91.50 678 VAL A C 1
ATOM 5164 O O . VAL A 1 678 ? -7.213 5.850 -17.220 1.00 91.50 678 VAL A O 1
ATOM 5167 N N . ASP A 1 679 ? -9.178 5.850 -18.287 1.00 88.31 679 ASP A N 1
ATOM 5168 C CA . ASP A 1 679 ? -9.719 7.023 -17.618 1.00 88.31 679 ASP A CA 1
ATOM 5169 C C . ASP A 1 679 ? -11.213 6.777 -17.358 1.00 88.31 679 ASP A C 1
ATOM 5171 O O . ASP A 1 679 ? -11.973 6.622 -18.322 1.00 88.31 679 ASP A O 1
ATOM 5175 N N . PRO A 1 680 ? -11.664 6.704 -16.091 1.00 80.88 680 PRO A N 1
ATOM 5176 C CA . PRO A 1 680 ? -13.081 6.544 -15.761 1.00 80.88 680 PRO A CA 1
ATOM 5177 C C . PRO A 1 680 ? -13.977 7.650 -16.341 1.00 80.88 680 PRO A C 1
ATOM 5179 O O . PRO A 1 680 ? -15.145 7.403 -16.633 1.00 80.88 680 PRO A O 1
ATOM 5182 N N . GLN A 1 681 ? -13.432 8.851 -16.535 1.00 82.75 681 GLN A N 1
ATOM 5183 C CA . GLN A 1 681 ? -14.073 10.004 -17.167 1.00 82.75 681 GLN A CA 1
ATOM 5184 C C . GLN A 1 681 ? -13.802 10.062 -18.680 1.00 82.75 681 GLN A C 1
ATOM 5186 O O . GLN A 1 681 ? -14.283 10.958 -19.381 1.00 82.75 681 GLN A O 1
ATOM 5191 N N . GLY A 1 682 ? -13.036 9.106 -19.205 1.00 87.31 682 GLY A N 1
ATOM 5192 C CA . GLY A 1 682 ? -12.737 8.974 -20.616 1.00 87.31 682 GLY A CA 1
ATOM 5193 C C . GLY A 1 682 ? -13.993 8.803 -21.463 1.00 87.31 682 GLY A C 1
ATOM 5194 O O . GLY A 1 682 ? -15.018 8.266 -21.044 1.00 87.31 682 GLY A O 1
ATOM 5195 N N . THR A 1 683 ? -13.902 9.234 -22.716 1.00 90.88 683 THR A N 1
ATOM 5196 C CA . THR A 1 683 ? -15.020 9.121 -23.671 1.00 90.88 683 THR A CA 1
ATOM 5197 C C . THR A 1 683 ? -14.751 8.110 -24.776 1.00 90.88 683 THR A C 1
ATOM 5199 O O . THR A 1 683 ? -15.694 7.624 -25.404 1.00 90.88 683 THR A O 1
ATOM 5202 N N . LYS A 1 684 ? -13.483 7.745 -24.990 1.00 95.25 684 LYS A N 1
ATOM 5203 C CA . LYS A 1 684 ? -13.059 6.878 -26.090 1.00 95.25 684 LYS A CA 1
ATOM 5204 C C . LYS A 1 684 ? -13.060 5.416 -25.663 1.00 95.25 684 LYS A C 1
ATOM 5206 O O . LYS A 1 684 ? -12.721 5.078 -24.530 1.00 95.25 684 LYS A O 1
ATOM 5211 N N . THR A 1 685 ? -13.418 4.542 -26.590 1.00 95.25 685 THR A N 1
ATOM 5212 C CA . THR A 1 685 ? -13.033 3.127 -26.549 1.00 95.25 685 THR A CA 1
ATOM 5213 C C . THR A 1 685 ? -11.527 2.980 -26.778 1.00 95.25 685 THR A C 1
ATOM 5215 O O . THR A 1 685 ? -10.856 3.922 -27.211 1.00 95.25 685 THR A O 1
ATOM 5218 N N . TRP A 1 686 ? -10.988 1.791 -26.509 1.00 93.38 686 TRP A N 1
ATOM 5219 C CA . TRP A 1 686 ? -9.584 1.483 -26.773 1.00 93.38 686 TRP A CA 1
ATOM 5220 C C . TRP A 1 686 ? -9.179 1.774 -28.227 1.00 93.38 686 TRP A C 1
ATOM 5222 O O . TRP A 1 686 ? -8.231 2.521 -28.462 1.00 93.38 686 TRP A O 1
ATOM 5232 N N . ASP A 1 687 ? -9.938 1.261 -29.199 1.00 94.19 687 ASP A N 1
ATOM 5233 C CA . ASP A 1 687 ? -9.623 1.396 -30.628 1.00 94.19 687 ASP A CA 1
ATOM 5234 C C . ASP A 1 687 ? -9.702 2.853 -31.110 1.00 94.19 687 ASP A C 1
ATOM 5236 O O . ASP A 1 687 ? -8.843 3.322 -31.865 1.00 94.19 687 ASP A O 1
ATOM 5240 N N . GLU A 1 688 ? -10.706 3.603 -30.641 1.00 95.31 688 GLU A N 1
ATOM 5241 C CA . GLU A 1 688 ? -10.831 5.040 -30.917 1.00 95.31 688 GLU A CA 1
ATOM 5242 C C . GLU A 1 688 ? -9.662 5.823 -30.327 1.00 95.31 688 GLU A C 1
ATOM 5244 O O . GLU A 1 688 ? -9.156 6.761 -30.951 1.00 95.31 688 GLU A O 1
ATOM 5249 N N . CYS A 1 689 ? -9.228 5.448 -29.123 1.00 94.69 689 CYS A N 1
ATOM 5250 C CA . CYS A 1 689 ? -8.069 6.053 -28.507 1.00 94.69 689 CYS A CA 1
ATOM 5251 C C . CYS A 1 689 ? -6.816 5.772 -29.334 1.00 94.69 689 CYS A C 1
ATOM 5253 O O . CYS A 1 689 ? -6.191 6.733 -29.785 1.00 94.69 689 CYS A O 1
ATOM 5255 N N . GLN A 1 690 ? -6.497 4.500 -29.596 1.00 90.81 690 GLN A N 1
ATOM 5256 C CA . GLN A 1 690 ? -5.296 4.080 -30.327 1.00 90.81 690 GLN A CA 1
ATOM 5257 C C . GLN A 1 690 ? -5.200 4.768 -31.692 1.00 90.81 690 GLN A C 1
ATOM 5259 O O . GLN A 1 690 ? -4.146 5.277 -32.068 1.00 90.81 690 GLN A O 1
ATOM 5264 N N . SER A 1 691 ? -6.330 4.883 -32.392 1.00 90.00 691 SER A N 1
ATOM 5265 C CA . SER A 1 691 ? -6.406 5.570 -33.687 1.00 90.00 691 SER A CA 1
ATOM 5266 C C . SER A 1 691 ? -6.149 7.078 -33.591 1.00 90.00 691 SER A C 1
ATOM 5268 O O . SER A 1 691 ? -5.671 7.687 -34.544 1.00 90.00 691 SER A O 1
ATOM 5270 N N . SER A 1 692 ? -6.484 7.702 -32.459 1.00 89.00 692 SER A N 1
ATOM 5271 C CA . SER A 1 692 ? -6.318 9.146 -32.244 1.00 89.00 692 SER A CA 1
ATOM 5272 C C . SER A 1 692 ? -5.012 9.539 -31.537 1.00 89.00 692 SER A C 1
ATOM 5274 O O . SER A 1 692 ? -4.596 10.694 -31.632 1.00 89.00 692 SER A O 1
ATOM 5276 N N . CYS A 1 693 ? -4.352 8.595 -30.861 1.00 88.50 693 CYS A N 1
ATOM 5277 C CA . CYS A 1 693 ? -3.105 8.785 -30.114 1.00 88.50 693 CYS A CA 1
ATOM 5278 C C . CYS A 1 693 ? -1.883 8.303 -30.891 1.00 88.50 693 CYS A C 1
ATOM 5280 O O . CYS A 1 693 ? -1.072 7.524 -30.396 1.00 88.50 693 CYS A O 1
ATOM 5282 N N . THR A 1 694 ? -1.747 8.765 -32.129 1.00 82.88 694 THR A N 1
ATOM 5283 C CA . THR A 1 694 ? -0.602 8.419 -32.973 1.00 82.88 694 THR A CA 1
ATOM 5284 C C . THR A 1 694 ? 0.630 9.236 -32.580 1.00 82.88 694 THR A C 1
ATOM 5286 O O . THR A 1 694 ? 0.525 10.456 -32.398 1.00 82.88 694 THR A O 1
ATOM 5289 N N . ASN A 1 695 ? 1.770 8.548 -32.473 1.00 78.44 695 ASN A N 1
ATOM 5290 C CA . ASN A 1 695 ? 3.098 9.107 -32.202 1.00 78.44 695 ASN A CA 1
ATOM 5291 C C . ASN A 1 695 ? 3.841 9.472 -33.481 1.00 78.44 695 ASN A C 1
ATOM 5293 O O . ASN A 1 695 ? 3.732 8.682 -34.447 1.00 78.44 695 ASN A O 1
#

Secondary structure (DSSP, 8-state):
-EEEEEEEEEEEE-TTTTT---S-TT---EEEEEEEES--SEEEEEPPTT---EEEEEHHHIIIIIHHHHTSSSPPEEEEEEEETTTTEE--EEEEEEEEEEETTTTEEEEEEEEEEESSSSSS-SS-EEEEEEEEEEPPBPS-TTS-EEEEEEE-SEEEEEE-SSTTEEEEEEES--SEEEEEEPBT---EEEEEHHHHHHHHHHHTTTSPPEEEEEEE-TTS-EEEEEEEEEEEEEETTTTEEEEEEEEEEESSS--SEEEEEEEEEEEEE--HHHHHHSSSSEEEEEEEEE-SSS-EEEEEE-SSSTTSHHHHTTHHHHHHH-SEEEE-TT-EEEEEEETT-B-S-EEEEEES--TTS-S-SBS-SSGGGTT---EEEEEBPPPBPTTTSSSBPTT--B-TT--TTT-TT-TTTTTS--TTTSPBP-SEEEEEEE-TT-B-S-EEEEEESS--B-SSSB--EEEETT--GGG--EE-TTT---SSHHHHHHHHSTT-EE-EEEETTEEEEE--HHHHHH-SS-TBTTPSS--PPPSSSSP-HHHHHTT-S-TTSTTSHHHHHTT-SSTTTTSS-GGGSHHHHHHHHTT--SBSSTT-HHHHEEEEETT-EEEEEESTT-S-TT-TT-EEEE-SS-EEEESS-SBSSHHHHHHHH--EEEEEEE-TTS-EEEEEEE-TT--B-HHHHHHH---

Radius of gyration: 27.57 Å; chains: 1; bounding box: 71×50×76 Å